Protein AF-0000000081653047 (afdb_homodimer)

Structure (mmCIF, N/CA/C/O backbone):
data_AF-0000000081653047-model_v1
#
loop_
_entity.id
_entity.type
_entity.pdbx_description
1 polymer 'tRNA methyltransferase 10 homolog B-like'
#
loop_
_atom_site.group_PDB
_atom_site.id
_atom_site.type_symbol
_atom_site.label_atom_id
_atom_site.label_alt_id
_atom_site.label_comp_id
_atom_site.label_asym_id
_atom_site.label_entity_id
_atom_site.label_seq_id
_atom_site.pdbx_PDB_ins_code
_atom_site.Cartn_x
_atom_site.Cartn_y
_atom_site.Cartn_z
_atom_site.occupancy
_atom_site.B_iso_or_equiv
_atom_site.auth_seq_id
_atom_site.auth_comp_id
_atom_site.auth_asym_id
_atom_site.auth_atom_id
_atom_site.pdbx_PDB_model_num
ATOM 1 N N . MET A 1 1 ? 77.788 40.231 7.246 1 17.99 1 MET A N 1
ATOM 2 C CA . MET A 1 1 ? 77.882 41.314 6.271 1 17.99 1 MET A CA 1
ATOM 3 C C . MET A 1 1 ? 77.4 40.855 4.9 1 17.99 1 MET A C 1
ATOM 5 O O . MET A 1 1 ? 76.552 41.505 4.285 1 17.99 1 MET A O 1
ATOM 9 N N . ALA A 1 2 ? 78.309 40.575 3.797 1 19.49 2 ALA A N 1
ATOM 10 C CA . ALA A 1 2 ? 78.426 41.478 2.655 1 19.49 2 ALA A CA 1
ATOM 11 C C . ALA A 1 2 ? 77.525 41.03 1.507 1 19.49 2 ALA A C 1
ATOM 13 O O . ALA A 1 2 ? 77.102 41.848 0.686 1 19.49 2 ALA A O 1
ATOM 14 N N . GLU A 1 3 ? 77.262 39.676 1.289 1 21.32 3 GLU A N 1
ATOM 15 C CA . GLU A 1 3 ? 77.413 38.995 0.006 1 21.32 3 GLU A CA 1
ATOM 16 C C . GLU A 1 3 ? 76.1 38.988 -0.772 1 21.32 3 GLU A C 1
ATOM 18 O O . GLU A 1 3 ? 75.999 38.35 -1.822 1 21.32 3 GLU A O 1
ATOM 23 N N . SER A 1 4 ? 74.896 39.317 -0.039 1 28.14 4 SER A N 1
ATOM 24 C CA . SER A 1 4 ? 73.599 38.878 -0.544 1 28.14 4 SER A CA 1
ATOM 25 C C . SER A 1 4 ? 73.158 39.718 -1.739 1 28.14 4 SER A C 1
ATOM 27 O O . SER A 1 4 ? 71.961 39.886 -1.978 1 28.14 4 SER A O 1
ATOM 29 N N . SER A 1 5 ? 74.103 40.545 -2.296 1 24.88 5 SER A N 1
ATOM 30 C CA . SER A 1 5 ? 73.733 41.752 -3.029 1 24.88 5 SER A CA 1
ATOM 31 C C . SER A 1 5 ? 72.928 41.414 -4.279 1 24.88 5 SER A C 1
ATOM 33 O O . SER A 1 5 ? 71.987 42.129 -4.63 1 24.88 5 SER A O 1
ATOM 35 N N . ILE A 1 6 ? 73.479 40.58 -5.285 1 25.51 6 ILE A N 1
ATOM 36 C CA . ILE A 1 6 ? 73.572 41.026 -6.671 1 25.51 6 ILE A CA 1
ATOM 37 C C . ILE A 1 6 ? 72.312 40.615 -7.431 1 25.51 6 ILE A C 1
ATOM 39 O O . ILE A 1 6 ? 72.057 41.105 -8.533 1 25.51 6 ILE A O 1
ATOM 43 N N . LEU A 1 7 ? 71.563 39.461 -7.097 1 27.2 7 LEU A N 1
ATOM 44 C CA . LEU A 1 7 ? 71.004 38.665 -8.184 1 27.2 7 LEU A CA 1
ATOM 45 C C . LEU A 1 7 ? 69.708 39.283 -8.699 1 27.2 7 LEU A C 1
ATOM 47 O O . LEU A 1 7 ? 68.642 38.67 -8.605 1 27.2 7 LEU A O 1
ATOM 51 N N . GLU A 1 8 ? 69.374 40.587 -8.332 1 25.26 8 GLU A N 1
ATOM 52 C CA . GLU A 1 8 ? 68.041 41.18 -8.401 1 25.26 8 GLU A CA 1
ATOM 53 C C . GLU A 1 8 ? 67.553 41.273 -9.844 1 25.26 8 GLU A C 1
ATOM 55 O O . GLU A 1 8 ? 66.354 41.163 -10.107 1 25.26 8 GLU A O 1
ATOM 60 N N . ASP A 1 9 ? 68.428 41.802 -10.816 1 25.39 9 ASP A N 1
ATOM 61 C CA . ASP A 1 9 ? 68.02 42.859 -11.738 1 25.39 9 ASP A CA 1
ATOM 62 C C . ASP A 1 9 ? 67.273 42.282 -12.938 1 25.39 9 ASP A C 1
ATOM 64 O O . ASP A 1 9 ? 66.736 43.028 -13.759 1 25.39 9 ASP A O 1
ATOM 68 N N . CYS A 1 10 ? 67.645 41.07 -13.536 1 27.53 10 CYS A N 1
ATOM 69 C CA . CYS A 1 10 ? 67.699 41.009 -14.992 1 27.53 10 CYS A CA 1
ATOM 70 C C . CYS A 1 10 ? 66.31 40.793 -15.581 1 27.53 10 CYS A C 1
ATOM 72 O O . CYS A 1 10 ? 66.178 40.374 -16.732 1 27.53 10 CYS A O 1
ATOM 74 N N . ASP A 1 11 ? 65.143 40.863 -14.82 1 28.04 11 ASP A N 1
ATOM 75 C CA . ASP A 1 11 ? 63.866 40.257 -15.182 1 28.04 11 ASP A CA 1
ATOM 76 C C . ASP A 1 11 ? 63.196 41.025 -16.32 1 28.04 11 ASP A C 1
ATOM 78 O O . ASP A 1 11 ? 62.062 40.723 -16.696 1 28.04 11 ASP A O 1
ATOM 82 N N . SER A 1 12 ? 63.612 42.351 -16.489 1 29.5 12 SER A N 1
ATOM 83 C CA . SER A 1 12 ? 62.655 43.311 -17.029 1 29.5 12 SER A CA 1
ATOM 84 C C . SER A 1 12 ? 62.314 42.995 -18.481 1 29.5 12 SER A C 1
ATOM 86 O O . SER A 1 12 ? 61.167 43.156 -18.904 1 29.5 12 SER A O 1
ATOM 88 N N . SER A 1 13 ? 63.363 42.933 -19.411 1 30.27 13 SER A N 1
ATOM 89 C CA . SER A 1 13 ? 63.289 43.56 -20.727 1 30.27 13 SER A CA 1
ATOM 90 C C . SER A 1 13 ? 62.547 42.672 -21.721 1 30.27 13 SER A C 1
ATOM 92 O O . SER A 1 13 ? 62.412 43.024 -22.895 1 30.27 13 SER A O 1
ATOM 94 N N . ILE A 1 14 ? 62.376 41.347 -21.483 1 31.94 14 ILE A N 1
ATOM 95 C CA . ILE A 1 14 ? 62.252 40.446 -22.624 1 31.94 14 ILE A CA 1
ATOM 96 C C . ILE A 1 14 ? 60.838 40.525 -23.193 1 31.94 14 ILE A C 1
ATOM 98 O O . ILE A 1 14 ? 60.291 39.521 -23.656 1 31.94 14 ILE A O 1
ATOM 102 N N . GLN A 1 15 ? 60.033 41.523 -22.784 1 27.61 15 GLN A N 1
ATOM 103 C CA . GLN A 1 15 ? 58.627 41.46 -23.171 1 27.61 15 GLN A CA 1
ATOM 104 C C . GLN A 1 15 ? 58.469 41.552 -24.686 1 27.61 15 GLN A C 1
ATOM 106 O O . GLN A 1 15 ? 57.468 41.093 -25.24 1 27.61 15 GLN A O 1
ATOM 111 N N . ASP A 1 16 ? 59.234 42.504 -25.314 1 29.62 16 ASP A N 1
ATOM 112 C CA . ASP A 1 16 ? 58.747 43.184 -26.511 1 29.62 16 ASP A CA 1
ATOM 113 C C . ASP A 1 16 ? 58.698 42.231 -27.703 1 29.62 16 ASP A C 1
ATOM 115 O O . ASP A 1 16 ? 57.915 42.431 -28.633 1 29.62 16 ASP A O 1
ATOM 119 N N . GLU A 1 17 ? 59.86 41.551 -28.025 1 31.34 17 GLU A N 1
ATOM 120 C CA . GLU A 1 17 ? 60.215 41.293 -29.418 1 31.34 17 GLU A CA 1
ATOM 121 C C . GLU A 1 17 ? 59.347 40.188 -30.013 1 31.34 17 GLU A C 1
ATOM 123 O O . GLU A 1 17 ? 59.63 39.689 -31.104 1 31.34 17 GLU A O 1
ATOM 128 N N . GLN A 1 18 ? 58.447 39.575 -29.333 1 27.66 18 GLN A N 1
ATOM 129 C CA . GLN A 1 18 ? 57.933 38.336 -29.909 1 27.66 18 GLN A CA 1
ATOM 130 C C . GLN A 1 18 ? 57.113 38.613 -31.166 1 27.66 18 GLN A C 1
ATOM 132 O O . GLN A 1 18 ? 56.042 38.033 -31.355 1 27.66 18 GLN A O 1
ATOM 137 N N . THR A 1 19 ? 57.06 39.881 -31.669 1 33.25 19 THR A N 1
ATOM 138 C CA . THR A 1 19 ? 56.343 40.138 -32.913 1 33.25 19 THR A CA 1
ATOM 139 C C . THR A 1 19 ? 56.915 39.298 -34.051 1 33.25 19 THR A C 1
ATOM 141 O O . THR A 1 19 ? 57.753 39.773 -34.82 1 33.25 19 THR A O 1
ATOM 144 N N . THR A 1 20 ? 57.792 38.31 -33.755 1 30.75 20 THR A N 1
ATOM 145 C CA . THR A 1 20 ? 58.491 37.669 -34.863 1 30.75 20 THR A CA 1
ATOM 146 C C . THR A 1 20 ? 57.531 37.381 -36.014 1 30.75 20 THR A C 1
ATOM 148 O O . THR A 1 20 ? 56.337 37.169 -35.795 1 30.75 20 THR A O 1
ATOM 151 N N . ILE A 1 21 ? 58.086 37.445 -37.341 1 35.2 21 ILE A N 1
ATOM 152 C CA . ILE A 1 21 ? 57.738 37.166 -38.73 1 35.2 21 ILE A CA 1
ATOM 153 C C . ILE A 1 21 ? 57.019 35.821 -38.822 1 35.2 21 ILE A C 1
ATOM 155 O O . ILE A 1 21 ? 57.631 34.769 -38.628 1 35.2 21 ILE A O 1
ATOM 159 N N . GLN A 1 22 ? 55.945 35.597 -38.176 1 33.31 22 GLN A N 1
ATOM 160 C CA . GLN A 1 22 ? 55.136 34.414 -38.449 1 33.31 22 GLN A CA 1
ATOM 161 C C . GLN A 1 22 ? 54.999 34.176 -39.95 1 33.31 22 GLN A C 1
ATOM 163 O O . GLN A 1 22 ? 54.332 34.943 -40.647 1 33.31 22 GLN A O 1
ATOM 168 N N . SER A 1 23 ? 56.139 33.936 -40.7 1 39.23 23 SER A N 1
ATOM 169 C CA . SER A 1 23 ? 56.15 33.494 -42.09 1 39.23 23 SER A CA 1
ATOM 170 C C . SER A 1 23 ? 54.993 32.541 -42.376 1 39.23 23 SER A C 1
ATOM 172 O O . SER A 1 23 ? 54.869 31.497 -41.733 1 39.23 23 SER A O 1
ATOM 174 N N . SER A 1 24 ? 53.735 33.027 -42.584 1 44.42 24 SER A N 1
ATOM 175 C CA . SER A 1 24 ? 52.55 32.387 -43.146 1 44.42 24 SER A CA 1
ATOM 176 C C . SER A 1 24 ? 52.918 31.45 -44.291 1 44.42 24 SER A C 1
ATOM 178 O O . SER A 1 24 ? 53.217 31.901 -45.399 1 44.42 24 SER A O 1
ATOM 180 N N . CYS A 1 25 ? 53.943 30.594 -44.189 1 47.14 25 CYS A N 1
ATOM 181 C CA . CYS A 1 25 ? 54.167 29.628 -45.259 1 47.14 25 CYS A CA 1
ATOM 182 C C . CYS A 1 25 ? 52.845 29.087 -45.791 1 47.14 25 CYS A C 1
ATOM 184 O O . CYS A 1 25 ? 52.058 28.51 -45.038 1 47.14 25 CYS A O 1
ATOM 186 N N . LYS A 1 26 ? 52.285 29.794 -46.834 1 54.38 26 LYS A N 1
ATOM 187 C CA . LYS A 1 26 ? 51.134 29.466 -47.669 1 54.38 26 LYS A CA 1
ATOM 188 C C . LYS A 1 26 ? 51.06 27.966 -47.939 1 54.38 26 LYS A C 1
ATOM 190 O O . LYS A 1 26 ? 51.965 27.395 -48.552 1 54.38 26 LYS A O 1
ATOM 195 N N . LEU A 1 27 ? 50.503 27.266 -47.154 1 63.62 27 LEU A N 1
ATOM 196 C CA . LEU A 1 27 ? 50.305 25.844 -47.412 1 63.62 27 LEU A CA 1
ATOM 197 C C . LEU A 1 27 ? 49.763 25.617 -48.819 1 63.62 27 LEU A C 1
ATOM 199 O O . LEU A 1 27 ? 49.042 26.462 -49.355 1 63.62 27 LEU A O 1
ATOM 203 N N . SER A 1 28 ? 50.372 24.783 -49.686 1 74.02 28 SER A N 1
ATOM 204 C CA . SER A 1 28 ? 49.911 24.463 -51.033 1 74.02 28 SER A CA 1
ATOM 205 C C . SER A 1 28 ? 48.429 24.105 -51.04 1 74.02 28 SER A C 1
ATOM 207 O O . SER A 1 28 ? 47.875 23.71 -50.012 1 74.02 28 SER A O 1
ATOM 209 N N . LYS A 1 29 ? 47.684 24.386 -52.17 1 65.4 29 LYS A N 1
ATOM 210 C CA . LYS A 1 29 ? 46.265 24.095 -52.355 1 65.4 29 LYS A CA 1
ATOM 211 C C . LYS A 1 29 ? 45.935 22.671 -51.917 1 65.4 29 LYS A C 1
ATOM 213 O O . LYS A 1 29 ? 44.91 22.436 -51.272 1 65.4 29 LYS A O 1
ATOM 218 N N . LYS A 1 30 ? 46.866 21.806 -52.217 1 69.06 30 LYS A N 1
ATOM 219 C CA . LYS A 1 30 ? 46.703 20.404 -51.846 1 69.06 30 LYS A CA 1
ATOM 220 C C . LYS A 1 30 ? 46.841 20.215 -50.338 1 69.06 30 LYS A C 1
ATOM 222 O O . LYS A 1 30 ? 46.082 19.457 -49.73 1 69.06 30 LYS A O 1
ATOM 227 N N . ALA A 1 31 ? 47.781 20.898 -49.797 1 71.5 31 ALA A N 1
ATOM 228 C CA . ALA A 1 31 ? 48.032 20.811 -48.36 1 71.5 31 ALA A CA 1
ATOM 229 C C . ALA A 1 31 ? 46.901 21.46 -47.566 1 71.5 31 ALA A C 1
ATOM 231 O O . ALA A 1 31 ? 46.496 20.948 -46.52 1 71.5 31 ALA A O 1
ATOM 232 N N . GLU A 1 32 ? 46.37 22.492 -48.109 1 76.35 32 GLU A N 1
ATOM 233 C CA . GLU A 1 32 ? 45.225 23.165 -47.503 1 76.35 32 GLU A CA 1
ATOM 234 C C . GLU A 1 32 ? 43.982 22.28 -47.539 1 76.35 32 GLU A C 1
ATOM 236 O O . GLU A 1 32 ? 43.228 22.22 -46.566 1 76.35 32 GLU A O 1
ATOM 241 N N . LYS A 1 33 ? 43.815 21.602 -48.651 1 76.22 33 LYS A N 1
ATOM 242 C CA . LYS A 1 33 ? 42.696 20.676 -48.8 1 76.22 33 LYS A CA 1
ATOM 243 C C . LYS A 1 33 ? 42.822 19.502 -47.833 1 76.22 33 LYS A C 1
ATOM 245 O O . LYS A 1 33 ? 41.836 19.09 -47.218 1 76.22 33 LYS A O 1
ATOM 250 N N . ARG A 1 34 ? 44.054 19.019 -47.723 1 73.55 34 ARG A N 1
ATOM 251 C CA . ARG A 1 34 ? 44.327 17.917 -46.807 1 73.55 34 ARG A CA 1
ATOM 252 C C . ARG A 1 34 ? 44.122 18.345 -45.358 1 73.55 34 ARG A C 1
ATOM 254 O O . ARG A 1 34 ? 43.568 17.592 -44.554 1 73.55 34 ARG A O 1
ATOM 261 N N . LEU A 1 35 ? 44.418 19.556 -45.071 1 76.02 35 LEU A N 1
ATOM 262 C CA . LEU A 1 35 ? 44.26 20.111 -43.731 1 76.02 35 LEU A CA 1
ATOM 263 C C . LEU A 1 35 ? 42.787 20.328 -43.403 1 76.02 35 LEU A C 1
ATOM 265 O O . LEU A 1 35 ? 42.346 20.039 -42.287 1 76.02 35 LEU A O 1
ATOM 269 N N . LYS A 1 36 ? 42.116 20.812 -44.33 1 76.6 36 LYS A N 1
ATOM 270 C CA . LYS A 1 36 ? 40.681 21.017 -44.159 1 76.6 36 LYS A CA 1
ATOM 271 C C . LYS A 1 36 ? 39.955 19.688 -43.966 1 76.6 36 LYS A C 1
ATOM 273 O O . LYS A 1 36 ? 39.065 19.578 -43.12 1 76.6 36 LYS A O 1
ATOM 278 N N . LYS A 1 37 ? 40.282 18.676 -44.801 1 76.92 37 LYS A N 1
ATOM 279 C CA . LYS A 1 37 ? 39.728 17.332 -44.658 1 76.92 37 LYS A CA 1
ATOM 280 C C . LYS A 1 37 ? 40.071 16.738 -43.295 1 76.92 37 LYS A C 1
ATOM 282 O O . LYS A 1 37 ? 39.216 16.137 -42.641 1 76.92 37 LYS A O 1
ATOM 287 N N . TYR A 1 38 ? 41.295 16.926 -42.865 1 75.93 38 TYR A N 1
ATOM 288 C CA . TYR A 1 38 ? 41.751 16.459 -41.561 1 75.93 38 TYR A CA 1
ATOM 289 C C . TYR A 1 38 ? 41.008 17.171 -40.436 1 75.93 38 TYR A C 1
ATOM 291 O O . TYR A 1 38 ? 40.536 16.531 -39.494 1 75.93 38 TYR A O 1
ATOM 299 N N . GLN A 1 39 ? 40.916 18.463 -40.576 1 76.34 39 GLN A N 1
ATOM 300 C CA . GLN A 1 39 ? 40.191 19.243 -39.579 1 76.34 39 GLN A CA 1
ATOM 301 C C . GLN A 1 39 ? 38.72 18.839 -39.526 1 76.34 39 GLN A C 1
ATOM 303 O O . GLN A 1 39 ? 38.137 18.739 -38.445 1 76.34 39 GLN A O 1
ATOM 308 N N . ALA A 1 40 ? 38.147 18.559 -40.661 1 78.17 40 ALA A N 1
ATOM 309 C CA . ALA A 1 40 ? 36.763 18.1 -40.75 1 78.17 40 ALA A CA 1
ATOM 310 C C . ALA A 1 40 ? 36.601 16.721 -40.116 1 78.17 40 ALA A C 1
ATOM 312 O O . ALA A 1 40 ? 35.634 16.474 -39.392 1 78.17 40 ALA A O 1
ATOM 313 N N . ILE A 1 41 ? 37.471 15.822 -40.311 1 75.59 41 ILE A N 1
ATOM 314 C CA . ILE A 1 41 ? 37.473 14.484 -39.731 1 75.59 41 ILE A CA 1
ATOM 315 C C . ILE A 1 41 ? 37.645 14.578 -38.217 1 75.59 41 ILE A C 1
ATOM 317 O O . ILE A 1 41 ? 36.938 13.904 -37.463 1 75.59 41 ILE A O 1
ATOM 321 N N . VAL A 1 42 ? 38.594 15.481 -37.86 1 75.66 42 VAL A N 1
ATOM 322 C CA . VAL A 1 42 ? 38.852 15.678 -36.438 1 75.66 42 VAL A CA 1
ATOM 323 C C . VAL A 1 42 ? 37.612 16.262 -35.764 1 75.66 42 VAL A C 1
ATOM 325 O O . VAL A 1 42 ? 37.227 15.827 -34.676 1 75.66 42 VAL A O 1
ATOM 328 N N . GLN A 1 43 ? 36.994 17.216 -36.398 1 75.69 43 GLN A N 1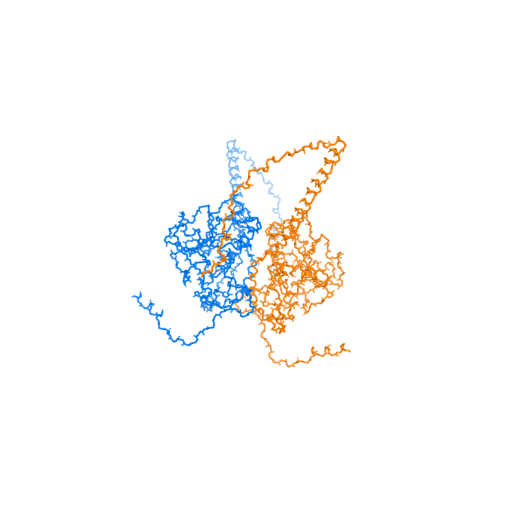
ATOM 329 C CA . GLN A 1 43 ? 35.774 17.826 -35.88 1 75.69 43 GLN A CA 1
ATOM 330 C C . GLN A 1 43 ? 34.628 16.819 -35.842 1 75.69 43 GLN A C 1
ATOM 332 O O . GLN A 1 43 ? 33.865 16.776 -34.875 1 75.69 43 GLN A O 1
ATOM 337 N N . LEU A 1 44 ? 34.479 16.024 -36.878 1 76.35 44 LEU A N 1
ATOM 338 C CA . LEU A 1 44 ? 33.474 14.968 -36.926 1 76.35 44 LEU A CA 1
ATOM 339 C C . LEU A 1 44 ? 33.73 13.924 -35.844 1 76.35 44 LEU A C 1
ATOM 341 O O . LEU A 1 44 ? 32.793 13.457 -35.193 1 76.35 44 LEU A O 1
ATOM 345 N N . LYS A 1 45 ? 34.944 13.576 -35.682 1 68.2 45 LYS A N 1
ATOM 346 C CA . LYS A 1 45 ? 35.315 12.646 -34.62 1 68.2 45 LYS A CA 1
ATOM 347 C C . LYS A 1 45 ? 35.035 13.244 -33.244 1 68.2 45 LYS A C 1
ATOM 349 O O . LYS A 1 45 ? 34.532 12.556 -32.353 1 68.2 45 LYS A O 1
ATOM 354 N N . LYS A 1 46 ? 35.324 14.517 -33.073 1 68.91 46 LYS A N 1
ATOM 355 C CA . LYS A 1 46 ? 35.03 15.233 -31.836 1 68.91 46 LYS A CA 1
ATOM 356 C C . LYS A 1 46 ? 33.526 15.303 -31.585 1 68.91 46 LYS A C 1
ATOM 358 O O . LYS A 1 46 ? 33.07 15.105 -30.457 1 68.91 46 LYS A O 1
ATOM 363 N N . LEU A 1 47 ? 32.796 15.531 -32.611 1 73 47 LEU A N 1
ATOM 364 C CA . LEU A 1 47 ? 31.341 15.574 -32.517 1 73 47 LEU A CA 1
ATOM 365 C C . LEU A 1 47 ? 30.775 14.193 -32.203 1 73 47 LEU A C 1
ATOM 367 O O . LEU A 1 47 ? 29.867 14.062 -31.379 1 73 47 LEU A O 1
ATOM 371 N N . LYS A 1 48 ? 31.245 13.158 -32.896 1 68.64 48 LYS A N 1
ATOM 372 C CA . LYS A 1 48 ? 30.832 11.784 -32.629 1 68.64 48 LYS A CA 1
ATOM 373 C C . LYS A 1 48 ? 31.208 11.363 -31.211 1 68.64 48 LYS A C 1
ATOM 375 O O . LYS A 1 48 ? 30.424 10.703 -30.525 1 68.64 48 LYS A O 1
ATOM 380 N N . ARG A 1 49 ? 32.378 11.799 -30.764 1 65.01 49 ARG A N 1
ATOM 381 C CA . ARG A 1 49 ? 32.826 11.538 -29.4 1 65.01 49 ARG A CA 1
ATOM 382 C C . ARG A 1 49 ? 31.953 12.27 -28.387 1 65.01 49 ARG A C 1
ATOM 384 O O . ARG A 1 49 ? 31.594 11.711 -27.349 1 65.01 49 ARG A O 1
ATOM 391 N N . LYS A 1 50 ? 31.679 13.487 -28.652 1 63.76 50 LYS A N 1
ATOM 392 C CA . LYS A 1 50 ? 30.765 14.258 -27.814 1 63.76 50 LYS A CA 1
ATOM 393 C C . LYS A 1 50 ? 29.373 13.631 -27.798 1 63.76 50 LYS A C 1
ATOM 395 O O . LYS A 1 50 ? 28.757 13.503 -26.738 1 63.76 50 LYS A O 1
ATOM 400 N N . GLU A 1 51 ? 28.904 13.192 -28.912 1 68.86 51 GLU A N 1
ATOM 401 C CA . GLU A 1 51 ? 27.622 12.503 -29.032 1 68.86 51 GLU A CA 1
ATOM 402 C C . GLU A 1 51 ? 27.636 11.178 -28.276 1 68.86 51 GLU A C 1
ATOM 404 O O . GLU A 1 51 ? 26.669 10.838 -27.591 1 68.86 51 GLU A O 1
ATOM 409 N N . LYS A 1 52 ? 28.632 10.391 -28.422 1 61.95 52 LYS A N 1
ATOM 410 C CA . LYS A 1 52 ? 28.801 9.135 -27.697 1 61.95 52 LYS A CA 1
ATOM 411 C C . LYS A 1 52 ? 28.899 9.376 -26.194 1 61.95 52 LYS A C 1
ATOM 413 O O . LYS A 1 52 ? 28.3 8.645 -25.402 1 61.95 52 LYS A O 1
ATOM 418 N N . LYS A 1 53 ? 29.675 10.38 -25.788 1 61.43 53 LYS A N 1
ATOM 419 C CA . LYS A 1 53 ? 29.758 10.769 -24.383 1 61.43 53 LYS A CA 1
ATOM 420 C C . LYS A 1 53 ? 28.404 11.243 -23.862 1 61.43 53 LYS A C 1
ATOM 422 O O . LYS A 1 53 ? 27.998 10.883 -22.755 1 61.43 53 LYS A O 1
ATOM 427 N N . GLU A 1 54 ? 27.711 12.005 -24.625 1 65.22 54 GLU A N 1
ATOM 428 C CA . GLU A 1 54 ? 26.366 12.459 -24.283 1 65.22 54 GLU A CA 1
ATOM 429 C C . GLU A 1 54 ? 25.381 11.294 -24.255 1 65.22 54 GLU A C 1
ATOM 431 O O . GLU A 1 54 ? 24.536 11.211 -23.361 1 65.22 54 GLU A O 1
ATOM 436 N N . ARG A 1 55 ? 25.484 10.403 -25.197 1 60.41 55 ARG A N 1
ATOM 437 C CA . ARG A 1 55 ? 24.686 9.181 -25.202 1 60.41 55 ARG A CA 1
ATOM 438 C C . ARG A 1 55 ? 25.045 8.287 -24.02 1 60.41 55 ARG A C 1
ATOM 440 O O . ARG A 1 55 ? 24.163 7.714 -23.377 1 60.41 55 ARG A O 1
ATOM 447 N N . ARG A 1 56 ? 26.278 8.124 -23.714 1 58.58 56 ARG A N 1
ATOM 448 C CA . ARG A 1 56 ? 26.714 7.396 -22.527 1 58.58 56 ARG A CA 1
ATOM 449 C C . ARG A 1 56 ? 26.238 8.088 -21.254 1 58.58 56 ARG A C 1
ATOM 451 O O . ARG A 1 56 ? 25.773 7.43 -20.32 1 58.58 56 ARG A O 1
ATOM 458 N N . ARG A 1 57 ? 26.446 9.361 -21.204 1 56.64 57 ARG A N 1
ATOM 459 C CA . ARG A 1 57 ? 25.909 10.123 -20.082 1 56.64 57 ARG A CA 1
ATOM 460 C C . ARG A 1 57 ? 24.389 10.013 -20.022 1 56.64 57 ARG A C 1
ATOM 462 O O . ARG A 1 57 ? 23.816 9.845 -18.944 1 56.64 57 ARG A O 1
ATOM 469 N N . ALA A 1 58 ? 23.743 10.082 -21.154 1 53.79 58 ALA A N 1
ATOM 470 C CA . ALA A 1 58 ? 22.299 9.87 -21.233 1 53.79 58 ALA A CA 1
ATOM 471 C C . ALA A 1 58 ? 21.935 8.435 -20.864 1 53.79 58 ALA A C 1
ATOM 473 O O . ALA A 1 58 ? 20.982 8.203 -20.117 1 53.79 58 ALA A O 1
ATOM 474 N N . ARG A 1 59 ? 22.57 7.499 -21.421 1 50.95 59 ARG A N 1
ATOM 475 C CA . ARG A 1 59 ? 22.385 6.103 -21.037 1 50.95 59 ARG A CA 1
ATOM 476 C C . ARG A 1 59 ? 22.729 5.89 -19.567 1 50.95 59 ARG A C 1
ATOM 478 O O . ARG A 1 59 ? 22.018 5.178 -18.855 1 50.95 59 ARG A O 1
ATOM 485 N N . LYS A 1 60 ? 23.867 6.358 -19.134 1 49.94 60 LYS A N 1
ATOM 486 C CA . LYS A 1 60 ? 24.194 6.318 -17.711 1 49.94 60 LYS A CA 1
ATOM 487 C C . LYS A 1 60 ? 23.145 7.057 -16.885 1 49.94 60 LYS A C 1
ATOM 489 O O . LYS A 1 60 ? 22.785 6.616 -15.792 1 49.94 60 LYS A O 1
ATOM 494 N N . ARG A 1 61 ? 22.775 8.23 -17.29 1 46.45 61 ARG A N 1
ATOM 495 C CA . ARG A 1 61 ? 21.635 8.903 -16.676 1 46.45 61 ARG A CA 1
ATOM 496 C C . ARG A 1 61 ? 20.368 8.064 -16.807 1 46.45 61 ARG A C 1
ATOM 498 O O . ARG A 1 61 ? 19.565 7.993 -15.875 1 46.45 61 ARG A O 1
ATOM 505 N N . GLU A 1 62 ? 20.073 7.547 -18.047 1 43.27 62 GLU A N 1
ATOM 506 C CA . GLU A 1 62 ? 19.007 6.563 -18.216 1 43.27 62 GLU A CA 1
ATOM 507 C C . GLU A 1 62 ? 19.291 5.299 -17.41 1 43.27 62 GLU A C 1
ATOM 509 O O . GLU A 1 62 ? 18.372 4.685 -16.863 1 43.27 62 GLU A O 1
ATOM 514 N N . GLU A 1 63 ? 20.465 4.758 -17.517 1 39.29 63 GLU A N 1
ATOM 515 C CA . GLU A 1 63 ? 20.823 3.625 -16.67 1 39.29 63 GLU A CA 1
ATOM 516 C C . GLU A 1 63 ? 20.816 4.014 -15.194 1 39.29 63 GLU A C 1
ATOM 518 O O . GLU A 1 63 ? 20.532 3.183 -14.329 1 39.29 63 GLU A O 1
ATOM 523 N N . LYS A 1 64 ? 21.262 5.186 -14.872 1 38.62 64 LYS A N 1
ATOM 524 C CA . LYS A 1 64 ? 21.165 5.641 -13.488 1 38.62 64 LYS A CA 1
ATOM 525 C C . LYS A 1 64 ? 19.708 5.825 -13.071 1 38.62 64 LYS A C 1
ATOM 527 O O . LYS A 1 64 ? 19.423 6.126 -11.91 1 38.62 64 LYS A O 1
ATOM 532 N N . VAL A 1 65 ? 18.868 6.114 -14.076 1 36.23 65 VAL A N 1
ATOM 533 C CA . VAL A 1 65 ? 17.476 6.154 -13.638 1 36.23 65 VAL A CA 1
ATOM 534 C C . VAL A 1 65 ? 17.049 4.773 -13.145 1 36.23 65 VAL A C 1
ATOM 536 O O . VAL A 1 65 ? 16.639 3.923 -13.94 1 36.23 65 VAL A O 1
ATOM 539 N N . CYS A 1 66 ? 17.916 3.946 -12.569 1 33.91 66 CYS A N 1
ATOM 540 C CA . CYS A 1 66 ? 17.374 2.766 -11.905 1 33.91 66 CYS A CA 1
ATOM 541 C C . CYS A 1 66 ? 16.132 3.119 -11.095 1 33.91 66 CYS A C 1
ATOM 543 O O . CYS A 1 66 ? 16.164 4.03 -10.267 1 33.91 66 CYS A O 1
ATOM 545 N N . ASP A 1 67 ? 14.989 2.893 -11.656 1 36.93 67 ASP A N 1
ATOM 546 C CA . ASP A 1 67 ? 13.642 2.968 -11.1 1 36.93 67 ASP A CA 1
ATOM 547 C C . ASP A 1 67 ? 13.588 2.35 -9.705 1 36.93 67 ASP A C 1
ATOM 549 O O . ASP A 1 67 ? 13.267 1.17 -9.555 1 36.93 67 ASP A O 1
ATOM 553 N N . CYS A 1 68 ? 14.584 2.408 -8.936 1 36.28 68 CYS A N 1
ATOM 554 C CA . CYS A 1 68 ? 14.366 1.883 -7.593 1 36.28 68 CYS A CA 1
ATOM 555 C C . CYS A 1 68 ? 13.109 2.481 -6.972 1 36.28 68 CYS A C 1
ATOM 557 O O . CYS A 1 68 ? 13.126 3.617 -6.495 1 36.28 68 CYS A O 1
ATOM 559 N N . ASN A 1 69 ? 12.027 2.396 -7.634 1 36.01 69 ASN A N 1
ATOM 560 C CA . ASN A 1 69 ? 10.782 2.858 -7.03 1 36.01 69 ASN A CA 1
ATOM 561 C C . ASN A 1 69 ? 10.64 2.366 -5.593 1 36.01 69 ASN A C 1
ATOM 563 O O . ASN A 1 69 ? 10.481 1.168 -5.355 1 36.01 69 ASN A O 1
ATOM 567 N N . ASP A 1 70 ? 11.447 2.765 -4.692 1 35.7 70 ASP A N 1
ATOM 568 C CA . ASP A 1 70 ? 11.195 2.532 -3.274 1 35.7 70 ASP A CA 1
ATOM 569 C C . ASP A 1 70 ? 9.713 2.698 -2.944 1 35.7 70 ASP A C 1
ATOM 571 O O . ASP A 1 70 ? 9.198 3.817 -2.923 1 35.7 70 ASP A O 1
ATOM 575 N N . GLY A 1 71 ? 8.876 2.102 -3.528 1 35.13 71 GLY A N 1
ATOM 576 C CA . GLY A 1 71 ? 7.549 2.09 -2.933 1 35.13 71 GLY A CA 1
ATOM 577 C C . GLY A 1 71 ? 7.573 1.956 -1.422 1 35.13 71 GLY A C 1
ATOM 578 O O . GLY A 1 71 ? 8.497 1.363 -0.861 1 35.13 71 GLY A O 1
ATOM 579 N N . ASP A 1 72 ? 7.134 2.939 -0.757 1 33.93 72 ASP A N 1
ATOM 580 C CA . ASP A 1 72 ? 6.895 2.939 0.683 1 33.93 72 ASP A CA 1
ATOM 581 C C . ASP A 1 72 ? 6.362 1.586 1.151 1 33.93 72 ASP A C 1
ATOM 583 O O . ASP A 1 72 ? 5.164 1.317 1.048 1 33.93 72 ASP A O 1
ATOM 587 N N . ASP A 1 73 ? 7.062 0.513 0.923 1 32.68 73 ASP A N 1
ATOM 588 C CA . ASP A 1 73 ? 6.677 -0.81 1.404 1 32.68 73 ASP A CA 1
ATOM 589 C C . ASP A 1 73 ? 6.531 -0.821 2.924 1 32.68 73 ASP A C 1
ATOM 591 O O . ASP A 1 73 ? 7.528 -0.836 3.648 1 32.68 73 ASP A O 1
ATOM 595 N N . GLU A 1 74 ? 5.756 -0.138 3.515 1 30.87 74 GLU A N 1
ATOM 596 C CA . GLU A 1 74 ? 5.6 -0.302 4.958 1 30.87 74 GLU A CA 1
ATOM 597 C C . GLU A 1 74 ? 5.135 -1.713 5.306 1 30.87 74 GLU A C 1
ATOM 599 O O . GLU A 1 74 ? 3.938 -2.005 5.269 1 30.87 74 GLU A O 1
ATOM 604 N N . VAL A 1 75 ? 5.82 -2.833 4.756 1 28.73 75 VAL A N 1
ATOM 605 C CA . VAL A 1 75 ? 5.573 -4.105 5.425 1 28.73 75 VAL A CA 1
ATOM 606 C C . VAL A 1 75 ? 6.057 -4.032 6.871 1 28.73 75 VAL A C 1
ATOM 608 O O . VAL A 1 75 ? 7.258 -3.911 7.125 1 28.73 75 VAL A O 1
ATOM 611 N N . GLY A 1 76 ? 5.496 -3.472 7.816 1 26.72 76 GLY A N 1
ATOM 612 C CA . GLY A 1 76 ? 5.953 -3.604 9.191 1 26.72 76 GLY A CA 1
ATOM 613 C C . GLY A 1 76 ? 6.118 -5.046 9.629 1 26.72 76 GLY A C 1
ATOM 614 O O . GLY A 1 76 ? 5.32 -5.556 10.418 1 26.72 76 GLY A O 1
ATOM 615 N N . GLN A 1 77 ? 6.352 -6.044 8.72 1 24.98 77 GLN A N 1
ATOM 616 C CA . GLN A 1 77 ? 6.529 -7.371 9.301 1 24.98 77 GLN A CA 1
ATOM 617 C C . GLN A 1 77 ? 7.818 -7.446 10.116 1 24.98 77 GLN A C 1
ATOM 619 O O . GLN A 1 77 ? 8.897 -7.132 9.61 1 24.98 77 GLN A O 1
ATOM 624 N N . SER A 1 78 ? 7.772 -7.414 11.472 1 25.33 78 SER A N 1
ATOM 625 C CA . SER A 1 78 ? 8.827 -7.753 12.421 1 25.33 78 SER A CA 1
ATOM 626 C C . SER A 1 78 ? 9.46 -9.1 12.086 1 25.33 78 SER A C 1
ATOM 628 O O . SER A 1 78 ? 8.919 -10.15 12.436 1 25.33 78 SER A O 1
ATOM 630 N N . THR A 1 79 ? 9.77 -9.53 10.916 1 24.03 79 THR A N 1
ATOM 631 C CA . THR A 1 79 ? 10.522 -10.779 10.857 1 24.03 79 THR A CA 1
ATOM 632 C C . THR A 1 79 ? 11.861 -10.638 11.575 1 24.03 79 THR A C 1
ATOM 634 O O . THR A 1 79 ? 12.551 -9.628 11.422 1 24.03 79 THR A O 1
ATOM 637 N N . GLU A 1 80 ? 12.058 -11.347 12.738 1 25.72 80 GLU A N 1
ATOM 638 C CA . GLU A 1 80 ? 13.292 -11.704 13.431 1 25.72 80 GLU A CA 1
ATOM 639 C C . GLU A 1 80 ? 14.339 -12.233 12.455 1 25.72 80 GLU A C 1
ATOM 641 O O . GLU A 1 80 ? 14.246 -13.372 11.993 1 25.72 80 GLU A O 1
ATOM 646 N N . VAL A 1 81 ? 14.738 -11.682 11.452 1 25.11 81 VAL A N 1
ATOM 647 C CA . VAL A 1 81 ? 15.871 -12.195 10.687 1 25.11 81 VAL A CA 1
ATOM 648 C C . VAL A 1 81 ? 17.052 -12.449 11.621 1 25.11 81 VAL A C 1
ATOM 650 O O . VAL A 1 81 ? 17.317 -11.656 12.527 1 25.11 81 VAL A O 1
ATOM 653 N N . LEU A 1 82 ? 17.651 -13.725 11.695 1 23.11 82 LEU A N 1
ATOM 654 C CA . LEU A 1 82 ? 18.833 -14.379 12.247 1 23.11 82 LEU A CA 1
ATOM 655 C C . LEU A 1 82 ? 20.085 -13.547 11.988 1 23.11 82 LEU A C 1
ATOM 657 O O . LEU A 1 82 ? 20.25 -12.988 10.901 1 23.11 82 LEU A O 1
ATOM 661 N N . LYS A 1 83 ? 20.825 -13.203 13.105 1 25.85 83 LYS A N 1
ATOM 662 C CA . LYS A 1 83 ? 22.109 -12.57 13.388 1 25.85 83 LYS A CA 1
ATOM 663 C C . LYS A 1 83 ? 23.246 -13.283 12.662 1 25.85 83 LYS A C 1
ATOM 665 O O . LYS A 1 83 ? 24.052 -13.974 13.287 1 25.85 83 LYS A O 1
ATOM 670 N N . GLY A 1 84 ? 23.271 -13.766 11.424 1 23.32 84 GLY A N 1
ATOM 671 C CA . GLY A 1 84 ? 24.565 -14.296 11.025 1 23.32 84 GLY A CA 1
ATOM 672 C C . GLY A 1 84 ? 25.693 -13.291 11.172 1 23.32 84 GLY A C 1
ATOM 673 O O . GLY A 1 84 ? 25.491 -12.091 10.974 1 23.32 84 GLY A O 1
ATOM 674 N N . ASN A 1 85 ? 26.732 -13.51 12.043 1 26.85 85 ASN A N 1
ATOM 675 C CA . ASN A 1 85 ? 28.035 -12.989 12.441 1 26.85 85 ASN A CA 1
ATOM 676 C C . ASN A 1 85 ? 28.875 -12.596 11.229 1 26.85 85 ASN A C 1
ATOM 678 O O . ASN A 1 85 ? 29.715 -13.374 10.772 1 26.85 85 ASN A O 1
ATOM 682 N N . THR A 1 86 ? 28.395 -12.388 10.043 1 25.75 86 THR A N 1
ATOM 683 C CA . THR A 1 86 ? 29.49 -12.149 9.109 1 25.75 86 THR A CA 1
ATOM 684 C C . THR A 1 86 ? 30.307 -10.933 9.534 1 25.75 86 THR A C 1
ATOM 686 O O . THR A 1 86 ? 29.748 -9.924 9.97 1 25.75 86 THR A O 1
ATOM 689 N N . ALA A 1 87 ? 31.614 -11.104 9.875 1 28.8 87 ALA A N 1
ATOM 690 C CA . ALA A 1 87 ? 32.788 -10.257 10.07 1 28.8 87 ALA A CA 1
ATOM 691 C C . ALA A 1 87 ? 32.732 -9.027 9.169 1 28.8 87 ALA A C 1
ATOM 693 O O . ALA A 1 87 ? 32.472 -9.14 7.969 1 28.8 87 ALA A O 1
ATOM 694 N N . HIS A 1 88 ? 32.425 -7.853 9.738 1 32.54 88 HIS A N 1
ATOM 695 C CA . HIS A 1 88 ? 32.496 -6.478 9.257 1 32.54 88 HIS A CA 1
ATOM 696 C C . HIS A 1 88 ? 33.793 -6.228 8.494 1 32.54 88 HIS A C 1
ATOM 698 O O . HIS A 1 88 ? 34.824 -5.923 9.097 1 32.54 88 HIS A O 1
ATOM 704 N N . THR A 1 89 ? 34.311 -7.016 7.555 1 31.91 89 THR A N 1
ATOM 705 C CA . THR A 1 89 ? 35.383 -6.439 6.751 1 31.91 89 THR A CA 1
ATOM 706 C C . THR A 1 89 ? 35.071 -4.988 6.396 1 31.91 89 THR A C 1
ATOM 708 O O . THR A 1 89 ? 33.905 -4.588 6.361 1 31.91 89 THR A O 1
ATOM 711 N N . GLU A 1 90 ? 36.03 -4.016 6.355 1 36.97 90 GLU A N 1
ATOM 712 C CA . GLU A 1 90 ? 36.058 -2.606 5.976 1 36.97 90 GLU A CA 1
ATOM 713 C C . GLU A 1 90 ? 35.148 -2.337 4.781 1 36.97 90 GLU A C 1
ATOM 715 O O . GLU A 1 90 ? 35.625 -2.024 3.688 1 36.97 90 GLU A O 1
ATOM 720 N N . LYS A 1 91 ? 34.218 -3.18 4.365 1 37.99 91 LYS A N 1
ATOM 721 C CA . LYS A 1 91 ? 33.433 -3.106 3.136 1 37.99 91 LYS A CA 1
ATOM 722 C C . LYS A 1 91 ? 32.701 -1.772 3.03 1 37.99 91 LYS A C 1
ATOM 724 O O . LYS A 1 91 ? 32.142 -1.284 4.015 1 37.99 91 LYS A O 1
ATOM 729 N N . GLY A 1 92 ? 32.916 -0.871 2.012 1 46.97 92 GLY A N 1
ATOM 730 C CA . GLY A 1 92 ? 32.463 0.422 1.525 1 46.97 92 GLY A CA 1
ATOM 731 C C . GLY A 1 92 ? 30.979 0.654 1.738 1 46.97 92 GLY A C 1
ATOM 732 O O . GLY A 1 92 ? 30.194 -0.297 1.768 1 46.97 92 GLY A O 1
ATOM 733 N N . LYS A 1 93 ? 30.53 1.693 2.38 1 55.84 93 LYS A N 1
ATOM 734 C CA . LYS A 1 93 ? 29.194 2.229 2.617 1 55.84 93 LYS A CA 1
ATOM 735 C C . LYS A 1 93 ? 28.297 2.033 1.398 1 55.84 93 LYS A C 1
ATOM 737 O O . LYS A 1 93 ? 28.602 2.527 0.311 1 55.84 93 LYS A O 1
ATOM 742 N N . GLU A 1 94 ? 27.531 0.968 1.317 1 69.22 94 GLU A N 1
ATOM 743 C CA . GLU A 1 94 ? 26.624 0.717 0.202 1 69.22 94 GLU A CA 1
ATOM 744 C C . GLU A 1 94 ? 25.747 1.933 -0.082 1 69.22 94 GLU A C 1
ATOM 746 O O . GLU A 1 94 ? 25.029 2.406 0.801 1 69.22 94 GLU A O 1
ATOM 751 N N . THR A 1 95 ? 26.088 2.702 -1.062 1 75.87 95 THR A N 1
ATOM 752 C CA . THR A 1 95 ? 25.302 3.854 -1.487 1 75.87 95 THR A CA 1
ATOM 753 C C . THR A 1 95 ? 23.9 3.426 -1.912 1 75.87 95 THR A C 1
ATOM 755 O O . THR A 1 95 ? 23.626 2.232 -2.052 1 75.87 95 THR A O 1
ATOM 758 N N . LYS A 1 96 ? 22.978 4.317 -1.934 1 76.66 96 LYS A N 1
ATOM 759 C CA . LYS A 1 96 ? 21.638 4.076 -2.462 1 76.66 96 LYS A CA 1
ATOM 760 C C . LYS A 1 96 ? 21.699 3.389 -3.823 1 76.66 96 LYS A C 1
ATOM 762 O O . LYS A 1 96 ? 20.919 2.474 -4.097 1 76.66 96 LYS A O 1
ATOM 767 N N . ARG A 1 97 ? 22.609 3.801 -4.554 1 80.34 97 ARG A N 1
ATOM 768 C CA . ARG A 1 97 ? 22.776 3.231 -5.887 1 80.34 97 ARG A CA 1
ATOM 769 C C . ARG A 1 97 ? 23.17 1.76 -5.809 1 80.34 97 ARG A C 1
ATOM 771 O O . ARG A 1 97 ? 22.692 0.941 -6.596 1 80.34 97 ARG A O 1
ATOM 778 N N . ASP A 1 98 ? 23.962 1.51 -4.93 1 84.97 98 ASP A N 1
ATOM 779 C CA . ASP A 1 98 ? 24.394 0.128 -4.749 1 84.97 98 ASP A CA 1
ATOM 780 C C . ASP A 1 98 ? 23.235 -0.755 -4.293 1 84.97 98 ASP A C 1
ATOM 782 O O . ASP A 1 98 ? 23.088 -1.886 -4.76 1 84.97 98 ASP A O 1
ATOM 786 N N . ARG A 1 99 ? 22.44 -0.184 -3.432 1 83.33 99 ARG A N 1
ATOM 787 C CA . ARG A 1 99 ? 21.285 -0.93 -2.945 1 83.33 99 ARG A CA 1
ATOM 788 C C . ARG A 1 99 ? 20.322 -1.253 -4.082 1 83.33 99 ARG A C 1
ATOM 790 O O . ARG A 1 99 ? 19.859 -2.388 -4.208 1 83.33 99 ARG A O 1
ATOM 797 N N . CYS A 1 100 ? 20.139 -0.354 -4.916 1 86.49 100 CYS A N 1
ATOM 798 C CA . CYS A 1 100 ? 19.26 -0.552 -6.063 1 86.49 100 CYS A CA 1
ATOM 799 C C . CYS A 1 100 ? 19.816 -1.619 -6.999 1 86.49 100 CYS A C 1
ATOM 801 O O . CYS A 1 100 ? 19.071 -2.466 -7.494 1 86.49 100 CYS A O 1
ATOM 803 N N . ARG A 1 101 ? 21.069 -1.525 -7.181 1 91.36 101 ARG A N 1
ATOM 804 C CA . ARG A 1 101 ? 21.723 -2.504 -8.043 1 91.36 101 ARG A CA 1
ATOM 805 C C . ARG A 1 101 ? 21.599 -3.911 -7.467 1 91.36 101 ARG A C 1
ATOM 807 O O . ARG A 1 101 ? 21.362 -4.87 -8.204 1 91.36 101 ARG A O 1
ATOM 814 N N . MET A 1 102 ? 21.728 -3.953 -6.221 1 92.79 102 MET A N 1
ATOM 815 C CA . MET A 1 102 ? 21.636 -5.251 -5.558 1 92.79 102 MET A CA 1
ATOM 816 C C . MET A 1 102 ? 20.231 -5.83 -5.686 1 92.79 102 MET A C 1
ATOM 818 O O . MET A 1 102 ? 20.068 -7.028 -5.924 1 92.79 102 MET A O 1
ATOM 822 N N . ILE A 1 103 ? 19.302 -5.024 -5.548 1 93.5 103 ILE A N 1
ATOM 823 C CA . ILE A 1 103 ? 17.912 -5.452 -5.662 1 93.5 103 ILE A CA 1
ATOM 824 C C . ILE A 1 103 ? 17.64 -5.949 -7.08 1 93.5 103 ILE A C 1
ATOM 826 O O . ILE A 1 103 ? 17.062 -7.022 -7.268 1 93.5 103 ILE A O 1
ATOM 830 N N . ARG A 1 104 ? 18.096 -5.194 -8.023 1 95.02 104 ARG A N 1
ATOM 831 C CA . ARG A 1 104 ? 17.898 -5.558 -9.422 1 95.02 104 ARG A CA 1
ATOM 832 C C . ARG A 1 104 ? 18.564 -6.893 -9.739 1 95.02 104 ARG A C 1
ATOM 834 O O . ARG A 1 104 ? 17.975 -7.742 -10.412 1 95.02 104 ARG A O 1
ATOM 841 N N . THR A 1 105 ? 19.729 -7.032 -9.254 1 95.86 105 THR A N 1
ATOM 842 C CA . THR A 1 105 ? 20.463 -8.273 -9.473 1 95.86 105 THR A CA 1
ATOM 843 C C . THR A 1 105 ? 19.739 -9.451 -8.826 1 95.86 105 THR A C 1
ATOM 845 O O . THR A 1 105 ? 19.636 -10.526 -9.421 1 95.86 105 THR A O 1
ATOM 848 N N . ARG A 1 106 ? 19.235 -9.206 -7.658 1 96.68 106 ARG A N 1
ATOM 849 C CA . ARG A 1 106 ? 18.498 -10.243 -6.942 1 96.68 106 ARG A CA 1
ATOM 850 C C . ARG A 1 106 ? 17.255 -10.665 -7.717 1 96.68 106 ARG A C 1
ATOM 852 O O . ARG A 1 106 ? 16.959 -11.857 -7.825 1 96.68 106 ARG A O 1
ATOM 859 N N . LEU A 1 107 ? 16.586 -9.762 -8.274 1 97.51 107 LEU A N 1
ATOM 860 C CA . LEU A 1 107 ? 15.383 -10.037 -9.052 1 97.51 107 LEU A CA 1
ATOM 861 C C . LEU A 1 107 ? 15.728 -10.758 -10.35 1 97.51 107 LEU A C 1
ATOM 863 O O . LEU A 1 107 ? 15.039 -11.703 -10.742 1 97.51 107 LEU A O 1
ATOM 867 N N . LYS A 1 108 ? 16.768 -10.344 -10.943 1 97.2 108 LYS A N 1
ATOM 868 C CA . LYS A 1 108 ? 17.194 -10.98 -12.187 1 97.2 108 LYS A CA 1
ATOM 869 C C . LYS A 1 108 ? 17.652 -12.414 -11.942 1 97.2 108 LYS A C 1
ATOM 871 O O . LYS A 1 108 ? 17.398 -13.301 -12.76 1 97.2 108 LYS A O 1
ATOM 876 N N . ASN A 1 109 ? 18.314 -12.598 -10.856 1 97.14 109 ASN A N 1
ATOM 877 C CA . ASN A 1 109 ? 18.72 -13.954 -10.502 1 97.14 109 ASN A CA 1
ATOM 878 C C . ASN A 1 109 ? 17.512 -14.852 -10.247 1 97.14 109 ASN A C 1
ATOM 880 O O . ASN A 1 109 ? 17.519 -16.028 -10.615 1 97.14 109 ASN A O 1
ATOM 884 N N . ALA A 1 110 ? 16.521 -14.267 -9.613 1 97.12 110 ALA A N 1
ATOM 885 C CA . ALA A 1 110 ? 15.298 -15.022 -9.352 1 97.12 110 ALA A CA 1
ATOM 886 C C . ALA A 1 110 ? 14.612 -15.421 -10.656 1 97.12 110 ALA A C 1
ATOM 888 O O . ALA A 1 110 ? 13.987 -16.481 -10.736 1 97.12 110 ALA A O 1
ATOM 889 N N . MET A 1 111 ? 14.684 -14.596 -11.648 1 96.59 111 MET A N 1
ATOM 890 C CA . MET A 1 111 ? 14.065 -14.884 -12.939 1 96.59 111 MET A CA 1
ATOM 891 C C . MET A 1 111 ? 14.733 -16.081 -13.608 1 96.59 111 MET A C 1
ATOM 893 O O . MET A 1 111 ? 14.129 -16.741 -14.455 1 96.59 111 MET A O 1
ATOM 897 N N . LYS A 1 112 ? 15.937 -16.405 -13.269 1 94.24 112 LYS A N 1
ATOM 898 C CA . LYS A 1 112 ? 16.682 -17.506 -13.872 1 94.24 112 LYS A CA 1
ATOM 899 C C . LYS A 1 112 ? 16.443 -18.81 -13.117 1 94.24 112 LYS A C 1
ATOM 901 O O . LYS A 1 112 ? 16.153 -19.842 -13.726 1 94.24 112 LYS A O 1
ATOM 906 N N . ASP A 1 113 ? 16.538 -18.69 -11.721 1 92.72 113 ASP A N 1
ATOM 907 C CA . ASP A 1 113 ? 16.565 -19.947 -10.98 1 92.72 113 ASP A CA 1
ATOM 908 C C . ASP A 1 113 ? 15.579 -19.92 -9.814 1 92.72 113 ASP A C 1
ATOM 910 O O . ASP A 1 113 ? 15.558 -20.836 -8.99 1 92.72 113 ASP A O 1
ATOM 914 N N . GLY A 1 114 ? 14.811 -18.957 -9.684 1 94.64 114 GLY A N 1
ATOM 915 C CA . GLY A 1 114 ? 13.906 -18.856 -8.55 1 94.64 114 GLY A CA 1
ATOM 916 C C . GLY A 1 114 ? 12.648 -19.688 -8.714 1 94.64 114 GLY A C 1
ATOM 917 O O . GLY A 1 114 ? 12.337 -20.141 -9.818 1 94.64 114 GLY A O 1
ATOM 918 N N . LEU A 1 115 ? 11.984 -19.986 -7.588 1 97.82 115 LEU A N 1
ATOM 919 C CA . LEU A 1 115 ? 10.676 -20.631 -7.619 1 97.82 115 LEU A CA 1
ATOM 920 C C . LEU A 1 115 ? 9.667 -19.777 -8.378 1 97.82 115 LEU A C 1
ATOM 922 O O . LEU A 1 115 ? 9.632 -18.555 -8.212 1 97.82 115 LEU A O 1
ATOM 926 N N . CYS A 1 116 ? 8.843 -20.373 -9.177 1 98.02 116 CYS A N 1
ATOM 927 C CA . CYS A 1 116 ? 7.996 -19.642 -10.113 1 98.02 116 CYS A CA 1
ATOM 928 C C . CYS A 1 116 ? 6.586 -19.478 -9.559 1 98.02 116 CYS A C 1
ATOM 930 O O . CYS A 1 116 ? 5.974 -20.449 -9.111 1 98.02 116 CYS A O 1
ATOM 932 N N . ILE A 1 117 ? 6.12 -18.292 -9.567 1 98.58 117 ILE A N 1
ATOM 933 C CA . ILE A 1 117 ? 4.729 -17.969 -9.269 1 98.58 117 ILE A CA 1
ATOM 934 C C . ILE A 1 117 ? 4.094 -17.269 -10.468 1 98.58 117 ILE A C 1
ATOM 936 O O . ILE A 1 117 ? 4.671 -16.332 -11.025 1 98.58 117 ILE A O 1
ATOM 940 N N . CYS A 1 118 ? 2.943 -17.728 -10.819 1 98.24 118 CYS A N 1
ATOM 941 C CA . CYS A 1 118 ? 2.25 -17.169 -11.975 1 98.24 118 CYS A CA 1
ATOM 942 C C . CYS A 1 118 ? 0.91 -16.567 -11.568 1 98.24 118 CYS A C 1
ATOM 944 O O . CYS A 1 118 ? 0.134 -17.198 -10.849 1 98.24 118 CYS 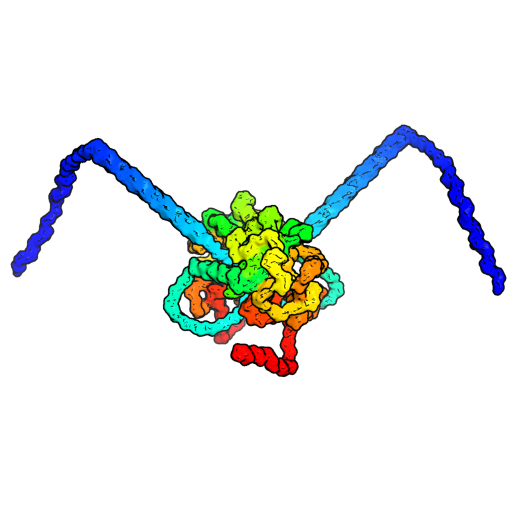A O 1
ATOM 946 N N . ILE A 1 119 ? 0.656 -15.362 -11.989 1 98.46 119 ILE A N 1
ATOM 947 C CA . ILE A 1 119 ? -0.671 -14.77 -11.853 1 98.46 119 ILE A CA 1
ATOM 948 C C . ILE A 1 119 ? -1.436 -14.913 -13.167 1 98.46 119 ILE A C 1
ATOM 950 O O . ILE A 1 119 ? -0.982 -14.44 -14.211 1 98.46 119 ILE A O 1
ATOM 954 N N . ASP A 1 120 ? -2.552 -15.573 -13.121 1 97.68 120 ASP A N 1
ATOM 955 C CA . ASP A 1 120 ? -3.409 -15.765 -14.287 1 97.68 120 ASP A CA 1
ATOM 956 C C . ASP A 1 120 ? -4.299 -14.546 -14.521 1 97.68 120 ASP A C 1
ATOM 958 O O . ASP A 1 120 ? -5.307 -14.366 -13.834 1 97.68 120 ASP A O 1
ATOM 962 N N . CYS A 1 121 ? -4.032 -13.835 -15.549 1 97.79 121 CYS A N 1
ATOM 963 C CA . CYS A 1 121 ? -4.769 -12.607 -15.826 1 97.79 121 CYS A CA 1
ATOM 964 C C . CYS A 1 121 ? -5.851 -12.844 -16.874 1 97.79 121 CYS A C 1
ATOM 966 O O . CYS A 1 121 ? -6.274 -11.911 -17.558 1 97.79 121 CYS A O 1
ATOM 968 N N . GLY A 1 122 ? -6.315 -14.003 -16.988 1 95.18 122 GLY A N 1
ATOM 969 C CA . GLY A 1 122 ? -7.266 -14.369 -18.026 1 95.18 122 GLY A CA 1
ATOM 970 C C . GLY A 1 122 ? -8.71 -14.146 -17.618 1 95.18 122 GLY A C 1
ATOM 971 O O . GLY A 1 122 ? -9.631 -14.591 -18.306 1 95.18 122 GLY A O 1
ATOM 972 N N . PHE A 1 123 ? -8.992 -13.389 -16.567 1 94.16 123 PHE A N 1
ATOM 973 C CA . PHE A 1 123 ? -10.349 -13.277 -16.044 1 94.16 123 PHE A CA 1
ATOM 974 C C . PHE A 1 123 ? -10.906 -11.878 -16.28 1 94.16 123 PHE A C 1
ATOM 976 O O . PHE A 1 123 ? -11.75 -11.404 -15.517 1 94.16 123 PHE A O 1
ATOM 983 N N . GLU A 1 124 ? -10.468 -11.191 -17.237 1 93.95 124 GLU A N 1
ATOM 984 C CA . GLU A 1 124 ? -10.887 -9.821 -17.516 1 93.95 124 GLU A CA 1
ATOM 985 C C . GLU A 1 124 ? -12.401 -9.731 -17.684 1 93.95 124 GLU A C 1
ATOM 987 O O . GLU A 1 124 ? -13.033 -8.801 -17.177 1 93.95 124 GLU A O 1
ATOM 992 N N . LYS A 1 125 ? -13.028 -10.712 -18.313 1 92.02 125 LYS A N 1
ATOM 993 C CA . LYS A 1 125 ? -14.456 -10.697 -18.621 1 92.02 125 LYS A CA 1
ATOM 994 C C . LYS A 1 125 ? -15.292 -10.89 -17.359 1 92.02 125 LYS A C 1
ATOM 996 O O . LYS A 1 125 ? -16.483 -10.573 -17.342 1 92.02 125 LYS A O 1
ATOM 1001 N N . ASN A 1 126 ? -14.685 -11.402 -16.351 1 91.9 126 ASN A N 1
ATOM 1002 C CA . ASN A 1 126 ? -15.39 -11.68 -15.104 1 91.9 126 ASN A CA 1
ATOM 1003 C C . ASN A 1 126 ? -15.379 -10.471 -14.173 1 91.9 126 ASN A C 1
ATOM 1005 O O . ASN A 1 126 ? -15.985 -10.503 -13.1 1 91.9 126 ASN A O 1
ATOM 1009 N N . MET A 1 127 ? -14.756 -9.333 -14.628 1 93.54 127 MET A N 1
ATOM 1010 C CA . MET A 1 127 ? -14.556 -8.209 -13.718 1 93.54 127 MET A CA 1
ATOM 1011 C C . MET A 1 127 ? -14.998 -6.9 -14.363 1 93.54 127 MET A C 1
ATOM 1013 O O . MET A 1 127 ? -14.79 -6.692 -15.56 1 93.54 127 MET A O 1
ATOM 1017 N N . ASP A 1 128 ? -15.526 -6.04 -13.521 1 93.69 128 ASP A N 1
ATOM 1018 C CA . ASP A 1 128 ? -15.84 -4.697 -13.999 1 93.69 128 ASP A CA 1
ATOM 1019 C C . ASP A 1 128 ? -14.629 -3.774 -13.88 1 93.69 128 ASP A C 1
ATOM 1021 O O . ASP A 1 128 ? -13.55 -4.208 -13.471 1 93.69 128 ASP A O 1
ATOM 1025 N N . LYS A 1 129 ? -14.807 -2.561 -14.323 1 92.72 129 LYS A N 1
ATOM 1026 C CA . LYS A 1 129 ? -13.704 -1.606 -14.373 1 92.72 129 LYS A CA 1
ATOM 1027 C C . LYS A 1 129 ? -13.12 -1.368 -12.983 1 92.72 129 LYS A C 1
ATOM 1029 O O . LYS A 1 129 ? -11.902 -1.27 -12.825 1 92.72 129 LYS A O 1
ATOM 1034 N N . LYS A 1 130 ? -13.998 -1.272 -12.075 1 91.5 130 LYS A N 1
ATOM 1035 C CA . LYS A 1 130 ? -13.56 -1.066 -10.697 1 91.5 130 LYS A CA 1
ATOM 1036 C C . LYS A 1 130 ? -12.736 -2.25 -10.199 1 91.5 130 LYS A C 1
ATOM 1038 O O . LYS A 1 130 ? -11.68 -2.065 -9.591 1 91.5 130 LYS A O 1
ATOM 1043 N N . GLU A 1 131 ? -13.224 -3.395 -10.467 1 94.02 131 GLU A N 1
ATOM 1044 C CA . GLU A 1 131 ? -12.549 -4.622 -10.058 1 94.02 131 GLU A CA 1
ATOM 1045 C C . GLU A 1 131 ? -11.199 -4.769 -10.755 1 94.02 131 GLU A C 1
ATOM 1047 O O . GLU A 1 131 ? -10.223 -5.209 -10.144 1 94.02 131 GLU A O 1
ATOM 1052 N N . ILE A 1 132 ? -11.127 -4.381 -11.983 1 96.51 132 ILE A N 1
ATOM 1053 C CA . ILE A 1 132 ? -9.879 -4.423 -12.737 1 96.51 132 ILE A CA 1
ATOM 1054 C C . ILE A 1 132 ? -8.878 -3.44 -12.133 1 96.51 132 ILE A C 1
ATOM 1056 O O . ILE A 1 132 ? -7.686 -3.74 -12.036 1 96.51 132 ILE A O 1
ATOM 1060 N N . CYS A 1 133 ? -9.328 -2.302 -11.749 1 94.18 133 CYS A N 1
ATOM 1061 C CA . CYS A 1 133 ? -8.467 -1.336 -11.077 1 94.18 133 CYS A CA 1
ATOM 1062 C C . CYS A 1 133 ? -7.908 -1.912 -9.781 1 94.18 133 CYS A C 1
ATOM 1064 O O . CYS A 1 133 ? -6.712 -1.793 -9.509 1 94.18 133 CYS A O 1
ATOM 1066 N N . LYS A 1 134 ? -8.789 -2.58 -9.047 1 93.86 134 LYS A N 1
ATOM 1067 C CA . LYS A 1 134 ? -8.372 -3.204 -7.794 1 93.86 134 LYS A CA 1
ATOM 1068 C C . LYS A 1 134 ? -7.342 -4.302 -8.043 1 93.86 134 LYS A C 1
ATOM 1070 O O . LYS A 1 134 ? -6.349 -4.405 -7.319 1 93.86 134 LYS A O 1
ATOM 1075 N N . LEU A 1 135 ? -7.537 -5.05 -9.023 1 97.08 135 LEU A N 1
ATOM 1076 C CA . LEU A 1 135 ? -6.572 -6.078 -9.399 1 97.08 135 LEU A CA 1
ATOM 1077 C C . LEU A 1 135 ? -5.216 -5.458 -9.721 1 97.08 135 LEU A C 1
ATOM 1079 O O . LEU A 1 135 ? -4.185 -5.92 -9.229 1 97.08 135 LEU A O 1
ATOM 1083 N N . SER A 1 136 ? -5.258 -4.419 -10.499 1 96.86 136 SER A N 1
ATOM 1084 C CA . SER A 1 136 ? -4.034 -3.752 -10.93 1 96.86 136 SER A CA 1
ATOM 1085 C C . SER A 1 136 ? -3.236 -3.235 -9.738 1 96.86 136 SER A C 1
ATOM 1087 O O . SER A 1 136 ? -2.01 -3.361 -9.702 1 96.86 136 SER A O 1
ATOM 1089 N N . GLN A 1 137 ? -3.886 -2.697 -8.795 1 94.54 137 GLN A N 1
ATOM 1090 C CA . GLN A 1 137 ? -3.219 -2.232 -7.583 1 94.54 137 GLN A CA 1
ATOM 1091 C C . GLN A 1 137 ? -2.603 -3.396 -6.813 1 94.54 137 GLN A C 1
ATOM 1093 O O . GLN A 1 137 ? -1.494 -3.281 -6.286 1 94.54 137 GLN A O 1
ATOM 1098 N N . GLN A 1 138 ? -3.36 -4.499 -6.765 1 96.46 138 GLN A N 1
ATOM 1099 C CA . GLN A 1 138 ? -2.869 -5.68 -6.063 1 96.46 138 GLN A CA 1
ATOM 1100 C C . GLN A 1 138 ? -1.617 -6.237 -6.734 1 96.46 138 GLN A C 1
ATOM 1102 O O . GLN A 1 138 ? -0.684 -6.673 -6.055 1 96.46 138 GLN A O 1
ATOM 1107 N N . LEU A 1 139 ? -1.556 -6.173 -8.021 1 97.87 139 LEU A N 1
ATOM 1108 C CA . LEU A 1 139 ? -0.389 -6.629 -8.769 1 97.87 139 LEU A CA 1
ATOM 1109 C C . LEU A 1 139 ? 0.824 -5.755 -8.471 1 97.87 139 LEU A C 1
ATOM 1111 O O . LEU A 1 139 ? 1.944 -6.258 -8.358 1 97.87 139 LEU A O 1
ATOM 1115 N N . GLY A 1 140 ? 0.55 -4.482 -8.356 1 96.38 140 GLY A N 1
ATOM 1116 C CA . GLY A 1 140 ? 1.623 -3.592 -7.943 1 96.38 140 GLY A CA 1
ATOM 1117 C C . GLY A 1 140 ? 2.17 -3.915 -6.566 1 96.38 140 GLY A C 1
ATOM 1118 O O . GLY A 1 140 ? 3.385 -3.937 -6.363 1 96.38 140 GLY A O 1
ATOM 1119 N N . ARG A 1 141 ? 1.306 -4.188 -5.686 1 95.36 141 ARG A N 1
ATOM 1120 C CA . ARG A 1 141 ? 1.703 -4.505 -4.318 1 95.36 141 ARG A CA 1
ATOM 1121 C C . ARG A 1 141 ? 2.494 -5.808 -4.266 1 95.36 141 ARG A C 1
ATOM 1123 O O . ARG A 1 141 ? 3.474 -5.915 -3.526 1 95.36 141 ARG A O 1
ATOM 1130 N N . LEU A 1 142 ? 2.004 -6.72 -4.954 1 97.59 142 LEU A N 1
ATOM 1131 C CA . LEU A 1 142 ? 2.699 -8.002 -4.988 1 97.59 142 LEU A CA 1
ATOM 1132 C C . LEU A 1 142 ? 4.119 -7.837 -5.52 1 97.59 142 LEU A C 1
ATOM 1134 O O . LEU A 1 142 ? 5.053 -8.463 -5.013 1 97.59 142 LEU A O 1
ATOM 1138 N N . TYR A 1 143 ? 4.346 -7.03 -6.533 1 97.98 143 TYR A N 1
ATOM 1139 C CA . TYR A 1 143 ? 5.678 -6.742 -7.053 1 97.98 143 TYR A CA 1
ATOM 1140 C C . TYR A 1 143 ? 6.554 -6.099 -5.985 1 97.98 143 TYR A C 1
ATOM 1142 O O . TYR A 1 143 ? 7.733 -6.435 -5.855 1 97.98 143 TYR A O 1
ATOM 1150 N N . GLY A 1 144 ? 5.937 -5.178 -5.292 1 95.56 144 GLY A N 1
ATOM 1151 C CA . GLY A 1 144 ? 6.667 -4.547 -4.205 1 95.56 144 GLY A CA 1
ATOM 1152 C C . GLY A 1 144 ? 7.174 -5.536 -3.173 1 95.56 144 GLY A C 1
ATOM 1153 O O . GLY A 1 144 ? 8.334 -5.471 -2.76 1 95.56 144 GLY A O 1
ATOM 1154 N N . SER A 1 145 ? 6.334 -6.417 -2.765 1 96.91 145 SER A N 1
ATOM 1155 C CA . SER A 1 145 ? 6.709 -7.437 -1.791 1 96.91 145 SER A CA 1
ATOM 1156 C C . SER A 1 145 ? 7.837 -8.317 -2.319 1 96.91 145 SER A C 1
ATOM 1158 O O . SER A 1 145 ? 8.772 -8.644 -1.584 1 96.91 145 SER A O 1
ATOM 1160 N N . ASN A 1 146 ? 7.741 -8.701 -3.578 1 98.11 146 ASN A N 1
ATOM 1161 C CA . ASN A 1 146 ? 8.771 -9.53 -4.196 1 98.11 146 ASN A CA 1
ATOM 1162 C C . ASN A 1 146 ? 10.117 -8.813 -4.237 1 98.11 146 ASN A C 1
ATOM 1164 O O . ASN A 1 146 ? 11.158 -9.422 -3.984 1 98.11 146 ASN A O 1
ATOM 1168 N N . ARG A 1 147 ? 10.082 -7.58 -4.536 1 96.46 147 ARG A N 1
ATOM 1169 C CA . ARG A 1 147 ? 11.263 -6.734 -4.67 1 96.46 147 ARG A CA 1
ATOM 1170 C C . ARG A 1 147 ? 12.007 -6.618 -3.343 1 96.46 147 ARG A C 1
ATOM 1172 O O . ARG A 1 147 ? 13.238 -6.553 -3.32 1 96.46 147 ARG A O 1
ATOM 1179 N N . GLN A 1 148 ? 11.273 -6.66 -2.309 1 93.83 148 GLN A N 1
ATOM 1180 C CA . GLN A 1 148 ? 11.859 -6.45 -0.99 1 93.83 148 GLN A CA 1
ATOM 1181 C C . GLN A 1 148 ? 12.303 -7.772 -0.369 1 93.83 148 GLN A C 1
ATOM 1183 O O . GLN A 1 148 ? 13.027 -7.783 0.629 1 93.83 148 GLN A O 1
ATOM 1188 N N . ALA A 1 149 ? 11.903 -8.827 -0.91 1 96.06 149 ALA A N 1
ATOM 1189 C CA . ALA A 1 149 ? 12.167 -10.14 -0.327 1 96.06 149 ALA A CA 1
ATOM 1190 C C . ALA A 1 149 ? 13.641 -10.512 -0.458 1 96.06 149 ALA A C 1
ATOM 1192 O O . ALA A 1 149 ? 14.296 -10.145 -1.436 1 96.06 149 ALA A O 1
ATOM 1193 N N . GLN A 1 150 ? 14.146 -11.218 0.501 1 95.21 150 GLN A N 1
ATOM 1194 C CA . GLN A 1 150 ? 15.507 -11.742 0.439 1 95.21 150 GLN A CA 1
ATOM 1195 C C . GLN A 1 150 ? 15.648 -12.776 -0.674 1 95.21 150 GLN A C 1
ATOM 1197 O O . GLN A 1 150 ? 16.658 -12.802 -1.38 1 95.21 150 GLN A O 1
ATOM 1202 N N . LYS A 1 151 ? 14.704 -13.631 -0.755 1 97.28 151 LYS A N 1
ATOM 1203 C CA . LYS A 1 151 ? 14.606 -14.609 -1.835 1 97.28 151 LYS A CA 1
ATOM 1204 C C . LYS A 1 151 ? 13.331 -14.405 -2.648 1 97.28 151 LYS A C 1
ATOM 1206 O O . LYS A 1 151 ? 12.331 -15.091 -2.425 1 97.28 151 LYS A O 1
ATOM 1211 N N . PRO A 1 152 ? 13.394 -13.574 -3.652 1 98.38 152 PRO A N 1
ATOM 1212 C CA . PRO A 1 152 ? 12.202 -13.292 -4.456 1 98.38 152 PRO A CA 1
ATOM 1213 C C . PRO A 1 152 ? 11.8 -14.465 -5.346 1 98.38 152 PRO A C 1
ATOM 1215 O O . PRO A 1 152 ? 12.595 -15.384 -5.559 1 98.38 152 PRO A O 1
ATOM 1218 N N . PHE A 1 153 ? 10.585 -14.456 -5.782 1 98.69 153 PHE A N 1
ATOM 1219 C CA . PHE A 1 153 ? 10.08 -15.419 -6.753 1 98.69 153 PHE A CA 1
ATOM 1220 C C . PHE A 1 153 ? 10.413 -14.98 -8.174 1 98.69 153 PHE A C 1
ATOM 1222 O O . PHE A 1 153 ? 10.663 -13.799 -8.422 1 98.69 153 PHE A O 1
ATOM 1229 N N . HIS A 1 154 ? 10.514 -15.962 -9.026 1 98.54 154 HIS A N 1
ATOM 1230 C CA . HIS A 1 154 ? 10.295 -15.673 -10.438 1 98.54 154 HIS A CA 1
ATOM 1231 C C . HIS A 1 154 ? 8.813 -15.474 -10.736 1 98.54 154 HIS A C 1
ATOM 1233 O O . HIS A 1 154 ? 8.044 -16.438 -10.756 1 98.54 154 HIS A O 1
ATOM 1239 N N . VAL A 1 155 ? 8.404 -14.279 -11.092 1 98.57 155 VAL A N 1
ATOM 1240 C CA . VAL A 1 155 ? 6.984 -13.967 -11.221 1 98.57 155 VAL A CA 1
ATOM 1241 C C . VAL A 1 155 ? 6.607 -13.876 -12.697 1 98.57 155 VAL A C 1
ATOM 1243 O O . VAL A 1 155 ? 7.321 -13.257 -13.49 1 98.57 155 VAL A O 1
ATOM 1246 N N . TYR A 1 156 ? 5.47 -14.518 -13.037 1 98.2 156 TYR A N 1
ATOM 1247 C CA . TYR A 1 156 ? 4.848 -14.402 -14.352 1 98.2 156 TYR A CA 1
ATOM 1248 C C . TYR A 1 156 ? 3.464 -13.772 -14.247 1 98.2 156 TYR A C 1
ATOM 1250 O O . TYR A 1 156 ? 2.675 -14.134 -13.371 1 98.2 156 TYR A O 1
ATOM 1258 N N . PHE A 1 157 ? 3.249 -12.85 -15.07 1 98.47 157 PHE A N 1
ATOM 1259 C CA . PHE A 1 157 ? 1.876 -12.522 -15.436 1 98.47 157 PHE A CA 1
ATOM 1260 C C . PHE A 1 157 ? 1.498 -13.174 -16.76 1 98.47 157 PHE A C 1
ATOM 1262 O O . PHE A 1 157 ? 2.067 -12.848 -17.804 1 98.47 157 PHE A O 1
ATOM 1269 N N . THR A 1 158 ? 0.584 -14.103 -16.714 1 98.05 158 THR A N 1
ATOM 1270 C CA . THR A 1 158 ? 0.186 -14.811 -17.925 1 98.05 158 THR A CA 1
ATOM 1271 C C . THR A 1 158 ? -1.208 -14.377 -18.372 1 98.05 158 THR A C 1
ATOM 1273 O O . THR A 1 158 ? -1.948 -13.761 -17.602 1 98.05 158 THR A O 1
ATOM 1276 N N . ASN A 1 159 ? -1.543 -14.678 -19.642 1 97.7 159 ASN A N 1
ATOM 1277 C CA . ASN A 1 159 ? -2.802 -14.241 -20.235 1 97.7 159 ASN A CA 1
ATOM 1278 C C . ASN A 1 159 ? -2.974 -12.728 -20.134 1 97.7 159 ASN A C 1
ATOM 1280 O O . ASN A 1 159 ? -4.079 -12.239 -19.892 1 97.7 159 ASN A O 1
ATOM 1284 N N . LEU A 1 160 ? -1.829 -12.06 -20.214 1 98.04 160 LEU A N 1
ATOM 1285 C CA . LEU A 1 160 ? -1.858 -10.606 -20.097 1 98.04 160 LEU A CA 1
ATOM 1286 C C . LEU A 1 160 ? -1.705 -9.948 -21.464 1 98.04 160 LEU A C 1
ATOM 1288 O O . LEU A 1 160 ? -0.585 -9.755 -21.943 1 98.04 160 LEU A O 1
ATOM 1292 N N . ASP A 1 161 ? -2.8 -9.562 -21.991 1 96.41 161 ASP A N 1
ATOM 1293 C CA . ASP A 1 161 ? -2.823 -8.881 -23.282 1 96.41 161 ASP A CA 1
ATOM 1294 C C . ASP A 1 161 ? -2.345 -7.437 -23.15 1 96.41 161 ASP A C 1
ATOM 1296 O O . ASP A 1 161 ? -2.945 -6.643 -22.423 1 96.41 161 ASP A O 1
ATOM 1300 N N . THR A 1 162 ? -1.339 -7.065 -23.849 1 94.18 162 THR A N 1
ATOM 1301 C CA . THR A 1 162 ? -0.757 -5.73 -23.765 1 94.18 162 THR A CA 1
ATOM 1302 C C . THR A 1 162 ? -1.743 -4.677 -24.261 1 94.18 162 THR A C 1
ATOM 1304 O O . THR A 1 162 ? -1.622 -3.498 -23.925 1 94.18 162 THR A O 1
ATOM 1307 N N . GLU A 1 163 ? -2.705 -5.111 -25.013 1 95.14 163 GLU A N 1
ATOM 1308 C CA . GLU A 1 163 ? -3.729 -4.197 -25.512 1 95.14 163 GLU A CA 1
ATOM 1309 C C . GLU A 1 163 ? -5.011 -4.303 -24.69 1 95.14 163 GLU A C 1
ATOM 1311 O O . GLU A 1 163 ? -5.976 -3.579 -24.941 1 95.14 163 GLU A O 1
ATOM 1316 N N . GLY A 1 164 ? -4.972 -5.194 -23.768 1 95.67 164 GLY A N 1
ATOM 1317 C CA . GLY A 1 164 ? -6.155 -5.431 -22.956 1 95.67 164 GLY A CA 1
ATOM 1318 C C . GLY A 1 164 ? -6.321 -4.422 -21.835 1 95.67 164 GLY A C 1
ATOM 1319 O O . GLY A 1 164 ? -5.424 -3.617 -21.58 1 95.67 164 GLY A O 1
ATOM 1320 N N . THR A 1 165 ? -7.463 -4.463 -21.245 1 97.02 165 THR A N 1
ATOM 1321 C CA . THR A 1 165 ? -7.835 -3.494 -20.22 1 97.02 165 THR A CA 1
ATOM 1322 C C . THR A 1 165 ? -6.973 -3.668 -18.973 1 97.02 165 THR A C 1
ATOM 1324 O O . THR A 1 165 ? -6.588 -2.685 -18.336 1 97.02 165 THR A O 1
ATOM 1327 N N . ILE A 1 166 ? -6.657 -4.888 -18.631 1 97.59 166 ILE A N 1
ATOM 1328 C CA . ILE A 1 166 ? -5.893 -5.146 -17.415 1 97.59 166 ILE A CA 1
ATOM 1329 C C . ILE A 1 166 ? -4.501 -4.531 -17.54 1 97.59 166 ILE A C 1
ATOM 1331 O O . ILE A 1 166 ? -4.03 -3.854 -16.623 1 97.59 166 ILE A O 1
ATOM 1335 N N . TYR A 1 167 ? -3.852 -4.749 -18.691 1 97.89 167 TYR A N 1
ATOM 1336 C CA . TYR A 1 167 ? -2.517 -4.201 -18.904 1 97.89 167 TYR A CA 1
ATOM 1337 C C . TYR A 1 167 ? -2.536 -2.679 -18.84 1 97.89 167 TYR A C 1
ATOM 1339 O O . TYR A 1 167 ? -1.724 -2.071 -18.138 1 97.89 167 TYR A O 1
ATOM 1347 N N . LYS A 1 168 ? -3.455 -2.122 -19.526 1 96.88 168 LYS A N 1
ATOM 1348 C CA . LYS A 1 168 ? -3.563 -0.666 -19.578 1 96.88 168 LYS A CA 1
ATOM 1349 C C . LYS A 1 168 ? -3.798 -0.083 -18.187 1 96.88 168 LYS A C 1
ATOM 1351 O O . LYS A 1 168 ? -3.225 0.951 -17.837 1 96.88 168 LYS A O 1
ATOM 1356 N N . GLU A 1 169 ? -4.617 -0.759 -17.461 1 97.09 169 GLU A N 1
ATOM 1357 C CA . GLU A 1 169 ? -4.891 -0.309 -16.1 1 97.09 169 GLU A CA 1
ATOM 1358 C C . GLU A 1 169 ? -3.658 -0.454 -15.212 1 97.09 169 GLU A C 1
ATOM 1360 O O . GLU A 1 169 ? -3.392 0.402 -14.366 1 97.09 169 GLU A O 1
ATOM 1365 N N . CYS A 1 170 ? -2.883 -1.502 -15.359 1 96.9 170 CYS A N 1
ATOM 1366 C CA . CYS A 1 170 ? -1.647 -1.689 -14.606 1 96.9 170 CYS A CA 1
ATOM 1367 C C . CYS A 1 170 ? -0.66 -0.563 -14.89 1 96.9 170 CYS A C 1
ATOM 1369 O O . CYS A 1 170 ? -0.041 -0.028 -13.968 1 96.9 170 CYS A O 1
ATOM 1371 N N . VAL A 1 171 ? -0.56 -0.195 -16.127 1 95.59 171 VAL A N 1
ATOM 1372 C CA . VAL A 1 171 ? 0.344 0.878 -16.528 1 95.59 171 VAL A CA 1
ATOM 1373 C C . VAL A 1 171 ? -0.134 2.203 -15.938 1 95.59 171 VAL A C 1
ATOM 1375 O O . VAL A 1 171 ? 0.676 3.016 -15.486 1 95.59 171 VAL A O 1
ATOM 1378 N N . ARG A 1 172 ? -1.383 2.338 -15.924 1 94 172 ARG A N 1
ATOM 1379 C CA . ARG A 1 172 ? -1.975 3.584 -15.45 1 94 172 ARG A CA 1
ATOM 1380 C C . ARG A 1 172 ? -1.771 3.75 -13.948 1 94 172 ARG A C 1
ATOM 1382 O O . ARG A 1 172 ? -1.313 4.8 -13.49 1 94 172 ARG A O 1
ATOM 1389 N N . VAL A 1 1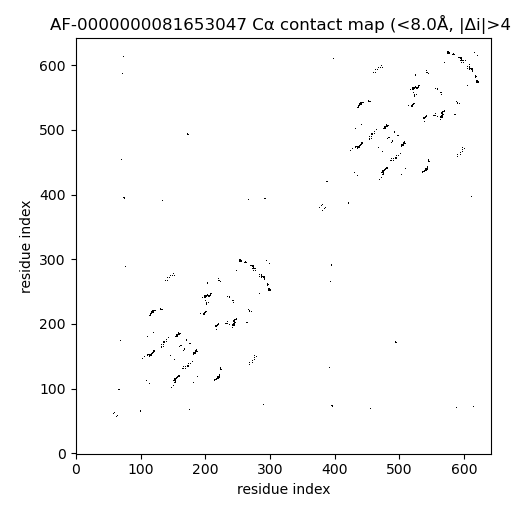73 ? -1.998 2.753 -13.18 1 93.61 173 VAL A N 1
ATOM 1390 C CA . VAL A 1 173 ? -2.116 2.898 -11.732 1 93.61 173 VAL A CA 1
ATOM 1391 C C . VAL A 1 173 ? -0.756 2.667 -11.077 1 93.61 173 VAL A C 1
ATOM 1393 O O . VAL A 1 173 ? -0.518 3.114 -9.952 1 93.61 173 VAL A O 1
ATOM 1396 N N . ASN A 1 174 ? 0.065 1.89 -11.712 1 92.66 174 ASN A N 1
ATOM 1397 C CA . ASN A 1 174 ? 1.355 1.559 -11.116 1 92.66 174 ASN A CA 1
ATOM 1398 C C . ASN A 1 174 ? 2.496 2.309 -11.798 1 92.66 174 ASN A C 1
ATOM 1400 O O . ASN A 1 174 ? 2.774 2.086 -12.977 1 92.66 174 ASN A O 1
ATOM 1404 N N . CYS A 1 175 ? 3.143 3.088 -11.016 1 87.36 175 CYS A N 1
ATOM 1405 C CA . CYS A 1 175 ? 4.297 3.806 -11.543 1 87.36 175 CYS A CA 1
ATOM 1406 C C . CYS A 1 175 ? 5.416 2.842 -11.918 1 87.36 175 CYS A C 1
ATOM 1408 O O . CYS A 1 175 ? 5.862 2.049 -11.087 1 87.36 175 CYS A O 1
ATOM 1410 N N . GLY A 1 176 ? 5.815 2.859 -13.202 1 90.2 176 GLY A N 1
ATOM 1411 C CA . GLY A 1 176 ? 6.943 2.055 -13.645 1 90.2 176 GLY A CA 1
ATOM 1412 C C . GLY A 1 176 ? 6.565 0.622 -13.969 1 90.2 176 GLY A C 1
ATOM 1413 O O . GLY A 1 176 ? 7.43 -0.253 -14.037 1 90.2 176 GLY A O 1
ATOM 1414 N N . PHE A 1 177 ? 5.342 0.342 -14.191 1 95.18 177 PHE A N 1
ATOM 1415 C CA . PHE A 1 177 ? 4.871 -1.017 -14.432 1 95.18 177 PHE A CA 1
ATOM 1416 C C . PHE A 1 177 ? 5.647 -1.665 -15.573 1 95.18 177 PHE A C 1
ATOM 1418 O O . PHE A 1 177 ? 5.986 -2.848 -15.506 1 95.18 177 PHE A O 1
ATOM 1425 N N . GLU A 1 178 ? 5.918 -0.948 -16.577 1 95.1 178 GLU A N 1
ATOM 1426 C CA . GLU A 1 178 ? 6.584 -1.475 -17.765 1 95.1 178 GLU A CA 1
ATOM 1427 C C . GLU A 1 178 ? 8.004 -1.933 -17.444 1 95.1 178 GLU A C 1
ATOM 1429 O O . GLU A 1 178 ? 8.547 -2.809 -18.121 1 95.1 178 GLU A O 1
ATOM 1434 N N . ASP A 1 179 ? 8.599 -1.424 -16.407 1 94.17 179 ASP A N 1
ATOM 1435 C CA . ASP A 1 179 ? 9.983 -1.719 -16.05 1 94.17 179 ASP A CA 1
ATOM 1436 C C . ASP A 1 179 ? 10.054 -2.793 -14.966 1 94.17 179 ASP A C 1
ATOM 1438 O O . ASP A 1 179 ? 11.14 -3.137 -14.497 1 94.17 179 ASP A O 1
ATOM 1442 N N . TYR A 1 180 ? 8.868 -3.265 -14.581 1 96.25 180 TYR A N 1
ATOM 1443 C CA . TYR A 1 180 ? 8.875 -4.347 -13.602 1 96.25 180 TYR A CA 1
ATOM 1444 C C . TYR A 1 180 ? 9.73 -5.513 -14.084 1 96.25 180 TYR A C 1
ATOM 1446 O O . TYR A 1 180 ? 9.657 -5.903 -15.252 1 96.25 180 TYR A O 1
ATOM 1454 N N . ILE A 1 181 ? 10.586 -5.992 -13.21 1 97.04 181 ILE A N 1
ATOM 1455 C CA . ILE A 1 181 ? 11.427 -7.136 -13.544 1 97.04 181 ILE A CA 1
ATOM 1456 C C . ILE A 1 181 ? 10.657 -8.432 -13.3 1 97.04 181 ILE A C 1
ATOM 1458 O O . ILE A 1 181 ? 10.954 -9.17 -12.358 1 97.04 181 ILE A O 1
ATOM 1462 N N . ILE A 1 182 ? 9.68 -8.683 -14.124 1 97.57 182 ILE A N 1
ATOM 1463 C CA . ILE A 1 182 ? 8.822 -9.862 -14.144 1 97.57 182 ILE A CA 1
ATOM 1464 C C . ILE A 1 182 ? 8.531 -10.265 -15.588 1 97.57 182 ILE A C 1
ATOM 1466 O O . ILE A 1 182 ? 8.754 -9.482 -16.514 1 97.57 182 ILE A O 1
ATOM 1470 N N . ASP A 1 183 ? 8.119 -11.448 -15.816 1 97.67 183 ASP A N 1
ATOM 1471 C CA . ASP A 1 183 ? 7.726 -11.871 -17.157 1 97.67 183 ASP A CA 1
ATOM 1472 C C . ASP A 1 183 ? 6.249 -11.583 -17.414 1 97.67 183 ASP A C 1
ATOM 1474 O O . ASP A 1 183 ? 5.377 -12.141 -16.745 1 97.67 183 ASP A O 1
ATOM 1478 N N . LYS A 1 184 ? 5.967 -10.732 -18.286 1 97.81 184 LYS A N 1
ATOM 1479 C CA . LYS A 1 184 ? 4.627 -10.413 -18.77 1 97.81 184 LYS A CA 1
ATOM 1480 C C . LYS A 1 184 ? 4.371 -11.044 -20.135 1 97.81 184 LYS A C 1
ATOM 1482 O O . LYS A 1 184 ? 5.004 -10.672 -21.125 1 97.81 184 LYS A O 1
ATOM 1487 N N . VAL A 1 185 ? 3.433 -11.987 -20.146 1 97.65 185 VAL A N 1
ATOM 1488 C CA . VAL A 1 185 ? 3.259 -12.7 -21.407 1 97.65 185 VAL A CA 1
ATOM 1489 C C . VAL A 1 185 ? 1.773 -12.8 -21.744 1 97.65 185 VAL A C 1
ATOM 1491 O O . VAL A 1 185 ? 0.938 -12.961 -20.852 1 97.65 185 VAL A O 1
ATOM 1494 N N . GLU A 1 186 ? 1.478 -12.751 -22.989 1 97.38 186 GLU A N 1
ATOM 1495 C CA . GLU A 1 186 ? 0.105 -12.917 -23.456 1 97.38 186 GLU A CA 1
ATOM 1496 C C . GLU A 1 186 ? -0.304 -14.387 -23.457 1 97.38 186 GLU A C 1
ATOM 1498 O O . GLU A 1 186 ? -1.489 -14.708 -23.351 1 97.38 186 GLU A O 1
ATOM 1503 N N . ASN A 1 187 ? 0.681 -15.276 -23.536 1 96.03 187 ASN A N 1
ATOM 1504 C CA . ASN A 1 187 ? 0.447 -16.716 -23.573 1 96.03 187 ASN A CA 1
ATOM 1505 C C . ASN A 1 187 ? -0.167 -17.218 -22.269 1 96.03 187 ASN A C 1
ATOM 1507 O O . ASN A 1 187 ? 0.05 -16.629 -21.208 1 96.03 187 ASN A O 1
ATOM 1511 N N . SER A 1 188 ? -0.876 -18.294 -22.407 1 94.94 188 SER A N 1
ATOM 1512 C CA . SER A 1 188 ? -1.391 -18.987 -21.232 1 94.94 188 SER A CA 1
ATOM 1513 C C . SER A 1 188 ? -0.278 -19.719 -20.489 1 94.94 188 SER A C 1
ATOM 1515 O O . SER A 1 188 ? 0.741 -20.077 -21.084 1 94.94 188 SER A O 1
ATOM 1517 N N . HIS A 1 189 ? -0.483 -19.886 -19.221 1 94.41 189 HIS A N 1
ATOM 1518 C CA . HIS A 1 189 ? 0.464 -20.679 -18.445 1 94.41 189 HIS A CA 1
ATOM 1519 C C . HIS A 1 189 ? 0.509 -22.121 -18.937 1 94.41 189 HIS A C 1
ATOM 1521 O O . HIS A 1 189 ? 1.519 -22.809 -18.768 1 94.41 189 HIS A O 1
ATOM 1527 N N . PHE A 1 190 ? -0.449 -22.558 -19.69 1 93.23 190 PHE A N 1
ATOM 1528 C CA . PHE A 1 190 ? -0.472 -23.908 -20.241 1 93.23 190 PHE A CA 1
ATOM 1529 C C . PHE A 1 190 ? 0.467 -24.02 -21.437 1 93.23 190 PHE A C 1
ATOM 1531 O O . PHE A 1 190 ? 0.844 -25.124 -21.835 1 93.23 190 PHE A O 1
ATOM 1538 N N . ASP A 1 191 ? 0.778 -22.877 -21.994 1 94.16 191 ASP A N 1
ATOM 1539 C CA . ASP A 1 191 ? 1.676 -22.854 -23.145 1 94.16 191 ASP A CA 1
ATOM 1540 C C . ASP A 1 191 ? 3.135 -22.775 -22.702 1 94.16 191 ASP A C 1
ATOM 1542 O O . ASP A 1 191 ? 4.042 -23.09 -23.476 1 94.16 191 ASP A O 1
ATOM 1546 N N . ILE A 1 192 ? 3.314 -22.391 -21.512 1 95.19 192 ILE A N 1
ATOM 1547 C CA . ILE A 1 192 ? 4.66 -22.114 -21.023 1 95.19 192 ILE A CA 1
ATOM 1548 C C . ILE A 1 192 ? 5.145 -23.277 -20.16 1 95.19 192 ILE A C 1
ATOM 1550 O O . ILE A 1 192 ? 6.313 -23.667 -20.232 1 95.19 192 ILE A O 1
ATOM 1554 N N . PHE A 1 193 ? 4.224 -23.83 -19.411 1 95.89 193 PHE A N 1
ATOM 1555 C CA . PHE A 1 193 ? 4.601 -24.859 -18.45 1 95.89 193 PHE A CA 1
ATOM 1556 C C . PHE A 1 193 ? 3.884 -26.17 -18.751 1 95.89 193 PHE A C 1
ATOM 1558 O O . PHE A 1 193 ? 2.782 -26.168 -19.304 1 95.89 193 PHE A O 1
ATOM 1565 N N . ARG A 1 194 ? 4.558 -27.259 -18.264 1 94.81 194 ARG A N 1
ATOM 1566 C CA . ARG A 1 194 ? 3.908 -28.56 -18.386 1 94.81 194 ARG A CA 1
ATOM 1567 C C . ARG A 1 194 ? 2.816 -28.727 -17.335 1 94.81 194 ARG A C 1
ATOM 1569 O O . ARG A 1 194 ? 2.959 -28.258 -16.203 1 94.81 194 ARG A O 1
ATOM 1576 N N . LYS A 1 195 ? 1.819 -29.429 -17.651 1 93.19 195 LYS A N 1
ATOM 1577 C CA . LYS A 1 195 ? 0.65 -29.618 -16.797 1 93.19 195 LYS A CA 1
ATOM 1578 C C . LYS A 1 195 ? 1.04 -30.251 -15.464 1 93.19 195 LYS A C 1
ATOM 1580 O O . LYS A 1 195 ? 0.471 -29.917 -14.423 1 93.19 195 LYS A O 1
ATOM 1585 N N . ASP A 1 196 ? 2 -31.15 -15.53 1 92.9 196 ASP A N 1
ATOM 1586 C CA . ASP A 1 196 ? 2.384 -31.886 -14.329 1 92.9 196 ASP A CA 1
ATOM 1587 C C . ASP A 1 196 ? 3.193 -31.005 -13.38 1 92.9 196 ASP A C 1
ATOM 1589 O O . ASP A 1 196 ? 3.372 -31.346 -12.209 1 92.9 196 ASP A O 1
ATOM 1593 N N . GLU A 1 197 ? 3.638 -29.833 -13.845 1 95.44 197 GLU A N 1
ATOM 1594 C CA . GLU A 1 197 ? 4.411 -28.897 -13.034 1 95.44 197 GLU A CA 1
ATOM 1595 C C . GLU A 1 197 ? 3.505 -27.862 -12.373 1 95.44 197 GLU A C 1
ATOM 1597 O O . GLU A 1 197 ? 3.917 -27.178 -11.433 1 95.44 197 GLU A O 1
ATOM 1602 N N . ILE A 1 198 ? 2.314 -27.795 -12.828 1 96.84 198 ILE A N 1
ATOM 1603 C CA . ILE A 1 198 ? 1.445 -26.687 -12.445 1 96.84 198 ILE A CA 1
ATOM 1604 C C . ILE A 1 198 ? 0.639 -27.069 -11.206 1 96.84 198 ILE A C 1
ATOM 1606 O O . ILE A 1 198 ? 0.067 -28.16 -11.141 1 96.84 198 ILE A O 1
ATOM 1610 N N . VAL A 1 199 ? 0.62 -26.26 -10.233 1 97.36 199 VAL A N 1
ATOM 1611 C CA . VAL A 1 199 ? -0.287 -26.315 -9.091 1 97.36 199 VAL A CA 1
ATOM 1612 C C . VAL A 1 199 ? -1.154 -25.059 -9.06 1 97.36 199 VAL A C 1
ATOM 1614 O O . VAL A 1 199 ? -0.652 -23.955 -8.832 1 97.36 199 VAL A O 1
ATOM 1617 N N . TYR A 1 200 ? -2.438 -25.19 -9.286 1 97.11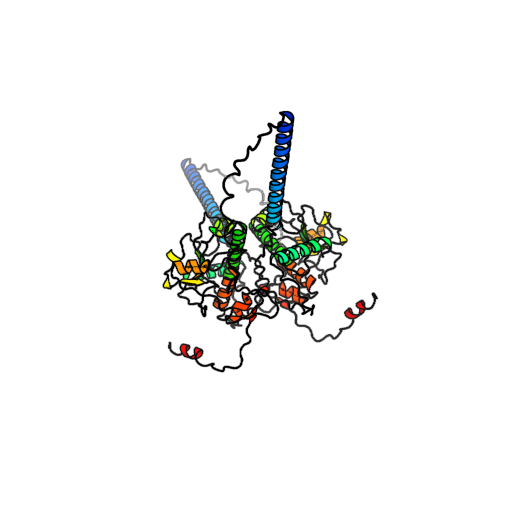 200 TYR A N 1
ATOM 1618 C CA . TYR A 1 200 ? -3.362 -24.061 -9.273 1 97.11 200 TYR A CA 1
ATOM 1619 C C . TYR A 1 200 ? -3.96 -23.862 -7.886 1 97.11 200 TYR A C 1
ATOM 1621 O O . TYR A 1 200 ? -4.6 -24.766 -7.343 1 97.11 200 TYR A O 1
ATOM 1629 N N . LEU A 1 201 ? -3.834 -22.711 -7.366 1 96.86 201 LEU A N 1
ATOM 1630 C CA . LEU A 1 201 ? -4.317 -22.433 -6.017 1 96.86 201 LEU A CA 1
ATOM 1631 C C . LEU A 1 201 ? -5.77 -21.971 -6.045 1 96.86 201 LEU A C 1
ATOM 1633 O O . LEU A 1 201 ? -6.119 -21.051 -6.788 1 96.86 201 LEU A O 1
ATOM 1637 N N . SER A 1 202 ? -6.584 -22.585 -5.268 1 94.15 202 SER A N 1
ATOM 1638 C CA . SER A 1 202 ? -8.001 -22.259 -5.139 1 94.15 202 SER A CA 1
ATOM 1639 C C . SER A 1 202 ? -8.504 -22.532 -3.725 1 94.15 202 SER A C 1
ATOM 1641 O O . SER A 1 202 ? -8.246 -23.599 -3.164 1 94.15 202 SER A O 1
ATOM 1643 N N . PRO A 1 203 ? -9.195 -21.534 -3.207 1 91.24 203 PRO A N 1
ATOM 1644 C CA . PRO A 1 203 ? -9.726 -21.765 -1.862 1 91.24 203 PRO A CA 1
ATOM 1645 C C . PRO A 1 203 ? -10.72 -22.924 -1.81 1 91.24 203 PRO A C 1
ATOM 1647 O O . PRO A 1 203 ? -10.958 -23.491 -0.741 1 91.24 203 PRO A O 1
ATOM 1650 N N . ASP A 1 204 ? -11.268 -23.393 -2.88 1 90.51 204 ASP A N 1
ATOM 1651 C CA . ASP A 1 204 ? -12.315 -24.409 -2.934 1 90.51 204 ASP A CA 1
ATOM 1652 C C . ASP A 1 204 ? -11.721 -25.796 -3.174 1 90.51 204 ASP A C 1
ATOM 1654 O O . ASP A 1 204 ? -12.453 -26.784 -3.26 1 90.51 204 ASP A O 1
ATOM 1658 N N . SER A 1 205 ? -10.416 -25.848 -3.311 1 93.55 205 SER A N 1
ATOM 1659 C CA . SER A 1 205 ? -9.769 -27.132 -3.556 1 93.55 205 SER A CA 1
ATOM 1660 C C . SER A 1 205 ? -9.857 -28.038 -2.333 1 93.55 205 SER A C 1
ATOM 1662 O O . SER A 1 205 ? -9.887 -27.557 -1.198 1 93.55 205 SER A O 1
ATOM 1664 N N . SER A 1 206 ? -9.836 -29.29 -2.462 1 92.77 206 SER A N 1
ATOM 1665 C CA . SER A 1 206 ? -9.844 -30.254 -1.366 1 92.77 206 SER A CA 1
ATOM 1666 C C . SER A 1 206 ? -8.426 -30.588 -0.913 1 92.77 206 SER A C 1
ATOM 1668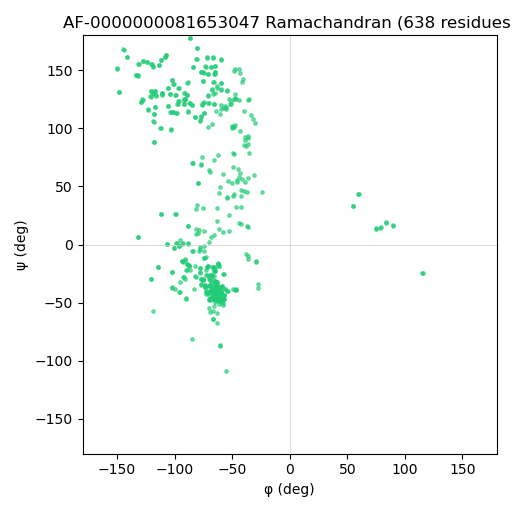 O O . SER A 1 206 ? -8.231 -31.167 0.157 1 92.77 206 SER A O 1
ATOM 1670 N N . ASN A 1 207 ? -7.41 -30.284 -1.729 1 95.54 207 ASN A N 1
ATOM 1671 C CA . ASN A 1 207 ? -6.018 -30.575 -1.402 1 95.54 207 ASN A CA 1
ATOM 1672 C C . ASN A 1 207 ? -5.374 -29.431 -0.624 1 95.54 207 ASN A C 1
ATOM 167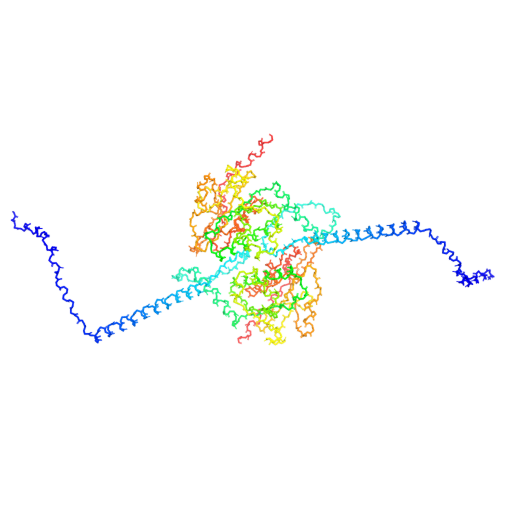4 O O . ASN A 1 207 ? -5.619 -28.259 -0.919 1 95.54 207 ASN A O 1
ATOM 1678 N N . VAL A 1 208 ? -4.58 -29.725 0.362 1 96.71 208 VAL A N 1
ATOM 1679 C CA . VAL A 1 208 ? -3.898 -28.727 1.179 1 96.71 208 VAL A CA 1
ATOM 1680 C C . VAL A 1 208 ? -2.477 -28.518 0.66 1 96.71 208 VAL A C 1
ATOM 1682 O O . VAL A 1 208 ? -1.783 -29.482 0.327 1 96.71 208 VAL A O 1
ATOM 1685 N N . LEU A 1 209 ? -2.031 -27.351 0.533 1 97.7 209 LEU A N 1
ATOM 1686 C CA . LEU A 1 209 ? -0.649 -27.036 0.187 1 97.7 209 LEU A CA 1
ATOM 1687 C C . LEU A 1 209 ? 0.268 -27.217 1.392 1 97.7 209 LEU A C 1
ATOM 1689 O O . LEU A 1 209 ? 0.275 -26.385 2.302 1 97.7 209 LEU A O 1
ATOM 1693 N N . GLU A 1 210 ? 1.089 -28.14 1.431 1 95.23 210 GLU A N 1
ATOM 1694 C CA . GLU A 1 210 ? 1.92 -28.461 2.588 1 95.23 210 GLU A CA 1
ATOM 1695 C C . GLU A 1 210 ? 3.3 -27.82 2.472 1 95.23 210 GLU A C 1
ATOM 1697 O O . GLU A 1 210 ? 3.871 -27.377 3.47 1 95.23 210 GLU A O 1
ATOM 1702 N N . THR A 1 211 ? 3.867 -27.851 1.289 1 96.45 211 THR A N 1
ATOM 1703 C CA . THR A 1 211 ? 5.186 -27.285 1.027 1 96.45 211 THR A CA 1
ATOM 1704 C C . THR A 1 211 ? 5.242 -26.667 -0.367 1 96.45 211 THR A C 1
ATOM 1706 O O . THR A 1 211 ? 4.29 -26.784 -1.142 1 96.45 211 THR A O 1
ATOM 1709 N N . LEU A 1 212 ? 6.26 -25.937 -0.598 1 97.24 212 LEU A N 1
ATOM 1710 C CA . LEU A 1 212 ? 6.545 -25.414 -1.93 1 97.24 212 LEU A CA 1
ATOM 1711 C C . LEU A 1 212 ? 7.632 -26.235 -2.615 1 97.24 212 LEU A C 1
ATOM 1713 O O . LEU A 1 212 ? 8.764 -26.301 -2.131 1 97.24 212 LEU A O 1
ATOM 1717 N N . ASP A 1 213 ? 7.216 -26.862 -3.622 1 96.39 213 ASP A N 1
ATOM 1718 C CA . ASP A 1 213 ? 8.124 -27.675 -4.425 1 96.39 213 ASP A CA 1
ATOM 1719 C C . ASP A 1 213 ? 8.847 -26.825 -5.467 1 96.39 213 ASP A C 1
ATOM 1721 O O . ASP A 1 213 ? 8.21 -26.214 -6.328 1 96.39 213 ASP A O 1
ATOM 1725 N N . PRO A 1 214 ? 10.169 -26.749 -5.461 1 94.31 214 PRO A N 1
ATOM 1726 C CA . PRO A 1 214 ? 10.934 -25.916 -6.392 1 94.31 214 PRO A CA 1
ATOM 1727 C C . PRO A 1 214 ? 10.724 -26.316 -7.85 1 94.31 214 PRO A C 1
ATOM 1729 O O . PRO A 1 214 ? 11.004 -25.528 -8.757 1 94.31 214 PRO A O 1
ATOM 1732 N N . ASP A 1 215 ? 10.237 -27.512 -8.081 1 94.7 215 ASP A N 1
ATOM 1733 C CA . ASP A 1 215 ? 10.055 -27.998 -9.445 1 94.7 215 ASP A CA 1
ATOM 1734 C C . ASP A 1 215 ? 8.643 -27.709 -9.948 1 94.7 215 ASP A C 1
ATOM 1736 O O . ASP A 1 215 ? 8.287 -28.087 -11.066 1 94.7 215 ASP A O 1
ATOM 1740 N N . LYS A 1 216 ? 7.904 -27.099 -9.129 1 97 216 LYS A N 1
ATOM 1741 C CA . LYS A 1 216 ? 6.526 -26.791 -9.5 1 97 216 LYS A CA 1
ATOM 1742 C C . LYS A 1 216 ? 6.346 -25.298 -9.759 1 97 216 LYS A C 1
ATOM 1744 O O . LYS A 1 216 ? 7.198 -24.491 -9.383 1 97 216 LYS A O 1
ATOM 1749 N N . VAL A 1 217 ? 5.291 -24.997 -10.453 1 97.85 217 VAL A N 1
ATOM 1750 C CA . VAL A 1 217 ? 4.844 -23.627 -10.684 1 97.85 217 VAL A CA 1
ATOM 1751 C C . VAL A 1 217 ? 3.48 -23.411 -10.032 1 97.85 217 VAL A C 1
ATOM 1753 O O . VAL A 1 217 ? 2.557 -24.204 -10.234 1 97.85 217 VAL A O 1
ATOM 1756 N N . TYR A 1 218 ? 3.376 -22.44 -9.296 1 98.41 218 TYR A N 1
ATOM 1757 C CA . TYR A 1 218 ? 2.133 -22.167 -8.583 1 98.41 218 TYR A CA 1
ATOM 1758 C C . TYR A 1 218 ? 1.366 -21.027 -9.241 1 98.41 218 TYR A C 1
ATOM 1760 O O . TYR A 1 218 ? 1.922 -19.952 -9.48 1 98.41 218 TYR A O 1
ATOM 1768 N N . ILE A 1 219 ? 0.071 -21.243 -9.508 1 98.06 219 ILE A N 1
ATOM 1769 C CA . ILE A 1 219 ? -0.746 -20.272 -10.228 1 98.06 219 ILE A CA 1
ATOM 1770 C C . ILE A 1 219 ? -1.78 -19.666 -9.282 1 98.06 219 ILE A C 1
ATOM 1772 O O . ILE A 1 219 ? -2.482 -20.391 -8.573 1 98.06 219 ILE A O 1
ATOM 1776 N N . ILE A 1 220 ? -1.865 -18.423 -9.273 1 97.69 220 ILE A N 1
ATOM 1777 C CA . ILE A 1 220 ? -2.892 -17.669 -8.562 1 97.69 220 ILE A CA 1
ATOM 1778 C C . ILE A 1 220 ? -3.832 -17.004 -9.565 1 97.69 220 ILE A C 1
ATOM 1780 O O . ILE A 1 220 ? -3.38 -16.345 -10.505 1 97.69 220 ILE A O 1
ATOM 1784 N N . GLY A 1 221 ? -5.086 -17.177 -9.405 1 96.37 221 GLY A N 1
ATOM 1785 C CA . GLY A 1 221 ? -6.045 -16.524 -10.282 1 96.37 221 GLY A CA 1
ATOM 1786 C C . GLY A 1 221 ? -6.131 -15.026 -10.062 1 96.37 221 GLY A C 1
ATOM 1787 O O . GLY A 1 221 ? -6.323 -14.568 -8.933 1 96.37 221 GLY A O 1
ATOM 1788 N N . GLY A 1 222 ? -5.884 -14.307 -11.089 1 96.26 222 GLY A N 1
ATOM 1789 C CA . GLY A 1 222 ? -6.037 -12.862 -11.045 1 96.26 222 GLY A CA 1
ATOM 1790 C C . GLY A 1 222 ? -7.483 -12.412 -11.133 1 96.26 222 GLY A C 1
ATOM 1791 O O . GLY A 1 222 ? -7.889 -11.8 -12.123 1 96.26 222 GLY A O 1
ATOM 1792 N N . LEU A 1 223 ? -8.187 -12.692 -10.1 1 94.05 223 LEU A N 1
ATOM 1793 C CA . LEU A 1 223 ? -9.618 -12.411 -10.061 1 94.05 223 LEU A CA 1
ATOM 1794 C C . LEU A 1 223 ? -9.986 -11.639 -8.798 1 94.05 223 LEU A C 1
ATOM 1796 O O . LEU A 1 223 ? -9.604 -12.03 -7.693 1 94.05 223 LEU A O 1
ATOM 1800 N N . VAL A 1 224 ? -10.555 -10.535 -8.998 1 92.94 224 VAL A N 1
ATOM 1801 C CA . VAL A 1 224 ? -11.127 -9.743 -7.914 1 92.94 224 VAL A CA 1
ATOM 1802 C C . VAL A 1 224 ? -12.635 -9.608 -8.113 1 92.94 224 VAL A C 1
ATOM 1804 O O . VAL A 1 224 ? -13.091 -9.162 -9.169 1 92.94 224 VAL A O 1
ATOM 1807 N N . ASP A 1 225 ? -13.3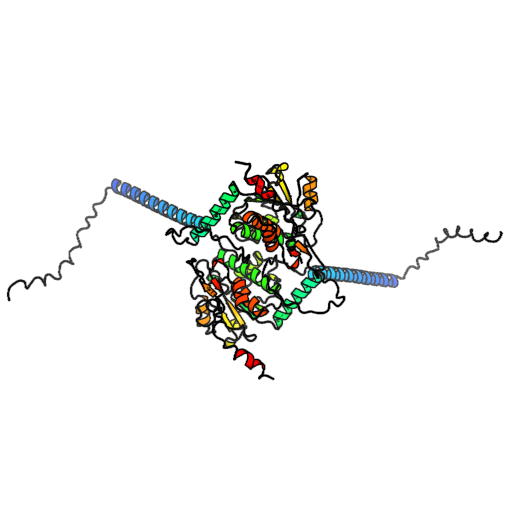47 -10.11 -7.167 1 85.83 225 ASP A N 1
ATOM 1808 C CA . ASP A 1 225 ? -14.8 -10.015 -7.269 1 85.83 225 ASP A CA 1
ATOM 1809 C C . ASP A 1 225 ? -15.402 -9.417 -6 1 85.83 225 ASP A C 1
ATOM 1811 O O . ASP A 1 225 ? -15.138 -9.897 -4.895 1 85.83 225 ASP A O 1
ATOM 1815 N N . GLU A 1 226 ? -16.13 -8.417 -6.154 1 80.32 226 GLU A N 1
ATOM 1816 C CA . GLU A 1 226 ? -16.829 -7.818 -5.021 1 80.32 226 GLU A CA 1
ATOM 1817 C C . GLU A 1 226 ? -17.85 -8.785 -4.428 1 80.32 226 GLU A C 1
ATOM 1819 O O . GLU A 1 226 ? -18.098 -8.77 -3.22 1 80.32 226 GLU A O 1
ATOM 1824 N N . SER A 1 227 ? -18.46 -9.536 -5.288 1 74.08 227 SER A N 1
ATOM 1825 C CA . SER A 1 227 ? -19.266 -10.68 -4.873 1 74.08 227 SER A CA 1
ATOM 1826 C C . SER A 1 227 ? -18.626 -11.994 -5.309 1 74.08 227 SER A C 1
ATOM 1828 O O . SER A 1 227 ? -18.625 -12.327 -6.496 1 74.08 227 SER A O 1
ATOM 1830 N N . PRO A 1 228 ? -18.007 -12.5 -4.293 1 74.59 228 PRO A N 1
ATOM 1831 C CA . PRO A 1 228 ? -17.221 -13.687 -4.64 1 74.59 228 PRO A CA 1
ATOM 1832 C C . PRO A 1 228 ? -18.035 -14.73 -5.402 1 74.59 228 PRO A C 1
ATOM 1834 O O . PRO A 1 228 ? -19.153 -15.061 -5 1 74.59 228 PRO A O 1
ATOM 1837 N N . GLN A 1 229 ? -17.539 -14.991 -6.571 1 76.82 229 GLN A N 1
ATOM 1838 C CA . GLN A 1 229 ? -18.065 -16.112 -7.343 1 76.82 229 GLN A CA 1
ATOM 1839 C C . GLN A 1 229 ? -17.353 -17.412 -6.98 1 76.82 229 GLN A C 1
ATOM 1841 O O . GLN A 1 229 ? -16.131 -17.513 -7.108 1 76.82 229 GLN A O 1
ATOM 1846 N N . LYS A 1 230 ? -18.119 -18.336 -6.561 1 77.05 230 LYS A N 1
ATOM 1847 C CA . LYS A 1 230 ? -17.528 -19.588 -6.096 1 77.05 230 LYS A CA 1
ATOM 1848 C C . LYS A 1 230 ? -17.056 -20.442 -7.27 1 77.05 230 LYS A C 1
ATOM 1850 O O . LYS A 1 230 ? -17.66 -20.418 -8.344 1 77.05 230 LYS A O 1
ATOM 1855 N N . ASN A 1 231 ? -15.977 -21.052 -7.14 1 83.65 231 ASN A N 1
ATOM 1856 C CA . ASN A 1 231 ? -15.485 -22.159 -7.953 1 83.65 231 ASN A CA 1
ATOM 1857 C C . ASN A 1 231 ? -15.005 -21.68 -9.321 1 83.65 231 ASN A C 1
ATOM 1859 O O . ASN A 1 231 ? -14.848 -22.481 -10.244 1 83.65 231 ASN A O 1
ATOM 1863 N N . VAL A 1 232 ? -14.832 -20.406 -9.48 1 83.47 232 VAL A N 1
ATOM 1864 C CA . VAL A 1 232 ? -14.391 -19.919 -10.783 1 83.47 232 VAL A CA 1
ATOM 1865 C C . VAL A 1 232 ? -12.988 -20.442 -11.083 1 83.47 232 VAL A C 1
ATOM 1867 O O . VAL A 1 232 ? -12.749 -21.027 -12.142 1 83.47 232 VAL A O 1
ATOM 1870 N N . THR A 1 233 ? -12.117 -20.333 -10.2 1 82.02 233 THR A N 1
ATOM 1871 C CA . THR A 1 233 ? -10.737 -20.753 -10.419 1 82.02 233 THR A CA 1
ATOM 1872 C C . THR A 1 233 ? -10.628 -22.275 -10.419 1 82.02 233 THR A C 1
ATOM 1874 O O . THR A 1 233 ? -9.868 -22.848 -11.202 1 82.02 233 THR A O 1
ATOM 1877 N N . LEU A 1 234 ? -11.431 -22.938 -9.552 1 83.34 234 LEU A N 1
ATOM 1878 C CA . LEU A 1 234 ? -11.432 -24.396 -9.511 1 83.34 234 LEU A CA 1
ATOM 1879 C C . LEU A 1 234 ? -11.945 -24.976 -10.825 1 83.34 234 LEU A C 1
ATOM 1881 O O . LEU A 1 234 ? -11.362 -25.921 -11.362 1 83.34 234 LEU A O 1
ATOM 1885 N N . SER A 1 235 ? -12.967 -24.375 -11.287 1 84.9 235 SER A N 1
ATOM 1886 C CA . SER A 1 235 ? -13.548 -24.85 -12.538 1 84.9 235 SER A CA 1
ATOM 1887 C C . SER A 1 235 ? -12.567 -24.696 -13.696 1 84.9 235 SER A C 1
ATOM 1889 O O . SER A 1 235 ? -12.449 -25.587 -14.539 1 84.9 235 SER A O 1
ATOM 1891 N N . ASN A 1 236 ? -11.909 -23.621 -13.699 1 83.43 236 ASN A N 1
ATOM 1892 C CA . ASN A 1 236 ? -10.904 -23.39 -14.731 1 83.43 236 ASN A CA 1
ATOM 1893 C C . ASN A 1 236 ? -9.786 -24.427 -14.668 1 83.43 236 ASN A C 1
ATOM 1895 O O . ASN A 1 236 ? -9.333 -24.922 -15.701 1 83.43 236 ASN A O 1
ATOM 1899 N N . ALA A 1 237 ? -9.395 -24.773 -13.475 1 84.24 237 ALA A N 1
ATOM 1900 C CA . ALA A 1 237 ? -8.343 -25.767 -13.281 1 84.24 237 ALA A CA 1
ATOM 1901 C C . ALA A 1 237 ? -8.838 -27.166 -13.639 1 84.24 237 ALA A C 1
ATOM 1903 O O . ALA A 1 237 ? -8.101 -27.961 -14.226 1 84.24 237 ALA A O 1
ATOM 1904 N N . ASP A 1 238 ? -10.024 -27.435 -13.254 1 82.85 238 ASP A N 1
ATOM 1905 C CA . ASP A 1 238 ? -10.612 -28.742 -13.53 1 82.85 238 ASP A CA 1
ATOM 1906 C C . ASP A 1 238 ? -10.729 -28.984 -15.033 1 82.85 238 ASP A C 1
ATOM 1908 O O . ASP A 1 238 ? -10.41 -30.071 -15.519 1 82.85 238 ASP A O 1
ATOM 1912 N N . VAL A 1 239 ? -11.185 -27.953 -15.692 1 79.98 239 VAL A N 1
ATOM 1913 C CA . VAL A 1 239 ? -11.337 -28.042 -17.14 1 79.98 239 VAL A CA 1
ATOM 1914 C C . VAL A 1 239 ? -9.995 -28.388 -17.781 1 79.98 239 VAL A C 1
ATOM 1916 O O . VAL A 1 239 ? -9.942 -29.129 -18.765 1 79.98 239 VAL A O 1
ATOM 1919 N N . ASN A 1 240 ? -8.923 -28.064 -17.125 1 83.51 240 ASN A N 1
ATOM 1920 C CA . ASN A 1 240 ? -7.591 -28.274 -17.681 1 83.51 240 ASN A CA 1
ATOM 1921 C C . ASN A 1 240 ? -6.876 -29.437 -16.999 1 83.51 240 ASN A C 1
ATOM 1923 O O . ASN A 1 240 ? -5.712 -29.714 -17.293 1 83.51 240 ASN A O 1
ATOM 1927 N N . GLU A 1 241 ? -7.575 -30.084 -16.028 1 85.04 241 GLU A N 1
ATOM 1928 C CA . GLU A 1 241 ? -7.075 -31.271 -15.341 1 85.04 241 GLU A CA 1
ATOM 1929 C C . GLU A 1 241 ? -5.76 -30.979 -14.622 1 85.04 241 GLU A C 1
ATOM 1931 O O . GLU A 1 241 ? -4.792 -31.731 -14.758 1 85.04 241 GLU A O 1
ATOM 1936 N N . ILE A 1 242 ? -5.728 -29.852 -13.969 1 91.11 242 ILE A N 1
ATOM 1937 C CA . ILE A 1 242 ? -4.536 -29.427 -13.243 1 91.11 242 ILE A CA 1
ATOM 1938 C C . ILE A 1 242 ? -4.731 -29.666 -11.747 1 91.11 242 ILE A C 1
ATOM 1940 O O . ILE A 1 242 ? -5.854 -29.6 -11.242 1 91.11 242 ILE A O 1
ATOM 1944 N N . TYR A 1 243 ? -3.656 -30.073 -11.17 1 94.28 243 TYR A N 1
ATOM 1945 C CA . TYR A 1 243 ? -3.67 -30.236 -9.72 1 94.28 243 TYR A CA 1
ATOM 1946 C C . TYR A 1 243 ? -3.985 -28.917 -9.026 1 94.28 243 TYR A C 1
ATOM 1948 O O . TYR A 1 243 ? -3.472 -27.865 -9.415 1 94.28 243 TYR A O 1
ATOM 1956 N N . THR A 1 244 ? -4.891 -28.91 -8.049 1 96.01 244 THR A N 1
ATOM 1957 C CA . THR A 1 244 ? -5.274 -27.714 -7.307 1 96.01 244 THR A CA 1
ATOM 1958 C C . THR A 1 244 ? -4.959 -27.876 -5.822 1 96.01 244 THR A C 1
ATOM 1960 O O . THR A 1 244 ? -4.899 -28.997 -5.314 1 96.01 244 THR A O 1
ATOM 1963 N N . ALA A 1 245 ? -4.729 -26.839 -5.134 1 96.91 245 ALA A N 1
ATOM 1964 C CA . ALA A 1 245 ? -4.481 -26.85 -3.695 1 96.91 245 ALA A CA 1
ATOM 1965 C C . ALA A 1 245 ? -4.952 -25.55 -3.048 1 96.91 245 ALA A C 1
ATOM 1967 O O . ALA A 1 245 ? -5.089 -24.527 -3.723 1 96.91 245 ALA A O 1
ATOM 1968 N N . HIS A 1 246 ? -5.328 -25.589 -1.821 1 96.83 246 HIS A N 1
ATOM 1969 C CA . HIS A 1 246 ? -5.63 -24.386 -1.053 1 96.83 246 HIS A CA 1
ATOM 1970 C C . HIS A 1 246 ? -4.597 -24.161 0.047 1 96.83 246 HIS A C 1
ATOM 1972 O O . HIS A 1 246 ? -3.887 -25.09 0.437 1 96.83 246 HIS A O 1
ATOM 1978 N N . LEU A 1 247 ? -4.442 -22.988 0.546 1 96.83 247 LEU A N 1
ATOM 1979 C CA . LEU A 1 247 ? -3.525 -22.648 1.628 1 96.83 247 LEU A CA 1
ATOM 1980 C C . LEU A 1 247 ? -3.94 -23.331 2.927 1 96.83 247 LEU A C 1
ATOM 1982 O O . LEU A 1 247 ? -5.132 -23.523 3.179 1 96.83 247 LEU A O 1
ATOM 1986 N N . PRO A 1 248 ? -3.075 -23.707 3.744 1 96.35 248 PRO A N 1
ATOM 1987 C CA . PRO A 1 248 ? -3.384 -24.426 4.982 1 96.35 248 PRO A CA 1
ATOM 1988 C C . PRO A 1 248 ? -3.859 -23.5 6.099 1 96.35 248 PRO A C 1
ATOM 1990 O O . PRO A 1 248 ? -3.312 -23.528 7.204 1 96.35 248 PRO A O 1
ATOM 1993 N N . ILE A 1 249 ? -4.837 -22.712 5.831 1 94.01 249 ILE A N 1
ATOM 1994 C CA . ILE A 1 249 ? -5.374 -21.773 6.81 1 94.01 249 ILE A CA 1
ATOM 1995 C C . ILE A 1 249 ? -6.096 -22.538 7.916 1 94.01 249 ILE A C 1
ATOM 1997 O O . ILE A 1 249 ? -5.816 -22.34 9.101 1 94.01 249 ILE A O 1
ATOM 2001 N N . ALA A 1 250 ? -6.931 -23.476 7.543 1 89.99 250 ALA A N 1
ATOM 2002 C CA . ALA A 1 250 ? -7.722 -24.232 8.511 1 89.99 250 ALA A CA 1
ATOM 2003 C C . ALA A 1 250 ? -6.834 -25.149 9.347 1 89.99 250 ALA A C 1
ATOM 2005 O O . ALA A 1 250 ? -7.188 -25.51 10.472 1 89.99 250 ALA A O 1
ATOM 2006 N N . GLU A 1 251 ? -5.722 -25.543 8.817 1 93.09 251 GLU A N 1
ATOM 2007 C CA . GLU A 1 251 ? -4.803 -26.448 9.502 1 93.09 251 GLU A CA 1
ATOM 2008 C C . GLU A 1 251 ? -4.029 -25.721 10.598 1 93.09 251 GLU A C 1
ATOM 2010 O O . GLU A 1 251 ? -3.747 -26.297 11.651 1 93.09 251 GLU A O 1
ATOM 2015 N N . TYR A 1 252 ? -3.785 -24.451 10.388 1 94.38 252 TYR A N 1
ATOM 2016 C CA . TYR A 1 252 ? -2.9 -23.749 11.311 1 94.38 252 TYR A CA 1
ATOM 2017 C C . TYR A 1 252 ? -3.656 -22.673 12.08 1 94.38 252 TYR A C 1
ATOM 2019 O O . TYR A 1 252 ? -3.165 -22.161 13.088 1 94.38 252 TYR A O 1
ATOM 2027 N N . MET A 1 253 ? -4.828 -22.24 11.579 1 91.74 253 MET A N 1
ATOM 2028 C CA . MET A 1 253 ? -5.565 -21.153 12.218 1 91.74 253 MET A CA 1
ATOM 2029 C C . MET A 1 253 ? -6.982 -21.59 12.572 1 91.74 253 MET A C 1
ATOM 2031 O O . MET A 1 253 ? -7.503 -22.548 11.997 1 91.74 253 MET A O 1
ATOM 2035 N N . GLU A 1 254 ? -7.504 -20.872 13.535 1 90.71 254 GLU A N 1
ATOM 2036 C CA . GLU A 1 254 ? -8.871 -21.143 13.97 1 90.71 254 GLU A CA 1
ATOM 2037 C C . GLU A 1 254 ? -9.692 -19.859 14.043 1 90.71 254 GLU A C 1
ATOM 2039 O O . GLU A 1 254 ? -9.134 -18.764 14.145 1 90.71 254 GLU A O 1
ATOM 2044 N N . LYS A 1 255 ? -10.946 -20.111 13.913 1 85.66 255 LYS A N 1
ATOM 2045 C CA . LYS A 1 255 ? -11.891 -18.999 13.959 1 85.66 255 LYS A CA 1
ATOM 2046 C C . LYS A 1 255 ? -12.01 -18.436 15.372 1 85.66 255 LYS A C 1
ATOM 2048 O O . LYS A 1 255 ? -12.021 -19.19 16.348 1 85.66 255 LYS A O 1
ATOM 2053 N N . THR A 1 256 ? -11.825 -17.127 15.399 1 80.43 256 THR A N 1
ATOM 2054 C CA . THR A 1 256 ? -11.997 -16.487 16.699 1 80.43 256 THR A CA 1
ATOM 2055 C C . THR A 1 256 ? -13.476 -16.389 17.062 1 80.43 256 THR A C 1
ATOM 2057 O O . THR A 1 256 ? -14.337 -16.367 16.181 1 80.43 256 THR A O 1
ATOM 2060 N N . ASP A 1 257 ? -13.702 -16.483 18.356 1 69.55 257 ASP A N 1
ATOM 2061 C CA . ASP A 1 257 ? -15.074 -16.324 18.829 1 69.55 257 ASP A CA 1
ATOM 2062 C C . ASP A 1 257 ? -15.582 -14.907 18.574 1 69.55 257 ASP A C 1
ATOM 2064 O O . ASP A 1 257 ? -14.815 -13.945 18.645 1 69.55 257 ASP A O 1
ATOM 2068 N N . GLY A 1 258 ? -16.775 -14.725 17.979 1 61.02 258 GLY A N 1
ATOM 2069 C CA . GLY A 1 258 ? -17.435 -13.431 17.908 1 61.02 258 GLY A CA 1
ATOM 2070 C C . GLY A 1 258 ? -17.564 -12.904 16.491 1 61.02 258 GLY A C 1
ATOM 2071 O O . GLY A 1 258 ? -18.263 -11.918 16.251 1 61.02 258 GLY A O 1
ATOM 2072 N N . LYS A 1 259 ? -16.546 -13.486 15.684 1 61.06 259 LYS A N 1
ATOM 2073 C CA . LYS A 1 259 ? -16.736 -12.934 14.346 1 61.06 259 LYS A CA 1
ATOM 2074 C C . LYS A 1 259 ? -17.65 -13.825 13.509 1 61.06 259 LYS A C 1
ATOM 2076 O O . LYS A 1 259 ? -17.537 -15.052 13.549 1 61.06 259 LYS A O 1
ATOM 2081 N N . PHE A 1 260 ? -18.727 -13.267 12.998 1 56.01 260 PHE A N 1
ATOM 2082 C CA . PHE A 1 260 ? -19.783 -14.011 12.322 1 56.01 260 PHE A CA 1
ATOM 2083 C C . PHE A 1 260 ? -19.353 -14.402 10.913 1 56.01 260 PHE A C 1
ATOM 2085 O O . PHE A 1 260 ? -19.846 -15.387 10.358 1 56.01 260 PHE A O 1
ATOM 2092 N N . SER A 1 261 ? -18.446 -13.534 10.303 1 63.66 261 SER A N 1
ATOM 2093 C CA . SER A 1 261 ? -18.172 -13.9 8.918 1 63.66 261 SER A CA 1
ATOM 2094 C C . SER A 1 261 ? -16.7 -14.244 8.718 1 63.66 261 SER A C 1
ATOM 2096 O O . SER A 1 261 ? -15.819 -13.479 9.114 1 63.66 261 SER A O 1
ATOM 2098 N N . TYR A 1 262 ? -16.463 -15.52 8.594 1 75.87 262 TYR A N 1
ATOM 2099 C CA . TYR A 1 262 ? -15.121 -15.993 8.273 1 75.87 262 TYR A CA 1
ATOM 2100 C C . TYR A 1 262 ? -14.974 -16.243 6.777 1 75.87 262 TYR A C 1
ATOM 2102 O O . TYR A 1 262 ? -15.92 -16.683 6.119 1 75.87 262 TYR A O 1
ATOM 2110 N N . SER A 1 263 ? -14.007 -15.588 6.232 1 78.12 263 SER A N 1
ATOM 2111 C CA . SER A 1 263 ? -13.756 -15.852 4.819 1 78.12 263 SER A CA 1
ATOM 2112 C C . SER A 1 263 ? -12.338 -16.367 4.596 1 78.12 263 SER A C 1
ATOM 2114 O O . SER A 1 263 ? -11.379 -15.817 5.141 1 78.12 263 SER A O 1
ATOM 2116 N N . LYS A 1 264 ? -12.272 -17.498 3.914 1 82.29 264 LYS A N 1
ATOM 2117 C CA . LYS A 1 264 ? -10.97 -18.026 3.518 1 82.29 264 LYS A CA 1
ATOM 2118 C C . LYS A 1 264 ? -10.484 -17.378 2.225 1 82.29 264 LYS A C 1
ATOM 2120 O O . LYS A 1 264 ? -9.376 -17.659 1.762 1 82.29 264 LYS A O 1
ATOM 2125 N N . ILE A 1 265 ? -11.329 -16.586 1.652 1 87.05 265 ILE A N 1
ATOM 2126 C CA . ILE A 1 265 ? -10.981 -15.924 0.399 1 87.05 265 ILE A CA 1
ATOM 2127 C C . ILE A 1 265 ? -10.034 -14.759 0.677 1 87.05 265 ILE A C 1
ATOM 2129 O O . ILE A 1 265 ? -10.344 -13.877 1.481 1 87.05 265 ILE A O 1
ATOM 2133 N N . LEU A 1 266 ? -8.929 -14.836 0.119 1 92.51 266 LEU A N 1
ATOM 2134 C CA . LEU A 1 266 ? -7.896 -13.821 0.296 1 92.51 266 LEU A CA 1
ATOM 2135 C C . LEU A 1 266 ? -7.637 -13.075 -1.008 1 92.51 266 LEU A C 1
ATOM 2137 O O . LEU A 1 266 ? -7.916 -13.595 -2.091 1 92.51 266 LEU A O 1
ATOM 2141 N N . ALA A 1 267 ? -7.158 -11.852 -0.905 1 94.25 267 ALA A N 1
ATOM 2142 C CA . ALA A 1 267 ? -6.694 -11.1 -2.068 1 94.25 267 ALA A CA 1
ATOM 2143 C C . ALA A 1 267 ? -5.452 -11.742 -2.677 1 94.25 267 ALA A C 1
ATOM 2145 O O . ALA A 1 267 ? -4.729 -12.476 -1.999 1 94.25 267 ALA A O 1
ATOM 2146 N N . ILE A 1 268 ? -5.164 -11.421 -3.886 1 96.92 268 ILE A N 1
ATOM 2147 C CA . ILE A 1 268 ? -4.064 -11.996 -4.652 1 96.92 268 ILE A CA 1
ATOM 2148 C C . ILE A 1 268 ? -2.737 -11.675 -3.967 1 96.92 268 ILE A C 1
ATOM 2150 O O . ILE A 1 268 ? -1.891 -12.556 -3.796 1 96.92 268 ILE A O 1
ATOM 2154 N N . ASN A 1 269 ? -2.575 -10.397 -3.579 1 96.77 269 ASN A N 1
ATOM 2155 C CA . ASN A 1 269 ? -1.315 -10.008 -2.953 1 96.77 269 ASN A CA 1
ATOM 2156 C C . ASN A 1 269 ? -1.148 -10.657 -1.582 1 96.77 269 ASN A C 1
ATOM 2158 O O . ASN A 1 269 ? -0.024 -10.904 -1.14 1 96.77 269 ASN A O 1
ATOM 2162 N N . GLN A 1 270 ? -2.236 -11.006 -0.88 1 96.65 270 GLN A N 1
ATOM 2163 C CA . GLN A 1 270 ? -2.168 -11.721 0.39 1 96.65 270 GLN A CA 1
ATOM 2164 C C . GLN A 1 270 ? -1.702 -13.16 0.187 1 96.65 270 GLN A C 1
ATOM 2166 O O . GLN A 1 270 ? -0.833 -13.645 0.914 1 96.65 270 GLN A O 1
ATOM 2171 N N . VAL A 1 271 ? -2.333 -13.814 -0.799 1 97.91 271 VAL A N 1
ATOM 2172 C CA . VAL A 1 271 ? -1.899 -15.168 -1.128 1 97.91 271 VAL A CA 1
ATOM 2173 C C . VAL A 1 271 ? -0.414 -15.163 -1.485 1 97.91 271 VAL A C 1
ATOM 2175 O O . VAL A 1 271 ? 0.352 -15.995 -0.994 1 97.91 271 VAL A O 1
ATOM 2178 N N . PHE A 1 272 ? -0.011 -14.21 -2.253 1 98.5 272 PHE A N 1
ATOM 2179 C CA . PHE A 1 272 ? 1.376 -14.075 -2.679 1 98.5 272 PHE A CA 1
ATOM 2180 C C . PHE A 1 272 ? 2.293 -13.865 -1.479 1 98.5 272 PHE A C 1
ATOM 2182 O O . PHE A 1 272 ? 3.344 -14.502 -1.376 1 98.5 272 PHE A O 1
ATOM 2189 N N . ASP A 1 273 ? 1.907 -13.03 -0.605 1 98.15 273 ASP A N 1
ATOM 2190 C CA . ASP A 1 273 ? 2.722 -12.715 0.564 1 98.15 273 ASP A CA 1
ATOM 2191 C C . ASP A 1 273 ? 2.878 -13.936 1.469 1 98.15 273 ASP A C 1
ATOM 2193 O O . ASP A 1 273 ? 3.944 -14.154 2.048 1 98.15 273 ASP A O 1
ATOM 2197 N N . ILE A 1 274 ? 1.801 -14.65 1.613 1 98.18 274 ILE A N 1
ATOM 2198 C CA . ILE A 1 274 ? 1.867 -15.874 2.403 1 98.18 274 ILE A CA 1
ATOM 2199 C C . ILE A 1 274 ? 2.892 -16.828 1.793 1 98.18 274 ILE A C 1
ATOM 2201 O O . ILE A 1 274 ? 3.769 -17.338 2.494 1 98.18 274 ILE A O 1
ATOM 2205 N N . LEU A 1 275 ? 2.835 -17.034 0.496 1 98.64 275 LEU A N 1
ATOM 2206 C CA . LEU A 1 275 ? 3.768 -17.921 -0.191 1 98.64 275 LEU A CA 1
ATOM 2207 C C . LEU A 1 275 ? 5.195 -17.395 -0.084 1 98.64 275 LEU A C 1
ATOM 2209 O O . LEU A 1 275 ? 6.13 -18.166 0.147 1 98.64 275 LEU A O 1
ATOM 2213 N N . LEU A 1 276 ? 5.329 -16.106 -0.258 1 98.5 276 LEU A N 1
ATOM 2214 C CA . LEU A 1 276 ? 6.641 -15.47 -0.203 1 98.5 276 LEU A CA 1
ATOM 2215 C C . LEU A 1 276 ? 7.272 -15.642 1.174 1 98.5 276 LEU A C 1
ATOM 2217 O O . LEU A 1 276 ? 8.454 -15.977 1.283 1 98.5 276 LEU A O 1
ATOM 2221 N N . THR A 1 277 ? 6.508 -15.414 2.199 1 97.98 277 THR A N 1
ATOM 2222 C CA . THR A 1 277 ? 7.009 -15.564 3.56 1 97.98 277 THR A CA 1
ATOM 2223 C C . THR A 1 277 ? 7.391 -17.015 3.839 1 97.98 277 THR A C 1
ATOM 2225 O O . THR A 1 277 ? 8.446 -17.284 4.417 1 97.98 277 THR A O 1
ATOM 2228 N N . TYR A 1 278 ? 6.548 -17.921 3.456 1 98.26 278 TYR A N 1
ATOM 2229 C CA . TYR A 1 278 ? 6.881 -19.33 3.633 1 98.26 278 TYR A CA 1
ATOM 2230 C C . TYR A 1 278 ? 8.158 -19.687 2.881 1 98.26 278 TYR A C 1
ATOM 2232 O O . TYR A 1 278 ? 9.003 -20.424 3.395 1 98.26 278 TYR A O 1
ATOM 2240 N N . HIS A 1 279 ? 8.262 -19.184 1.692 1 98.04 279 HIS A N 1
ATOM 2241 C CA . HIS A 1 279 ? 9.429 -19.442 0.856 1 98.04 279 HIS A CA 1
ATOM 2242 C C . HIS A 1 279 ? 10.709 -18.968 1.535 1 98.04 279 HIS A C 1
ATOM 2244 O O . HIS A 1 279 ? 11.761 -19.595 1.392 1 98.04 279 HIS A O 1
ATOM 2250 N N . ASN A 1 280 ? 10.655 -17.886 2.256 1 97.26 280 ASN A N 1
ATOM 2251 C CA . ASN A 1 280 ? 11.83 -17.275 2.869 1 97.26 280 ASN A CA 1
ATOM 2252 C C . ASN A 1 280 ? 12.084 -17.83 4.268 1 97.26 280 ASN A C 1
ATOM 2254 O O . ASN A 1 280 ? 13.219 -17.823 4.746 1 97.26 280 ASN A O 1
ATOM 2258 N N . THR A 1 281 ? 11.025 -18.421 4.956 1 96.67 281 THR A N 1
ATOM 2259 C CA . THR A 1 281 ? 11.196 -18.793 6.356 1 96.67 281 THR A CA 1
ATOM 2260 C C . THR A 1 281 ? 10.979 -20.291 6.548 1 96.67 281 THR A C 1
ATOM 2262 O O . THR A 1 281 ? 11.434 -20.869 7.537 1 96.67 281 THR A O 1
ATOM 2265 N N . GLY A 1 282 ? 10.13 -20.87 5.703 1 96.27 282 GLY A N 1
ATOM 2266 C CA . GLY A 1 282 ? 9.784 -22.277 5.835 1 96.27 282 GLY A CA 1
ATOM 2267 C C . GLY A 1 282 ? 8.761 -22.54 6.923 1 96.27 282 GLY A C 1
ATOM 2268 O O . GLY A 1 282 ? 8.565 -23.686 7.334 1 96.27 282 GLY A O 1
ATOM 2269 N N . ASP A 1 283 ? 8.106 -21.445 7.369 1 96.75 283 ASP A N 1
ATOM 2270 C CA . ASP A 1 283 ? 7.191 -21.546 8.502 1 96.75 283 ASP A CA 1
ATOM 2271 C C . ASP A 1 283 ? 5.796 -21.051 8.128 1 96.75 283 ASP A C 1
ATOM 2273 O O . ASP A 1 283 ? 5.577 -19.847 7.985 1 96.75 283 ASP A O 1
ATOM 2277 N N . TRP A 1 284 ? 4.803 -21.935 8.149 1 96.96 284 TRP A N 1
ATOM 2278 C CA . TRP A 1 284 ? 3.437 -21.589 7.769 1 96.96 284 TRP A CA 1
ATOM 2279 C C . TRP A 1 284 ? 2.799 -20.671 8.806 1 96.96 284 TRP A C 1
ATOM 2281 O O . TRP A 1 284 ? 1.981 -19.814 8.465 1 96.96 284 TRP A O 1
ATOM 2291 N N . ARG A 1 285 ? 3.098 -20.866 10.02 1 95.54 285 ARG A N 1
ATOM 2292 C CA . ARG A 1 285 ? 2.521 -20.02 11.06 1 95.54 285 ARG A CA 1
ATOM 2293 C C . ARG A 1 285 ? 2.914 -18.56 10.859 1 95.54 285 ARG A C 1
ATOM 2295 O O . ARG A 1 285 ? 2.062 -17.671 10.907 1 95.54 285 ARG A O 1
ATOM 2302 N N . GLU A 1 286 ? 4.184 -18.419 10.603 1 95.84 286 GLU A N 1
ATOM 2303 C CA . GLU A 1 286 ? 4.662 -17.069 10.323 1 95.84 286 GLU A CA 1
ATOM 2304 C C . GLU A 1 286 ? 4.045 -16.521 9.039 1 95.84 286 GLU A C 1
ATOM 2306 O O . GLU A 1 286 ? 3.655 -15.353 8.98 1 95.84 286 GLU A O 1
ATOM 2311 N N . ALA A 1 287 ? 3.95 -17.344 8.06 1 97.43 287 ALA A N 1
ATOM 2312 C CA . ALA A 1 287 ? 3.421 -16.939 6.76 1 97.43 287 ALA A CA 1
ATOM 2313 C C . ALA A 1 287 ? 1.959 -16.517 6.87 1 97.43 287 ALA A C 1
ATOM 2315 O O . ALA A 1 287 ? 1.565 -15.475 6.341 1 97.43 287 ALA A O 1
ATOM 2316 N N . LEU A 1 288 ? 1.158 -17.287 7.594 1 96.21 288 LEU A N 1
ATOM 2317 C CA . LEU A 1 288 ? -0.273 -17.024 7.704 1 96.21 288 LEU A CA 1
ATOM 2318 C C . LEU A 1 288 ? -0.536 -15.814 8.594 1 96.21 288 LEU A C 1
ATOM 2320 O O . LEU A 1 288 ? -1.454 -15.033 8.332 1 96.21 288 LEU A O 1
ATOM 2324 N N . LEU A 1 289 ? 0.235 -15.635 9.571 1 92.32 289 LEU A N 1
ATOM 2325 C CA . LEU A 1 289 ? 0.11 -14.455 10.42 1 92.32 289 LEU A CA 1
ATOM 2326 C C . LEU A 1 289 ? 0.389 -13.183 9.627 1 92.32 289 LEU A C 1
ATOM 2328 O O . LEU A 1 289 ? -0.24 -12.149 9.862 1 92.32 289 LEU A O 1
ATOM 2332 N N . THR A 1 290 ? 1.293 -13.336 8.742 1 89.48 290 THR A N 1
ATOM 2333 C CA . THR A 1 290 ? 1.697 -12.189 7.937 1 89.48 290 THR A CA 1
ATOM 2334 C C . THR A 1 290 ? 0.666 -11.9 6.85 1 89.48 290 THR A C 1
ATOM 2336 O O . THR A 1 290 ? 0.399 -10.739 6.533 1 89.48 290 THR A O 1
ATOM 2339 N N . GLY A 1 291 ? 0.118 -12.871 6.387 1 91.97 291 GLY A N 1
ATOM 2340 C CA . GLY A 1 291 ? -0.66 -12.705 5.17 1 91.97 291 GLY A CA 1
ATOM 2341 C C . GLY A 1 291 ? -2.156 -12.662 5.419 1 91.97 291 GLY A C 1
ATOM 2342 O O . GLY A 1 291 ? -2.911 -12.12 4.609 1 91.97 291 GLY A O 1
ATOM 2343 N N . VAL A 1 292 ? -2.646 -13.211 6.499 1 91.21 292 VAL A N 1
ATOM 2344 C CA . VAL A 1 292 ? -4.078 -13.229 6.777 1 91.21 292 VAL A CA 1
ATOM 2345 C C . VAL A 1 292 ? -4.46 -12.001 7.6 1 91.21 292 VAL A C 1
ATOM 2347 O O . VAL A 1 292 ? -4.013 -11.845 8.739 1 91.21 292 VAL A O 1
ATOM 2350 N N . PRO A 1 293 ? -5.32 -11.249 7.075 1 86.04 293 PRO A N 1
ATOM 2351 C CA . PRO A 1 293 ? -5.738 -10.06 7.821 1 86.04 293 PRO A CA 1
ATOM 2352 C C . PRO A 1 293 ? -6.459 -10.402 9.122 1 86.04 293 PRO A C 1
ATOM 2354 O O . PRO A 1 293 ? -7.221 -11.371 9.174 1 86.04 293 PRO A O 1
ATOM 2357 N N . ALA A 1 294 ? -6.298 -9.563 10.06 1 78.9 294 ALA A N 1
ATOM 2358 C CA . ALA A 1 294 ? -6.917 -9.761 11.368 1 78.9 294 ALA A CA 1
ATOM 2359 C C . ALA A 1 294 ? -8.439 -9.702 11.269 1 78.9 294 ALA A C 1
ATOM 2361 O O . ALA A 1 294 ? -9.142 -10.423 11.981 1 78.9 294 ALA A O 1
ATOM 2362 N N . ARG A 1 295 ? -8.958 -8.947 10.385 1 76.11 295 ARG A N 1
ATOM 2363 C CA . ARG A 1 295 ? -10.396 -8.726 10.263 1 76.11 295 ARG A CA 1
ATOM 2364 C C . ARG A 1 295 ? -11.111 -10.003 9.835 1 76.11 295 ARG A C 1
ATOM 2366 O O . ARG A 1 295 ? -12.333 -10.109 9.962 1 76.11 295 ARG A O 1
ATOM 2373 N N . LYS A 1 296 ? -10.317 -10.936 9.266 1 82.18 296 LYS A N 1
ATOM 2374 C CA . LYS A 1 296 ? -10.919 -12.194 8.835 1 82.18 296 LYS A CA 1
ATOM 2375 C C . LYS A 1 296 ? -11.319 -13.051 10.032 1 82.18 296 LYS A C 1
ATOM 2377 O O . LYS A 1 296 ? -12.098 -13.997 9.893 1 82.18 296 LYS A O 1
ATOM 2382 N N . GLY A 1 297 ? -10.771 -12.788 11.203 1 80.55 297 GLY A N 1
ATOM 2383 C CA . GLY A 1 297 ? -11.223 -13.434 12.424 1 80.55 297 GLY A CA 1
ATOM 2384 C C . GLY A 1 297 ? -10.489 -14.728 12.722 1 80.55 297 GLY A C 1
ATOM 2385 O O . GLY A 1 297 ? -10.998 -15.584 13.449 1 80.55 297 GLY A O 1
ATOM 2386 N N . TYR A 1 298 ? -9.377 -14.897 12.06 1 85.25 298 TYR A N 1
ATOM 2387 C CA . TYR A 1 298 ? -8.589 -16.102 12.293 1 85.25 298 TYR A CA 1
ATOM 2388 C C . TYR A 1 298 ? -7.409 -15.813 13.213 1 85.25 298 TYR A C 1
ATOM 2390 O O . TYR A 1 298 ? -6.804 -14.741 13.139 1 85.25 298 TYR A O 1
ATOM 2398 N N . VAL A 1 299 ? -7.219 -16.764 14.109 1 86.78 299 VAL A N 1
ATOM 2399 C CA . VAL A 1 299 ? -6.052 -16.724 14.984 1 86.78 299 VAL A CA 1
ATOM 2400 C C . VAL A 1 299 ? -5.303 -18.052 14.907 1 86.78 299 VAL A C 1
ATOM 2402 O O . VAL A 1 299 ? -5.883 -19.08 14.547 1 86.78 299 VAL A O 1
ATOM 2405 N N . LEU A 1 300 ? -4.058 -18.066 15.244 1 91.32 300 LEU A N 1
ATOM 2406 C CA . LEU A 1 300 ? -3.257 -19.284 15.186 1 91.32 300 LEU A CA 1
ATOM 2407 C C . LEU A 1 300 ? -3.75 -20.308 16.203 1 91.32 300 LEU A C 1
ATOM 2409 O O . LEU A 1 300 ? -4.083 -19.953 17.336 1 91.32 300 LEU A O 1
ATOM 2413 N N . LYS A 1 301 ? -3.743 -21.547 15.711 1 89.72 301 LYS A N 1
ATOM 2414 C CA . LYS A 1 301 ? -4.029 -22.636 16.641 1 89.72 301 LYS A CA 1
ATOM 2415 C C . LYS A 1 301 ? -2.911 -22.789 17.669 1 89.72 301 LYS A C 1
ATOM 2417 O O . LYS A 1 301 ? -1.734 -22.617 17.344 1 89.72 301 LYS A O 1
ATOM 2422 N N . GLU A 1 302 ? -3.285 -22.902 18.918 1 82.43 302 GLU A N 1
ATOM 2423 C CA . GLU A 1 302 ? -2.288 -23.144 19.957 1 82.43 302 GLU A CA 1
ATOM 2424 C C . GLU A 1 302 ? -1.584 -24.481 19.746 1 82.43 302 GLU A C 1
ATOM 2426 O O . GLU A 1 302 ? -2.171 -25.418 19.2 1 82.43 302 GLU A O 1
ATOM 2431 N N . TYR A 1 303 ? -0.203 -24.473 19.879 1 70.16 303 TYR A N 1
ATOM 2432 C CA . TYR A 1 303 ? 0.547 -25.72 19.783 1 70.16 303 TYR A CA 1
ATOM 2433 C C . TYR A 1 303 ? -0.069 -26.796 20.669 1 70.16 303 TYR A C 1
ATOM 2435 O O . TYR A 1 303 ? -0.515 -26.511 21.783 1 70.16 303 TYR A O 1
ATOM 2443 N N . GLU A 1 304 ? -0.76 -27.656 20.239 1 53.01 304 GLU A N 1
ATOM 2444 C CA . GLU A 1 304 ? -1.08 -28.766 21.132 1 53.01 304 GLU A CA 1
ATOM 2445 C C . GLU A 1 304 ? 0.177 -29.313 21.804 1 53.01 304 GLU A C 1
ATOM 2447 O O . GLU A 1 304 ? 1.112 -29.743 21.125 1 53.01 304 GLU A O 1
ATOM 2452 N N . THR A 1 305 ? 0.807 -28.795 22.8 1 44.43 305 THR A N 1
ATOM 2453 C CA . THR A 1 305 ? 1.831 -29.421 23.63 1 44.43 305 THR A CA 1
ATOM 2454 C C . THR A 1 305 ? 1.648 -30.935 23.665 1 44.43 305 THR A C 1
ATOM 2456 O O . THR A 1 305 ? 2.473 -31.652 24.235 1 44.43 305 THR A O 1
ATOM 2459 N N . GLY A 1 306 ? 0.507 -31.582 23.632 1 38.29 306 GLY A N 1
ATOM 2460 C CA . GLY A 1 306 ? 0.557 -32.97 24.064 1 38.29 306 GLY A CA 1
ATOM 2461 C C . GLY A 1 306 ? 1.361 -33.857 23.132 1 38.29 306 GLY A C 1
ATOM 2462 O O . GLY A 1 306 ? 1.935 -34.859 23.563 1 38.29 306 GLY A O 1
ATOM 2463 N N . ASN A 1 307 ? 1.092 -34.163 21.832 1 35.4 307 ASN A N 1
ATOM 2464 C CA . ASN A 1 307 ? 1.693 -35.36 21.253 1 35.4 307 ASN A CA 1
ATOM 2465 C C . ASN A 1 307 ? 3.155 -35.131 20.884 1 35.4 307 ASN A C 1
ATOM 2467 O O . ASN A 1 307 ? 3.478 -34.181 20.168 1 35.4 307 ASN A O 1
ATOM 2471 N N . GLU A 1 308 ? 4.231 -35.665 21.578 1 34.88 308 GLU A N 1
ATOM 2472 C CA . GLU A 1 308 ? 5.623 -36.106 21.59 1 34.88 308 GLU A CA 1
ATOM 2473 C C . GLU A 1 308 ? 6.054 -36.611 20.216 1 34.88 308 GLU A C 1
ATOM 2475 O O . GLU A 1 308 ? 7.139 -37.178 20.07 1 34.88 308 GLU A O 1
ATOM 2480 N N . THR A 1 309 ? 5.314 -36.936 19.153 1 31.83 309 THR A N 1
ATOM 2481 C CA . THR A 1 309 ? 6.085 -37.606 18.111 1 31.83 309 THR A CA 1
ATOM 2482 C C . THR A 1 309 ? 7.052 -36.633 17.444 1 31.83 309 THR A C 1
ATOM 2484 O O . THR A 1 309 ? 6.633 -35.744 16.7 1 31.83 309 THR A O 1
ATOM 2487 N N . GLU A 1 310 ? 8.025 -36.058 18.044 1 34.84 310 GLU A N 1
ATOM 2488 C CA . GLU A 1 310 ? 9.314 -35.583 17.549 1 34.84 310 GLU A CA 1
ATOM 2489 C C . GLU A 1 310 ? 9.874 -36.518 16.481 1 34.84 310 GLU A C 1
ATOM 2491 O O . GLU A 1 310 ? 11.023 -36.372 16.061 1 34.84 310 GLU A O 1
ATOM 2496 N N . THR A 1 311 ? 9.31 -37.75 16.221 1 30.99 311 THR A N 1
ATOM 2497 C CA . THR A 1 311 ? 10.163 -38.699 15.513 1 30.99 311 THR A CA 1
ATOM 2498 C C . THR A 1 311 ? 10.562 -38.151 14.146 1 30.99 311 THR A C 1
ATOM 2500 O O . THR A 1 311 ? 11.737 -38.192 13.774 1 30.99 311 THR A O 1
ATOM 2503 N N . THR A 1 312 ? 9.727 -38.369 13.064 1 30.33 312 THR A N 1
ATOM 2504 C CA . THR A 1 312 ? 10.167 -38.841 11.756 1 30.33 312 THR A CA 1
ATOM 2505 C C . THR A 1 312 ? 10.699 -37.684 10.915 1 30.33 312 THR A C 1
ATOM 2507 O O . THR A 1 312 ? 11.403 -37.901 9.926 1 30.33 312 THR A O 1
ATOM 2510 N N . ILE A 1 313 ? 10.282 -36.423 11.094 1 32.11 313 ILE A N 1
ATOM 2511 C CA . ILE A 1 313 ? 10.783 -35.676 9.946 1 32.11 313 ILE A CA 1
ATOM 2512 C C . ILE A 1 313 ? 12.264 -35.359 10.143 1 32.11 313 ILE A C 1
ATOM 2514 O O . ILE A 1 313 ? 12.909 -34.798 9.253 1 32.11 313 ILE A O 1
ATOM 2518 N N . LEU A 1 314 ? 12.874 -35.675 11.305 1 32.72 314 LEU A N 1
ATOM 2519 C CA . LEU A 1 314 ? 14.321 -35.525 11.411 1 32.72 314 LEU A CA 1
ATOM 2520 C C . LEU A 1 314 ? 15.039 -36.578 10.573 1 32.72 314 LEU A C 1
ATOM 2522 O O . LEU A 1 314 ? 16.254 -36.499 10.377 1 32.72 314 LEU A O 1
ATOM 2526 N N . GLN A 1 315 ? 14.456 -37.802 10.322 1 29.27 315 GLN A N 1
ATOM 2527 C CA . GLN A 1 315 ? 15.295 -38.874 9.798 1 29.27 315 GLN A CA 1
ATOM 2528 C C . GLN A 1 315 ? 15.613 -38.652 8.322 1 29.27 315 GLN A C 1
ATOM 2530 O O . GLN A 1 315 ? 16.541 -39.259 7.783 1 29.27 315 GLN A O 1
ATOM 2535 N N . TYR A 1 316 ? 14.801 -38.038 7.548 1 27.05 316 TYR A N 1
ATOM 2536 C CA . TYR A 1 316 ? 15.22 -38.143 6.155 1 27.05 316 TYR A CA 1
ATOM 2537 C C . TYR A 1 316 ? 16.421 -37.247 5.877 1 27.05 316 TYR A C 1
ATOM 2539 O O . TYR A 1 316 ? 16.886 -37.158 4.739 1 27.05 316 TYR A O 1
ATOM 2547 N N . SER A 1 317 ? 16.886 -36.438 6.775 1 27.63 317 SER A N 1
ATOM 2548 C CA . SER A 1 317 ? 18.135 -35.821 6.34 1 27.63 317 SER A CA 1
ATOM 2549 C C . SER A 1 317 ? 19.264 -36.845 6.273 1 27.63 317 SER A C 1
ATOM 2551 O O . SER A 1 317 ? 20.359 -36.539 5.798 1 27.63 317 SER A O 1
ATOM 2553 N N . LYS A 1 318 ? 19.303 -37.88 7.139 1 29.13 318 LYS A N 1
ATOM 2554 C CA . LYS A 1 318 ? 20.528 -38.674 7.132 1 29.13 318 LYS A CA 1
ATOM 2555 C C . LYS A 1 318 ? 20.621 -39.53 5.873 1 29.13 318 LYS A C 1
ATOM 2557 O O . LYS A 1 318 ? 21.598 -40.257 5.681 1 29.13 318 LYS A O 1
ATOM 2562 N N . LEU A 1 319 ? 19.535 -39.889 5.264 1 24.59 319 LEU A N 1
ATOM 2563 C CA . LEU A 1 319 ? 19.809 -40.897 4.245 1 24.59 319 LEU A CA 1
ATOM 2564 C C . LEU A 1 319 ? 20.506 -40.276 3.039 1 24.59 319 LEU A C 1
ATOM 2566 O O . LEU A 1 319 ? 21.034 -40.992 2.185 1 24.59 319 LEU A O 1
ATOM 2570 N N . THR A 1 320 ? 20.191 -39.044 2.495 1 23.46 320 THR A N 1
ATOM 2571 C CA . THR A 1 320 ? 20.935 -38.837 1.257 1 23.46 320 THR A CA 1
ATOM 2572 C C . THR A 1 320 ? 22.353 -38.357 1.553 1 23.46 320 THR A C 1
ATOM 2574 O O . THR A 1 320 ? 23.086 -37.972 0.64 1 23.46 320 THR A O 1
ATOM 2577 N N . LEU A 1 321 ? 22.923 -38.793 2.735 1 22.46 321 LEU A N 1
ATOM 2578 C CA . LEU A 1 321 ? 24.354 -38.949 2.497 1 22.46 321 LEU A CA 1
ATOM 2579 C C . LEU A 1 321 ? 24.634 -40.195 1.664 1 22.46 321 LEU A C 1
ATOM 2581 O O . LEU A 1 321 ? 24.096 -41.268 1.943 1 22.46 321 LEU A O 1
ATOM 2585 N N . MET B 1 1 ? -74.928 -51.746 5.184 1 16.83 1 MET B N 1
ATOM 2586 C CA . MET B 1 1 ? -74.713 -51.018 3.937 1 16.83 1 MET B CA 1
ATOM 2587 C C . MET B 1 1 ? -74.785 -49.512 4.166 1 16.83 1 MET B C 1
ATOM 2589 O O . MET B 1 1 ? -74.023 -48.751 3.566 1 16.83 1 MET B O 1
ATOM 2593 N N . ALA B 1 2 ? -75.94 -48.662 4.328 1 16.83 2 ALA B N 1
ATOM 2594 C CA . ALA B 1 2 ? -76.552 -48.387 3.03 1 16.83 2 ALA B CA 1
ATOM 2595 C C . ALA B 1 2 ? -75.864 -47.215 2.337 1 16.83 2 ALA B C 1
ATOM 2597 O O . ALA B 1 2 ? -75.479 -47.315 1.169 1 16.83 2 ALA B O 1
ATOM 2598 N N . GLU B 1 3 ? -76.12 -45.871 2.607 1 20.18 3 GLU B N 1
ATOM 2599 C CA . GLU B 1 3 ? -76.69 -44.897 1.681 1 20.18 3 GLU B CA 1
ATOM 2600 C C . GLU B 1 3 ? -75.604 -44.023 1.061 1 20.18 3 GLU B C 1
ATOM 2602 O O . GLU B 1 3 ? -75.841 -43.344 0.06 1 20.18 3 GLU B O 1
ATOM 2607 N N . SER B 1 4 ? -74.551 -43.619 1.856 1 28.38 4 SER B N 1
ATOM 2608 C CA . SER B 1 4 ? -73.871 -42.356 1.589 1 28.38 4 SER B CA 1
ATOM 2609 C C . SER B 1 4 ? -72.948 -42.468 0.381 1 28.38 4 SER B C 1
ATOM 2611 O O . SER B 1 4 ? -71.728 -42.352 0.512 1 28.38 4 SER B O 1
ATOM 2613 N N . SER B 1 5 ? -73.26 -43.29 -0.595 1 24.69 5 SER B N 1
ATOM 2614 C CA . SER B 1 5 ? -72.433 -43.827 -1.671 1 24.69 5 SER B CA 1
ATOM 2615 C C . SER B 1 5 ? -71.931 -42.717 -2.589 1 24.69 5 SER B C 1
ATOM 2617 O O . SER B 1 5 ? -70.764 -42.713 -2.986 1 24.69 5 SER B O 1
ATOM 2619 N N . ILE B 1 6 ? -72.865 -41.961 -3.434 1 25.66 6 ILE B N 1
ATOM 2620 C CA . ILE B 1 6 ? -72.835 -41.815 -4.886 1 25.66 6 ILE B CA 1
ATOM 2621 C C . ILE B 1 6 ? -72.106 -40.527 -5.26 1 25.66 6 ILE B C 1
ATOM 2623 O O . ILE B 1 6 ? -72.369 -39.941 -6.313 1 25.66 6 ILE B O 1
ATOM 2627 N N . LEU B 1 7 ? -71.474 -39.629 -4.47 1 26.24 7 LEU B N 1
ATOM 2628 C CA . LEU B 1 7 ? -71.281 -38.229 -4.834 1 26.24 7 LEU B CA 1
ATOM 2629 C C . LEU B 1 7 ? -70.272 -38.098 -5.97 1 26.24 7 LEU B C 1
ATOM 2631 O O . LEU B 1 7 ? -69.727 -37.016 -6.2 1 26.24 7 LEU B O 1
ATOM 2635 N N . GLU B 1 8 ? -69.71 -39.147 -6.552 1 24.04 8 GLU B N 1
ATOM 2636 C CA . GLU B 1 8 ? -68.475 -39.137 -7.33 1 24.04 8 GLU B CA 1
ATOM 2637 C C . GLU B 1 8 ? -68.637 -38.325 -8.612 1 24.04 8 GLU B C 1
ATOM 2639 O O . GLU B 1 8 ? -67.677 -37.723 -9.097 1 24.04 8 GLU B O 1
ATOM 2644 N N . ASP B 1 9 ? -69.772 -38.425 -9.429 1 23.52 9 ASP B N 1
ATOM 2645 C CA . ASP B 1 9 ? -69.638 -38.583 -10.874 1 23.52 9 ASP B CA 1
ATOM 2646 C C . ASP B 1 9 ? -69.517 -37.227 -11.566 1 23.52 9 ASP B C 1
ATOM 2648 O O . ASP B 1 9 ? -69.572 -37.145 -12.795 1 23.52 9 ASP B O 1
ATOM 2652 N N . CYS B 1 10 ? -69.937 -35.966 -11.067 1 26.52 10 CYS B N 1
ATOM 2653 C CA . CYS B 1 10 ? -70.473 -34.985 -12.005 1 26.52 10 CYS B CA 1
ATOM 2654 C C . CYS B 1 10 ? -69.356 -34.335 -12.812 1 26.52 10 CYS B C 1
ATOM 2656 O O . CYS B 1 10 ? -68.555 -33.572 -12.269 1 26.52 10 CYS B O 1
ATOM 2658 N N . ASP B 1 11 ? -68.634 -34.894 -13.888 1 25.84 11 ASP B N 1
ATOM 2659 C CA . ASP B 1 11 ? -67.471 -34.771 -14.762 1 25.84 11 ASP B CA 1
ATOM 2660 C C . ASP B 1 11 ? -67.456 -33.417 -15.468 1 25.84 11 ASP B C 1
ATOM 2662 O O . ASP B 1 11 ? -66.465 -32.688 -15.403 1 25.84 11 ASP B O 1
ATOM 2666 N N . SER B 1 12 ? -67.747 -33.229 -17.009 1 27.91 12 SER B N 1
ATOM 2667 C CA . SER B 1 12 ? -67.129 -33.099 -18.325 1 27.91 12 SER B CA 1
ATOM 2668 C C . SER B 1 12 ? -67.478 -31.762 -18.97 1 27.91 12 SER B C 1
ATOM 2670 O O . SER B 1 12 ? -66.654 -31.171 -19.671 1 27.91 12 SER B O 1
ATOM 2672 N N . SER B 1 13 ? -68.787 -31.273 -19.223 1 28.11 13 SER B N 1
ATOM 2673 C CA . SER B 1 13 ? -69.273 -30.695 -20.472 1 28.11 13 SER B CA 1
ATOM 2674 C C . SER B 1 13 ? -69.003 -29.195 -20.528 1 28.11 13 SER B C 1
ATOM 2676 O O . SER B 1 13 ? -69.36 -28.531 -21.504 1 28.11 13 SER B O 1
ATOM 2678 N N . ILE B 1 14 ? -68.738 -28.45 -19.493 1 30.71 14 ILE B N 1
ATOM 2679 C CA . ILE B 1 14 ? -69.095 -27.036 -19.525 1 30.71 14 ILE B CA 1
ATOM 2680 C C . ILE B 1 14 ? -68.047 -26.257 -20.316 1 30.71 14 ILE B C 1
ATOM 2682 O O . ILE B 1 14 ? -67.89 -25.048 -20.128 1 30.71 14 ILE B O 1
ATOM 2686 N N . GLN B 1 15 ? -67.109 -26.846 -21.02 1 26.77 15 GLN B N 1
ATOM 2687 C CA . GLN B 1 15 ? -66.011 -26.092 -21.617 1 26.77 15 GLN B CA 1
ATOM 2688 C C . GLN B 1 15 ? -66.517 -25.154 -22.709 1 26.77 15 GLN B C 1
ATOM 2690 O O . GLN B 1 15 ? -65.769 -24.308 -23.203 1 26.77 15 GLN B O 1
ATOM 2695 N N . ASP B 1 16 ? -67.611 -25.53 -23.412 1 29.18 16 ASP B N 1
ATOM 2696 C CA . ASP B 1 16 ? -67.771 -25.053 -24.782 1 29.18 16 ASP B CA 1
ATOM 2697 C C . ASP B 1 16 ? -68.045 -23.551 -24.813 1 29.18 16 ASP B C 1
ATOM 2699 O O . ASP B 1 16 ? -67.653 -22.861 -25.756 1 29.18 16 ASP B O 1
ATOM 2703 N N . GLU B 1 17 ? -69.142 -23.032 -24.142 1 30.67 17 GLU B N 1
ATOM 2704 C CA . GLU B 1 17 ? -69.951 -21.955 -24.706 1 30.67 17 GLU B CA 1
ATOM 2705 C C . GLU B 1 17 ? -69.263 -20.604 -24.54 1 30.67 17 GLU B C 1
ATOM 2707 O O . GLU B 1 17 ? -69.889 -19.556 -24.716 1 30.67 17 GLU B O 1
ATOM 2712 N N . GLN B 1 18 ? -68.157 -20.407 -23.96 1 27.28 18 GLN B N 1
ATOM 2713 C CA . GLN B 1 18 ? -67.737 -19.056 -23.603 1 27.28 18 GLN B CA 1
ATOM 2714 C C . GLN B 1 18 ? -67.492 -18.209 -24.848 1 27.28 18 GLN B C 1
ATOM 2716 O O . GLN B 1 18 ? -66.486 -17.502 -24.937 1 27.28 18 GLN B O 1
ATOM 2721 N N . THR B 1 19 ? -67.818 -18.67 -26.08 1 32.4 19 THR B N 1
ATOM 2722 C CA . THR B 1 19 ? -67.66 -17.827 -27.26 1 32.4 19 THR B CA 1
ATOM 2723 C C . THR B 1 19 ? -68.528 -16.577 -27.153 1 32.4 19 THR B C 1
ATOM 2725 O O . THR B 1 19 ? -69.672 -16.568 -27.612 1 32.4 19 THR B O 1
ATOM 2728 N N . THR B 1 20 ? -69.099 -16.24 -25.952 1 30.65 20 THR B N 1
ATOM 2729 C CA . THR B 1 20 ? -70.099 -15.18 -25.902 1 30.65 20 THR B CA 1
ATOM 2730 C C . THR B 1 20 ? -69.664 -13.985 -26.745 1 30.65 20 THR B C 1
ATOM 2732 O O . THR B 1 20 ? -68.467 -13.738 -26.909 1 30.65 20 THR B O 1
ATOM 2735 N N . ILE B 1 21 ? -70.707 -13.172 -27.332 1 34.66 21 ILE B N 1
ATOM 2736 C CA . ILE B 1 21 ? -70.929 -11.957 -28.107 1 34.66 21 ILE B CA 1
ATOM 2737 C C . ILE B 1 21 ? -70.155 -10.798 -27.482 1 34.66 21 ILE B C 1
ATOM 2739 O O . ILE B 1 21 ? -70.473 -10.356 -26.375 1 34.66 21 ILE B O 1
ATOM 2743 N N . GLN B 1 22 ? -68.865 -10.733 -27.446 1 34.11 22 GLN B N 1
ATOM 2744 C CA . GLN B 1 22 ? -68.121 -9.508 -27.173 1 34.11 22 GLN B CA 1
ATOM 2745 C C . GLN B 1 22 ? -68.74 -8.315 -27.896 1 34.11 22 GLN B C 1
ATOM 2747 O O . GLN B 1 22 ? -68.626 -8.197 -29.118 1 34.11 22 GLN B O 1
ATOM 2752 N N . SER B 1 23 ? -70.098 -7.977 -27.694 1 39.08 23 SER B N 1
ATOM 2753 C CA . SER B 1 23 ? -70.712 -6.74 -28.165 1 39.08 23 SER B CA 1
ATOM 2754 C C . SER B 1 23 ? -69.758 -5.559 -28.019 1 39.08 23 SER B C 1
ATOM 2756 O O . SER B 1 23 ? -69.276 -5.275 -26.92 1 39.08 23 SER B O 1
ATOM 2758 N N . SER B 1 24 ? -68.812 -5.273 -28.991 1 44.92 24 SER B N 1
ATOM 2759 C CA . SER B 1 24 ? -67.995 -4.094 -29.256 1 44.92 24 SER B CA 1
ATOM 2760 C C . SER B 1 24 ? -68.789 -2.81 -29.037 1 44.92 24 SER B C 1
ATOM 2762 O O . SER B 1 24 ? -69.626 -2.443 -29.864 1 44.92 24 SER B O 1
ATOM 2764 N N . CYS B 1 25 ? -69.562 -2.584 -27.991 1 48.17 25 CYS B N 1
ATOM 2765 C CA . CYS B 1 25 ? -70.171 -1.274 -27.788 1 48.17 25 CYS B CA 1
ATOM 2766 C C . CYS B 1 25 ? -69.203 -0.159 -28.164 1 48.17 25 CYS B C 1
ATOM 2768 O O . CYS B 1 25 ? -68.106 -0.071 -27.611 1 48.17 25 CYS B O 1
ATOM 2770 N N . LYS B 1 26 ? -69.265 0.322 -29.476 1 55.37 26 LYS B N 1
ATOM 2771 C CA . LYS B 1 26 ? -68.605 1.44 -30.143 1 55.37 26 LYS B CA 1
ATOM 2772 C C . LYS B 1 26 ? -68.541 2.663 -29.233 1 55.37 26 LYS B C 1
ATOM 2774 O O . LYS B 1 26 ? -69.576 3.193 -28.822 1 55.37 26 LYS B O 1
ATOM 2779 N N . LEU B 1 27 ? -67.65 2.795 -28.462 1 64.47 27 LEU B N 1
ATOM 2780 C CA . LEU B 1 27 ? -67.467 3.99 -27.645 1 64.47 27 LEU B CA 1
ATOM 2781 C C . LEU B 1 27 ? -67.572 5.251 -28.495 1 64.47 27 LEU B C 1
ATOM 2783 O O . LEU B 1 27 ? -67.238 5.235 -29.682 1 64.47 27 LEU B O 1
ATOM 2787 N N . SER B 1 28 ? -68.459 6.265 -28.174 1 74.93 28 SER B N 1
ATOM 2788 C CA . SER B 1 28 ? -68.617 7.521 -28.9 1 74.93 28 SER B CA 1
ATOM 2789 C C . SER B 1 28 ? -67.267 8.173 -29.179 1 74.93 28 SER B C 1
ATOM 2791 O O . SER B 1 28 ? -66.285 7.898 -28.488 1 74.93 28 SER B O 1
ATOM 2793 N N . LYS B 1 29 ? -67.119 8.994 -30.316 1 66.88 29 LYS B N 1
ATOM 2794 C CA . LYS B 1 29 ? -65.904 9.683 -30.743 1 66.88 29 LYS B CA 1
ATOM 2795 C C . LYS B 1 29 ? -65.276 10.456 -29.587 1 66.88 29 LYS B C 1
ATOM 2797 O O . LYS B 1 29 ? -64.055 10.444 -29.415 1 66.88 29 LYS B O 1
ATOM 2802 N N . LYS B 1 30 ? -66.147 11.03 -28.787 1 69.75 30 LYS B N 1
ATOM 2803 C CA . LYS B 1 30 ? -65.702 11.792 -27.623 1 69.75 30 LYS B CA 1
ATOM 2804 C C . LYS B 1 30 ? -65.151 10.868 -26.54 1 69.75 30 LYS B C 1
ATOM 2806 O O . LYS B 1 30 ? -64.132 11.172 -25.917 1 69.75 30 LYS B O 1
ATOM 2811 N N . ALA B 1 31 ? -65.849 9.792 -26.355 1 71.56 31 ALA B N 1
ATOM 2812 C CA . ALA B 1 31 ? -65.437 8.813 -25.353 1 71.56 31 ALA B CA 1
ATOM 2813 C C . ALA B 1 31 ? -64.15 8.108 -25.772 1 71.56 31 ALA B C 1
ATOM 2815 O O . ALA B 1 31 ? -63.277 7.851 -24.939 1 71.56 31 ALA B O 1
ATOM 2816 N N . GLU B 1 32 ? -64.026 7.896 -27.045 1 76.35 32 GLU B N 1
ATOM 2817 C CA . GLU B 1 32 ? -62.81 7.307 -27.597 1 76.35 32 GLU B CA 1
ATOM 2818 C C . GLU B 1 32 ? -61.622 8.254 -27.45 1 76.35 32 GLU B C 1
ATOM 2820 O O . GLU B 1 32 ? -60.515 7.823 -27.118 1 76.35 32 GLU B O 1
ATOM 2825 N N . LYS B 1 33 ? -61.891 9.519 -27.653 1 76.91 33 LYS B N 1
ATOM 2826 C CA . LYS B 1 33 ? -60.857 10.538 -27.497 1 76.91 33 LYS B CA 1
ATOM 2827 C C . LYS B 1 33 ? -60.423 10.663 -26.04 1 76.91 33 LYS B C 1
ATOM 2829 O O . LYS B 1 33 ? -59.231 10.779 -25.749 1 76.91 33 LYS B O 1
ATOM 2834 N N . ARG B 1 34 ? -61.42 10.642 -25.162 1 73.89 34 ARG B N 1
ATOM 2835 C CA . ARG B 1 34 ? -61.147 10.711 -23.73 1 73.89 34 ARG B CA 1
ATOM 2836 C C . ARG B 1 34 ? -60.384 9.478 -23.258 1 73.89 34 ARG B C 1
ATOM 2838 O O . ARG B 1 34 ? -59.459 9.585 -22.45 1 73.89 34 ARG B O 1
ATOM 2845 N N . LEU B 1 35 ? -60.675 8.357 -23.852 1 75.85 35 LEU B N 1
ATOM 2846 C CA . LEU B 1 35 ? -60.017 7.1 -23.515 1 75.85 35 LEU B CA 1
ATOM 2847 C C . LEU B 1 35 ? -58.582 7.082 -24.03 1 75.85 35 LEU B C 1
ATOM 2849 O O . LEU B 1 35 ? -57.672 6.633 -23.329 1 75.85 35 LEU B O 1
ATOM 2853 N N . LYS B 1 36 ? -58.435 7.57 -25.182 1 76.77 36 LYS B N 1
ATOM 2854 C CA . LYS B 1 36 ? -57.1 7.66 -25.765 1 76.77 36 LYS B CA 1
ATOM 2855 C C . LYS B 1 36 ? -56.219 8.624 -24.975 1 76.77 36 LYS B C 1
ATOM 2857 O O . LYS B 1 36 ? -55.044 8.343 -24.732 1 76.77 36 LYS B O 1
ATOM 2862 N N . LYS B 1 37 ? -56.761 9.808 -24.604 1 77.12 37 LYS B N 1
ATOM 2863 C CA . LYS B 1 37 ? -56.051 10.776 -23.773 1 77.12 37 LYS B CA 1
ATOM 2864 C C . LYS B 1 37 ? -55.704 10.181 -22.411 1 77.12 37 LYS B C 1
ATOM 2866 O O . LYS B 1 37 ? -54.59 10.36 -21.915 1 77.12 37 LYS B O 1
ATOM 2871 N N . TYR B 1 38 ? -56.64 9.461 -21.803 1 75.97 38 TYR B N 1
ATOM 2872 C CA . TYR B 1 38 ? -56.427 8.784 -20.529 1 75.97 38 TYR B CA 1
ATOM 2873 C C . TYR B 1 38 ? -55.36 7.704 -20.656 1 75.97 38 TYR B C 1
ATOM 2875 O O . TYR B 1 38 ? -54.455 7.615 -19.822 1 75.97 38 TYR B O 1
ATOM 2883 N N . GLN B 1 39 ? -55.479 6.926 -21.706 1 75.79 39 GLN B N 1
ATOM 2884 C CA . GLN B 1 39 ? -54.489 5.882 -21.947 1 75.79 39 GLN B CA 1
ATOM 2885 C C . GLN B 1 39 ? -53.104 6.48 -22.182 1 75.79 39 GLN B C 1
ATOM 2887 O O . GLN B 1 39 ? -52.103 5.953 -21.693 1 75.79 39 GLN B O 1
ATOM 2892 N N . ALA B 1 40 ? -53.049 7.602 -22.869 1 78.06 40 ALA B N 1
ATOM 2893 C CA . ALA B 1 40 ? -51.796 8.313 -23.112 1 78.06 40 ALA B CA 1
ATOM 2894 C C . ALA B 1 40 ? -51.224 8.877 -21.815 1 78.06 40 ALA B C 1
ATOM 2896 O O . ALA B 1 40 ? -50.018 8.792 -21.572 1 78.06 40 ALA B O 1
ATOM 2897 N N . ILE B 1 41 ? -51.99 9.418 -20.961 1 75.57 41 ILE B N 1
ATOM 2898 C CA . ILE B 1 41 ? -51.592 9.948 -19.661 1 75.57 41 ILE B CA 1
ATOM 2899 C C . ILE B 1 41 ? -51.107 8.81 -18.766 1 75.57 41 ILE B C 1
ATOM 2901 O O . ILE B 1 41 ? -50.074 8.93 -18.103 1 75.57 41 ILE B O 1
ATOM 2905 N N . VAL B 1 42 ? -51.905 7.704 -18.839 1 75.57 42 VAL B N 1
ATOM 2906 C CA . VAL B 1 42 ? -51.543 6.537 -18.041 1 75.57 42 VAL B CA 1
ATOM 2907 C C . VAL B 1 42 ? -50.21 5.972 -18.526 1 75.57 42 VAL B C 1
ATOM 2909 O O . VAL B 1 42 ? -49.347 5.621 -17.719 1 75.57 42 VAL B O 1
ATOM 2912 N N . GLN B 1 43 ? -50.027 5.892 -19.826 1 75.83 43 GLN B N 1
ATOM 2913 C CA . GLN B 1 43 ? -48.78 5.412 -20.412 1 75.83 43 GLN B CA 1
ATOM 2914 C C . GLN B 1 43 ? -47.626 6.36 -20.102 1 75.83 43 GLN B C 1
ATOM 2916 O O . GLN B 1 43 ? -46.52 5.918 -19.786 1 75.83 43 GLN B O 1
ATOM 2921 N N . LEU B 1 44 ? -47.85 7.664 -20.194 1 76.24 44 LEU B N 1
ATOM 2922 C CA . LEU B 1 44 ? -46.852 8.67 -19.847 1 76.24 44 LEU B CA 1
ATOM 2923 C C . LEU B 1 44 ? -46.501 8.599 -18.365 1 76.24 44 LEU B C 1
ATOM 2925 O O . LEU B 1 44 ? -45.33 8.706 -17.993 1 76.24 44 LEU B O 1
ATOM 2929 N N . LYS B 1 45 ? -47.482 8.454 -17.565 1 68.37 45 LYS B N 1
ATOM 2930 C CA . LYS B 1 45 ? -47.251 8.285 -16.133 1 68.37 45 LYS B CA 1
ATOM 2931 C C . LYS B 1 45 ? -46.475 7.002 -15.849 1 68.37 45 LYS B C 1
ATOM 2933 O O . LYS B 1 45 ? -45.563 6.993 -15.019 1 68.37 45 LYS B O 1
ATOM 2938 N N . LYS B 1 46 ? -46.803 5.928 -16.554 1 68.75 46 LYS B N 1
ATOM 2939 C CA . LYS B 1 46 ? -46.087 4.661 -16.443 1 68.75 46 LYS B CA 1
ATOM 2940 C C . LYS B 1 46 ? -44.643 4.802 -16.915 1 68.75 46 LYS B C 1
ATOM 2942 O O . LYS B 1 46 ? -43.723 4.28 -16.281 1 68.75 46 LYS B O 1
ATOM 2947 N N . LEU B 1 47 ? -44.463 5.53 -17.957 1 72.71 47 LEU B N 1
ATOM 2948 C CA . LEU B 1 47 ? -43.125 5.783 -18.482 1 72.71 47 LEU B CA 1
ATOM 2949 C C . LEU B 1 47 ? -42.325 6.665 -17.528 1 72.71 47 LEU B C 1
ATOM 2951 O O . LEU B 1 47 ? -41.143 6.412 -17.287 1 72.71 47 LEU B O 1
ATOM 2955 N N . LYS B 1 48 ? -42.924 7.751 -17.035 1 68 48 LYS B N 1
ATOM 2956 C CA . LYS B 1 48 ? -42.278 8.62 -16.056 1 68 48 LYS B CA 1
ATOM 2957 C C . LYS B 1 48 ? -41.96 7.859 -14.771 1 68 48 LYS B C 1
ATOM 2959 O O . LYS B 1 48 ? -40.889 8.036 -14.187 1 68 48 LYS B O 1
ATOM 2964 N N . ARG B 1 49 ? -42.874 6.983 -14.365 1 65.06 49 ARG B N 1
ATOM 2965 C CA . ARG B 1 49 ? -42.656 6.129 -13.202 1 65.06 49 ARG B CA 1
ATOM 2966 C C . ARG B 1 49 ? -41.527 5.136 -13.456 1 65.06 49 ARG B C 1
ATOM 2968 O O . ARG B 1 49 ? -40.69 4.903 -12.582 1 65.06 49 ARG B O 1
ATOM 2975 N N . LYS B 1 50 ? -41.539 4.552 -14.592 1 63.96 50 LYS B N 1
ATOM 2976 C CA . LYS B 1 50 ? -40.448 3.666 -14.987 1 63.96 50 LYS B CA 1
ATOM 2977 C C . LYS B 1 50 ? -39.125 4.423 -15.059 1 63.96 50 LYS B C 1
ATOM 2979 O O . LYS B 1 50 ? -38.1 3.94 -14.574 1 63.96 50 LYS B O 1
ATOM 2984 N N . GLU B 1 51 ? -39.136 5.601 -15.589 1 69.02 51 GLU B N 1
ATOM 2985 C CA . GLU B 1 51 ? -37.958 6.461 -15.656 1 69.02 51 GLU B CA 1
ATOM 2986 C C . GLU B 1 51 ? -37.492 6.868 -14.261 1 69.02 51 GLU B C 1
ATOM 2988 O O . GLU B 1 51 ? -36.292 6.868 -13.977 1 69.02 51 GLU B O 1
ATOM 2993 N N . LYS B 1 52 ? -38.344 7.308 -13.416 1 61.81 52 LYS B N 1
ATOM 2994 C CA . LYS B 1 52 ? -38.032 7.649 -12.031 1 61.81 52 LYS B CA 1
ATOM 2995 C C . LYS B 1 52 ? -37.516 6.433 -11.268 1 61.81 52 LYS B C 1
ATOM 2997 O O . LYS B 1 52 ? -36.554 6.535 -10.503 1 61.81 52 LYS B O 1
ATOM 3002 N N . LYS B 1 53 ? -38.157 5.278 -11.437 1 61.16 53 LYS B N 1
ATOM 3003 C CA . LYS B 1 53 ? -37.674 4.033 -10.848 1 61.16 53 LYS B CA 1
ATOM 3004 C C . LYS B 1 53 ? -36.298 3.664 -11.394 1 61.16 53 LYS B C 1
ATOM 3006 O O . LYS B 1 53 ? -35.413 3.256 -10.639 1 61.16 53 LYS B O 1
ATOM 3011 N N . GLU B 1 54 ? -36.098 3.841 -12.657 1 65.29 54 GLU B N 1
ATOM 3012 C CA . GLU B 1 54 ? -34.802 3.606 -13.285 1 65.29 54 GLU B CA 1
ATOM 3013 C C . GLU B 1 54 ? -33.768 4.625 -12.816 1 65.29 54 GLU B C 1
ATOM 3015 O O . GLU B 1 54 ? -32.619 4.271 -12.544 1 65.29 54 GLU B O 1
ATOM 3020 N N . ARG B 1 55 ? -34.14 5.883 -12.728 1 60.41 55 ARG B N 1
ATOM 3021 C CA . ARG B 1 55 ? -33.273 6.917 -12.171 1 60.41 55 ARG B CA 1
ATOM 3022 C C . ARG B 1 55 ? -32.992 6.658 -10.694 1 60.41 55 ARG B C 1
ATOM 3024 O O . ARG B 1 55 ? -31.858 6.816 -10.236 1 60.41 55 ARG B O 1
ATOM 3031 N N . ARG B 1 56 ? -33.968 6.313 -9.916 1 57.82 56 ARG B N 1
ATOM 3032 C CA . ARG B 1 56 ? -33.764 5.914 -8.527 1 57.82 56 ARG B CA 1
ATOM 3033 C C . ARG B 1 56 ? -32.889 4.668 -8.438 1 57.82 56 ARG B C 1
ATOM 3035 O O . ARG B 1 56 ? -31.992 4.591 -7.596 1 57.82 56 ARG B O 1
ATOM 3042 N N . ARG B 1 57 ? -33.183 3.7 -9.228 1 55.6 57 ARG B N 1
ATOM 3043 C CA . ARG B 1 57 ? -32.314 2.531 -9.312 1 55.6 57 ARG B CA 1
ATOM 3044 C C . ARG B 1 57 ? -30.916 2.921 -9.781 1 55.6 57 ARG B C 1
ATOM 3046 O O . ARG B 1 57 ? -29.918 2.435 -9.245 1 55.6 57 ARG B O 1
ATOM 3053 N N . ALA B 1 58 ? -30.822 3.83 -10.766 1 53.42 58 ALA B N 1
ATOM 3054 C CA . ALA B 1 58 ? -29.535 4.361 -11.208 1 53.42 58 ALA B CA 1
ATOM 3055 C C . ALA B 1 58 ? -28.877 5.191 -10.109 1 53.42 58 ALA B C 1
ATOM 3057 O O . ALA B 1 58 ? -27.678 5.055 -9.854 1 53.42 58 ALA B O 1
ATOM 3058 N N . ARG B 1 59 ? -29.55 6.139 -9.561 1 49.73 59 ARG B N 1
ATOM 3059 C CA . ARG B 1 59 ? -29.045 6.889 -8.416 1 49.73 59 ARG B CA 1
ATOM 3060 C C . ARG B 1 59 ? -28.733 5.961 -7.247 1 49.73 59 ARG B C 1
ATOM 3062 O O . ARG B 1 59 ? -27.71 6.12 -6.577 1 49.73 59 ARG B O 1
ATOM 3069 N N . LYS B 1 60 ? -29.644 5.113 -6.88 1 48.55 60 LYS B N 1
ATOM 3070 C CA . LYS B 1 60 ? -29.344 4.096 -5.876 1 48.55 60 LYS B CA 1
ATOM 3071 C C . LYS B 1 60 ? -28.165 3.228 -6.308 1 48.55 60 LYS B C 1
ATOM 3073 O O . LYS B 1 60 ? -27.336 2.842 -5.481 1 48.55 60 LYS B O 1
ATOM 3078 N N . ARG B 1 61 ? -28.155 2.843 -7.552 1 45.09 61 ARG B N 1
ATOM 3079 C CA . ARG B 1 61 ? -26.961 2.204 -8.096 1 45.09 61 ARG B CA 1
ATOM 3080 C C . ARG B 1 61 ? -25.764 3.149 -8.048 1 45.09 61 ARG B C 1
ATOM 3082 O O . ARG B 1 61 ? -24.645 2.726 -7.751 1 45.09 61 ARG B O 1
ATOM 3089 N N . GLU B 1 62 ? -25.874 4.439 -8.579 1 42.79 62 GLU B N 1
ATOM 3090 C CA . GLU B 1 62 ? -24.841 5.451 -8.378 1 42.79 62 GLU B CA 1
ATOM 3091 C C . GLU B 1 62 ? -24.604 5.711 -6.893 1 42.79 62 GLU B C 1
ATOM 3093 O O . GLU B 1 62 ? -23.467 5.932 -6.47 1 42.79 62 GLU B O 1
ATOM 3098 N N . GLU B 1 63 ? -25.645 5.978 -6.152 1 38.1 63 GLU B N 1
ATOM 3099 C CA . GLU B 1 63 ? -25.479 6.1 -4.707 1 38.1 63 GLU B CA 1
ATOM 3100 C C . GLU B 1 63 ? -24.975 4.796 -4.097 1 38.1 63 GLU B C 1
ATOM 3102 O O . GLU B 1 63 ? -24.255 4.809 -3.096 1 38.1 63 GLU B O 1
ATOM 3107 N N . LYS B 1 64 ? -25.52 3.718 -4.567 1 35.55 64 LYS B N 1
ATOM 3108 C CA . LYS B 1 64 ? -24.989 2.458 -4.055 1 35.55 64 LYS B CA 1
ATOM 3109 C C . LYS B 1 64 ? -23.533 2.267 -4.469 1 35.55 64 LYS B C 1
ATOM 3111 O O . LYS B 1 64 ? -22.917 1.251 -4.14 1 35.55 64 LYS B O 1
ATOM 3116 N N . VAL B 1 65 ? -23.205 3.058 -5.571 1 35.56 65 VAL B N 1
ATOM 3117 C CA . VAL B 1 65 ? -21.791 2.887 -5.888 1 35.56 65 VAL B CA 1
ATOM 3118 C C . VAL B 1 65 ? -20.937 3.39 -4.726 1 35.56 65 VAL B C 1
ATOM 3120 O O . VAL B 1 65 ? -20.276 4.425 -4.836 1 35.56 65 VAL B O 1
ATOM 3123 N N . CYS B 1 66 ? -21.587 3.471 -3.51 1 32.64 66 CYS B N 1
ATOM 3124 C CA . CYS B 1 66 ? -20.623 3.8 -2.466 1 32.64 66 CYS B CA 1
ATOM 3125 C C . CYS B 1 66 ? -19.44 2.839 -2.493 1 32.64 66 CYS B C 1
ATOM 3127 O O . CYS B 1 66 ? -18.74 2.681 -1.491 1 32.64 66 CYS B O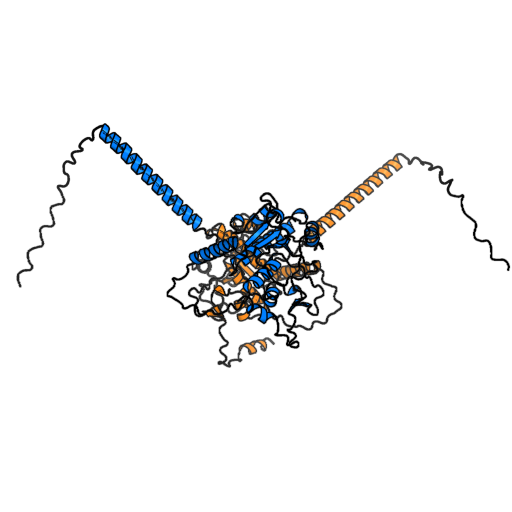 1
ATOM 3129 N N . ASP B 1 67 ? -19.236 2.029 -3.472 1 34.66 67 ASP B N 1
ATOM 3130 C CA . ASP B 1 67 ? -18.257 0.973 -3.229 1 34.66 67 ASP B CA 1
ATOM 3131 C C . ASP B 1 67 ? -16.985 1.538 -2.601 1 34.66 67 ASP B C 1
ATOM 3133 O O . ASP B 1 67 ? -16.338 2.415 -3.177 1 34.66 67 ASP B O 1
ATOM 3137 N N . CYS B 1 68 ? -16.807 1.368 -1.324 1 34.42 68 CYS B N 1
ATOM 3138 C CA . CYS B 1 68 ? -15.915 1.232 -0.178 1 34.42 68 CYS B CA 1
ATOM 3139 C C . CYS B 1 68 ? -14.659 0.456 -0.554 1 34.42 68 CYS B C 1
ATOM 3141 O O . CYS B 1 68 ? -13.97 -0.078 0.317 1 34.42 68 CYS B O 1
ATOM 3143 N N . ASN B 1 69 ? -14.479 -0.239 -1.675 1 33.78 69 ASN B N 1
ATOM 3144 C CA . ASN B 1 69 ? -13.471 -1.294 -1.697 1 33.78 69 ASN B CA 1
ATOM 3145 C C . ASN B 1 69 ? -12.145 -0.815 -1.113 1 33.78 69 ASN B C 1
ATOM 3147 O O . ASN B 1 69 ? -11.772 0.348 -1.281 1 33.78 69 ASN B O 1
ATOM 3151 N N . ASP B 1 70 ? -11.653 -1.683 -0.154 1 34.19 70 ASP B N 1
ATOM 3152 C CA . ASP B 1 70 ? -10.704 -2.368 0.717 1 34.19 70 ASP B CA 1
ATOM 3153 C C . ASP B 1 70 ? -9.294 -2.331 0.13 1 34.19 70 ASP B C 1
ATOM 3155 O O . ASP B 1 70 ? -8.963 -3.124 -0.754 1 34.19 70 ASP B O 1
ATOM 3159 N N . GLY B 1 71 ? -8.943 -1.434 -0.249 1 34.34 71 GLY B N 1
ATOM 3160 C CA . GLY B 1 71 ? -7.51 -1.448 -0.499 1 34.34 71 GLY B CA 1
ATOM 3161 C C . GLY B 1 71 ? -6.74 -2.3 0.491 1 34.34 71 GLY B C 1
ATOM 3162 O O . GLY B 1 71 ? -7.151 -2.446 1.644 1 34.34 71 GLY B O 1
ATOM 3163 N N . ASP B 1 72 ? -6.164 -3.435 0.054 1 33.17 72 ASP B N 1
ATOM 3164 C CA . ASP B 1 72 ? -5.274 -4.335 0.781 1 33.17 72 ASP B CA 1
ATOM 3165 C C . ASP B 1 72 ? -4.435 -3.571 1.803 1 33.17 72 ASP B C 1
ATOM 3167 O O . ASP B 1 72 ? -3.405 -2.988 1.458 1 33.17 72 ASP B O 1
ATOM 3171 N N . ASP B 1 73 ? -5.036 -2.921 2.729 1 31.85 73 ASP B N 1
ATOM 3172 C CA . ASP B 1 73 ? -4.322 -2.218 3.791 1 31.85 73 ASP B CA 1
ATOM 3173 C C . ASP B 1 73 ? -3.498 -3.188 4.634 1 31.85 73 ASP B C 1
ATOM 3175 O O . ASP B 1 73 ? -4.019 -3.808 5.563 1 31.85 73 ASP B O 1
ATOM 3179 N N . GLU B 1 74 ? -2.798 -4.077 4.241 1 30.26 74 GLU B N 1
ATOM 3180 C CA . GLU B 1 74 ? -2.093 -4.918 5.204 1 30.26 74 GLU B CA 1
ATOM 3181 C C . GLU B 1 74 ? -1.268 -4.075 6.172 1 30.26 74 GLU B C 1
ATOM 3183 O O . GLU B 1 74 ? -0.152 -3.663 5.849 1 30.26 74 GLU B O 1
ATOM 3188 N N . VAL B 1 75 ? -1.899 -3.062 6.896 1 28.11 75 VAL B N 1
ATOM 3189 C CA . VAL B 1 75 ? -1.17 -2.577 8.063 1 28.11 75 VAL B CA 1
ATOM 3190 C C . VAL B 1 75 ? -1.066 -3.688 9.105 1 28.11 75 VAL B C 1
ATOM 3192 O O . VAL B 1 75 ? -2.077 -4.122 9.662 1 28.11 75 VAL B O 1
ATOM 3195 N N . GLY B 1 76 ? -0.369 -4.713 9.102 1 26.29 76 GLY B N 1
ATOM 3196 C CA . GLY B 1 76 ? -0.242 -5.634 10.22 1 26.29 76 GLY B CA 1
ATOM 3197 C C . GLY B 1 76 ? -0.003 -4.936 11.545 1 26.29 76 GLY B C 1
ATOM 3198 O O . GLY B 1 76 ? 1.123 -4.911 12.045 1 26.29 76 GLY B O 1
ATOM 3199 N N . GLN B 1 77 ? -0.524 -3.711 11.808 1 24.64 77 GLN B N 1
ATOM 3200 C CA . GLN B 1 77 ? -0.269 -3.203 13.152 1 24.64 77 GLN B CA 1
ATOM 3201 C C . GLN B 1 77 ? -1.074 -3.975 14.194 1 24.64 77 GLN B C 1
ATOM 3203 O O . GLN B 1 77 ? -2.299 -4.067 14.096 1 24.64 77 GLN B O 1
ATOM 3208 N N . SER B 1 78 ? -0.532 -4.945 14.962 1 24.93 78 SER B N 1
ATOM 3209 C CA . SER B 1 78 ? -1.044 -5.579 16.172 1 24.93 78 SER B CA 1
ATOM 3210 C C . SER B 1 78 ? -1.531 -4.54 17.177 1 24.93 78 SER B C 1
ATOM 3212 O O . SER B 1 78 ? -0.73 -3.944 17.9 1 24.93 78 SER B O 1
ATOM 3214 N N . THR B 1 79 ? -2.236 -3.5 16.935 1 23.88 79 THR B N 1
ATOM 3215 C CA . THR B 1 79 ? -2.708 -2.747 18.091 1 23.88 79 THR B CA 1
ATOM 3216 C C . THR B 1 79 ? -3.667 -3.587 18.929 1 23.88 79 THR B C 1
ATOM 3218 O O . THR B 1 79 ? -4.515 -4.298 18.386 1 23.88 79 THR B O 1
ATOM 3221 N N . GLU B 1 80 ? -3.312 -3.958 20.207 1 25.03 80 GLU B N 1
ATOM 3222 C CA . GLU B 1 80 ? -4.088 -4.428 21.35 1 25.03 80 GLU B CA 1
ATOM 3223 C C . GLU B 1 80 ? -5.336 -3.575 21.559 1 25.03 80 GLU B C 1
ATOM 3225 O O . GLU B 1 80 ? -5.247 -2.443 22.04 1 25.03 80 GLU B O 1
ATOM 3230 N N . VAL B 1 81 ? -6.208 -3.342 20.744 1 24.57 81 VAL B N 1
ATOM 3231 C CA . VAL B 1 81 ? -7.445 -2.651 21.092 1 24.57 81 VAL B CA 1
ATOM 3232 C C . VAL B 1 81 ? -8.106 -3.343 22.282 1 24.57 81 VAL B C 1
ATOM 3234 O O . VAL B 1 81 ? -8.126 -4.573 22.361 1 24.57 81 VAL B O 1
ATOM 3237 N N . LEU B 1 82 ? -8.439 -2.628 23.457 1 22.84 82 LEU B N 1
ATOM 3238 C CA . LEU B 1 82 ? -9.176 -2.768 24.709 1 22.84 82 LEU B CA 1
ATOM 3239 C C . LEU B 1 82 ? -10.553 -3.375 24.464 1 22.84 82 LEU B C 1
ATOM 3241 O O . LEU B 1 82 ? -11.223 -3.032 23.488 1 22.84 82 LEU B O 1
ATOM 3245 N N . LYS B 1 83 ? -10.86 -4.518 25.196 1 25.54 83 LYS B N 1
ATOM 3246 C CA . LYS B 1 83 ? -12.021 -5.372 25.43 1 25.54 83 LYS B CA 1
ATOM 3247 C C . LYS B 1 83 ? -13.215 -4.554 25.915 1 25.54 83 LYS B C 1
ATOM 3249 O O . LYS B 1 83 ? -13.447 -4.44 27.12 1 25.54 83 LYS B O 1
ATOM 3254 N N . GLY B 1 84 ? -13.63 -3.363 25.518 1 22.76 84 GLY B N 1
ATOM 3255 C CA . GLY B 1 84 ? -14.867 -2.93 26.148 1 22.76 84 GLY B CA 1
ATOM 3256 C C . GLY B 1 84 ? -16.015 -3.9 25.939 1 22.76 84 GLY B C 1
ATOM 3257 O O . GLY B 1 84 ? -16.096 -4.56 24.901 1 22.76 84 GLY B O 1
ATOM 3258 N N . ASN B 1 85 ? -16.624 -4.534 26.997 1 26.36 85 ASN B N 1
ATOM 3259 C CA . ASN B 1 85 ? -17.747 -5.393 27.356 1 26.36 85 ASN B CA 1
ATOM 3260 C C . ASN B 1 85 ? -19.035 -4.947 26.669 1 26.36 85 ASN B C 1
ATOM 3262 O O . ASN B 1 85 ? -19.844 -4.231 27.261 1 26.36 85 ASN B O 1
ATOM 3266 N N . THR B 1 86 ? -19.071 -4.164 25.621 1 26.19 86 THR B N 1
ATOM 3267 C CA . THR B 1 86 ? -20.457 -3.831 25.312 1 26.19 86 THR B CA 1
ATOM 3268 C C . THR B 1 86 ? -21.264 -5.093 25.023 1 26.19 86 THR B C 1
ATOM 3270 O O . THR B 1 86 ? -20.767 -6.021 24.381 1 26.19 86 THR B O 1
ATOM 3273 N N . ALA B 1 87 ? -22.336 -5.384 25.81 1 28.41 87 ALA B N 1
ATOM 3274 C CA . ALA B 1 87 ? -23.489 -6.279 25.787 1 28.41 87 ALA B CA 1
ATOM 3275 C C . ALA B 1 87 ? -23.966 -6.523 24.357 1 28.41 87 ALA B C 1
ATOM 3277 O O . ALA B 1 87 ? -24.102 -5.581 23.573 1 28.41 87 ALA B O 1
ATOM 3278 N N . HIS B 1 88 ? -23.727 -7.732 23.831 1 32.76 88 HIS B N 1
ATOM 3279 C CA . HIS B 1 88 ? -24.2 -8.406 22.627 1 32.76 88 HIS B CA 1
ATOM 3280 C C . HIS B 1 88 ? -25.694 -8.184 22.422 1 32.76 88 HIS B C 1
ATOM 3282 O O . HIS B 1 88 ? -26.517 -8.94 22.944 1 32.76 88 HIS B O 1
ATOM 3288 N N . THR B 1 89 ? -26.359 -7.024 22.604 1 31.77 89 THR B N 1
ATOM 3289 C CA . THR B 1 89 ? -27.726 -6.994 22.096 1 31.77 89 THR B CA 1
ATOM 3290 C C . THR B 1 89 ? -27.812 -7.676 20.734 1 31.77 89 THR B C 1
ATOM 3292 O O . THR B 1 89 ? -26.823 -7.735 20 1 31.77 89 THR B O 1
ATOM 3295 N N . GLU B 1 90 ? -28.842 -8.481 20.39 1 36.88 90 GLU B N 1
ATOM 3296 C CA . GLU B 1 90 ? -29.264 -9.173 19.176 1 36.88 90 GLU B CA 1
ATOM 3297 C C . GLU B 1 90 ? -28.966 -8.339 17.933 1 36.88 90 GLU B C 1
ATOM 3299 O O . GLU B 1 90 ? -29.885 -7.848 17.274 1 36.88 90 GLU B O 1
ATOM 3304 N N . LYS B 1 91 ? -28.154 -7.305 17.934 1 37.97 91 LYS B N 1
ATOM 3305 C CA . LYS B 1 91 ? -27.965 -6.339 16.856 1 37.97 91 LYS B CA 1
ATOM 3306 C C . LYS B 1 91 ? -27.575 -7.036 15.556 1 37.97 91 LYS B C 1
ATOM 3308 O O . LYS B 1 91 ? -26.752 -7.953 15.559 1 37.97 91 LYS B O 1
ATOM 3313 N N . GLY B 1 92 ? -28.343 -6.968 14.401 1 46.62 92 GLY B N 1
ATOM 3314 C CA . GLY B 1 92 ? -28.357 -7.42 13.019 1 46.62 92 GLY B CA 1
ATOM 3315 C C . GLY B 1 92 ? -26.976 -7.463 12.391 1 46.62 92 GLY B C 1
ATOM 3316 O O . GLY B 1 92 ? -26.09 -6.697 12.775 1 46.62 92 GLY B O 1
ATOM 3317 N N . LYS B 1 93 ? -26.525 -8.557 11.849 1 54.79 93 LYS B N 1
ATOM 3318 C CA . LYS B 1 93 ? -25.328 -8.851 11.068 1 54.79 93 LYS B CA 1
ATOM 3319 C C . LYS B 1 93 ? -24.967 -7.682 10.154 1 54.79 93 LYS B C 1
ATOM 3321 O O . LYS B 1 93 ? -25.754 -7.302 9.285 1 54.79 93 LYS B O 1
ATOM 3326 N N . GLU B 1 94 ? -24.139 -6.762 10.595 1 69.23 94 GLU B N 1
ATOM 3327 C CA . GLU B 1 94 ? -23.716 -5.629 9.777 1 69.23 94 GLU B CA 1
ATOM 3328 C C . GLU B 1 94 ? -23.257 -6.086 8.395 1 69.23 94 GLU B C 1
ATOM 3330 O O . GLU B 1 94 ? -22.344 -6.907 8.279 1 69.23 94 GLU B O 1
ATOM 3335 N N . THR B 1 95 ? -24.084 -5.948 7.418 1 76.03 95 THR B N 1
ATOM 3336 C CA . THR B 1 95 ? -23.751 -6.276 6.036 1 76.03 95 THR B CA 1
ATOM 3337 C C . THR B 1 95 ? -22.572 -5.439 5.551 1 76.03 95 THR B C 1
ATOM 3339 O O . THR B 1 95 ? -22.166 -4.484 6.217 1 76.03 95 THR B O 1
ATOM 3342 N N . LYS B 1 96 ? -21.9 -5.865 4.545 1 76.86 96 LYS B N 1
ATOM 3343 C CA . LYS B 1 96 ? -20.853 -5.086 3.889 1 76.86 96 LYS B CA 1
ATOM 3344 C C . LYS B 1 96 ? -21.317 -3.657 3.622 1 76.86 96 LYS B C 1
ATOM 3346 O O . LYS B 1 96 ? -20.557 -2.706 3.815 1 76.86 96 LYS B O 1
ATOM 3351 N N . ARG B 1 97 ? -22.501 -3.565 3.264 1 80.26 97 ARG B N 1
ATOM 3352 C CA . ARG B 1 97 ? -23.07 -2.254 2.968 1 80.26 97 ARG B CA 1
ATOM 3353 C C . ARG B 1 97 ? -23.129 -1.387 4.222 1 80.26 97 ARG B C 1
ATOM 3355 O O . ARG B 1 97 ? -22.856 -0.186 4.166 1 80.26 97 ARG B O 1
ATOM 3362 N N . ASP B 1 98 ? -23.459 -1.983 5.227 1 85.12 98 ASP B N 1
ATOM 3363 C CA . ASP B 1 98 ? -23.531 -1.257 6.491 1 85.12 98 ASP B CA 1
ATOM 3364 C C . ASP B 1 98 ? -22.147 -0.788 6.934 1 85.12 98 ASP B C 1
ATOM 3366 O O . ASP B 1 98 ? -21.992 0.334 7.421 1 85.12 98 ASP B O 1
ATOM 3370 N N . ARG B 1 99 ? -21.198 -1.651 6.704 1 83.29 99 ARG B N 1
ATOM 3371 C CA . ARG B 1 99 ? -19.83 -1.297 7.068 1 83.29 99 ARG B CA 1
ATOM 3372 C C . ARG B 1 99 ? -19.344 -0.095 6.266 1 83.29 99 ARG B C 1
ATOM 3374 O O . ARG B 1 99 ? -18.774 0.844 6.827 1 83.29 99 ARG B O 1
ATOM 3381 N N . CYS B 1 100 ? -19.663 -0.071 5.066 1 86.56 100 CYS B N 1
ATOM 3382 C CA . CYS B 1 100 ? -19.28 1.041 4.203 1 86.56 100 CYS B CA 1
ATOM 3383 C C . CYS B 1 100 ? -19.955 2.333 4.647 1 86.56 100 CYS B C 1
ATOM 3385 O O . CYS B 1 100 ? -19.324 3.391 4.674 1 86.56 100 CYS B O 1
ATOM 3387 N N . ARG B 1 101 ? -21.174 2.187 4.971 1 91.39 101 ARG B N 1
ATOM 3388 C CA . ARG B 1 101 ? -21.927 3.35 5.431 1 91.39 101 ARG B CA 1
ATOM 3389 C C . ARG B 1 101 ? -21.338 3.907 6.722 1 91.39 101 ARG B C 1
ATOM 3391 O O . ARG B 1 101 ? -21.242 5.124 6.892 1 91.39 101 ARG B O 1
ATOM 3398 N N . MET B 1 102 ? -20.957 3.017 7.524 1 92.84 102 MET B N 1
ATOM 3399 C CA . MET B 1 102 ? -20.385 3.432 8.802 1 92.84 102 MET B CA 1
ATOM 3400 C C . MET B 1 102 ? -19.062 4.161 8.595 1 92.84 102 MET B C 1
ATOM 3402 O O . MET B 1 102 ? -18.794 5.168 9.252 1 92.84 102 MET B O 1
ATOM 3406 N N . ILE B 1 103 ? -18.316 3.686 7.732 1 93.62 103 ILE B N 1
ATOM 3407 C CA . ILE B 1 103 ? -17.027 4.3 7.43 1 93.62 103 ILE B CA 1
ATOM 3408 C C . ILE B 1 103 ? -17.244 5.701 6.863 1 93.62 103 ILE B C 1
ATOM 3410 O O . ILE B 1 103 ? -16.602 6.66 7.298 1 93.62 103 ILE B O 1
ATOM 3414 N N . ARG B 1 104 ? -18.16 5.79 5.963 1 95.13 104 ARG B N 1
ATOM 3415 C CA . ARG B 1 104 ? -18.459 7.075 5.34 1 95.13 104 ARG B CA 1
ATOM 3416 C C . ARG B 1 104 ? -18.948 8.084 6.373 1 95.13 104 ARG B C 1
ATOM 3418 O O . ARG B 1 104 ? -18.528 9.243 6.364 1 95.13 104 ARG B O 1
ATOM 3425 N N . THR B 1 105 ? -19.781 7.625 7.204 1 95.95 105 THR B N 1
ATOM 3426 C CA . THR B 1 105 ? -20.308 8.488 8.255 1 95.95 105 THR B CA 1
ATOM 3427 C C . THR B 1 105 ? -19.193 8.945 9.191 1 95.95 105 THR B C 1
ATOM 3429 O O . THR B 1 105 ? -19.142 10.113 9.581 1 95.95 105 THR B O 1
ATOM 3432 N N . ARG B 1 106 ? -18.335 8.025 9.488 1 96.72 106 ARG B N 1
ATOM 3433 C CA . ARG B 1 106 ? -17.205 8.339 10.356 1 96.72 106 ARG B CA 1
ATOM 3434 C C . ARG B 1 106 ? -16.307 9.398 9.726 1 96.72 106 ARG B C 1
ATOM 3436 O O . ARG B 1 106 ? -15.867 10.33 10.403 1 96.72 106 ARG B O 1
ATOM 3443 N N . LEU B 1 107 ? -16.078 9.308 8.495 1 97.57 107 LEU B N 1
ATOM 3444 C CA . LEU B 1 107 ? -15.246 10.264 7.773 1 97.57 107 LEU B CA 1
ATOM 3445 C C . LEU B 1 107 ? -15.934 11.622 7.679 1 97.57 107 LEU B C 1
ATOM 3447 O O . LEU B 1 107 ? -15.296 12.66 7.864 1 97.57 107 LEU B O 1
ATOM 3451 N N . LYS B 1 108 ? -17.177 11.593 7.458 1 97.28 108 LYS B N 1
ATOM 3452 C CA . LYS B 1 108 ? -17.932 12.839 7.366 1 97.28 108 LYS B CA 1
ATOM 3453 C C . LYS B 1 108 ? -17.992 13.547 8.716 1 97.28 108 LYS B C 1
ATOM 3455 O O . LYS B 1 108 ? -17.919 14.776 8.782 1 97.28 108 LYS B O 1
ATOM 3460 N N . ASN B 1 109 ? -18.143 12.77 9.724 1 97.21 109 ASN B N 1
ATOM 3461 C CA . ASN B 1 109 ? -18.127 13.356 11.06 1 97.21 109 ASN B CA 1
ATOM 3462 C C . ASN B 1 109 ? -16.775 13.989 11.378 1 97.21 109 ASN B C 1
ATOM 3464 O O . ASN B 1 109 ? -16.713 15.043 12.012 1 97.21 109 ASN B O 1
ATOM 3468 N N . ALA B 1 110 ? -15.728 13.317 10.942 1 97.21 110 ALA B N 1
ATOM 3469 C CA . ALA B 1 110 ? -14.386 13.853 11.156 1 97.21 110 ALA B CA 1
ATOM 3470 C C . ALA B 1 110 ? -14.203 15.179 10.424 1 97.21 110 ALA B C 1
ATOM 3472 O O . ALA B 1 110 ? -13.481 16.061 10.896 1 97.21 110 ALA B O 1
ATOM 3473 N N . MET B 1 111 ? -14.802 15.314 9.284 1 96.66 111 MET B N 1
ATOM 3474 C CA . MET B 1 111 ? -14.692 16.543 8.503 1 96.66 111 MET B CA 1
ATOM 3475 C C . MET B 1 111 ? -15.347 17.711 9.233 1 96.66 111 MET B C 1
ATOM 3477 O O . MET B 1 111 ? -15.014 18.871 8.981 1 96.66 111 MET B O 1
ATOM 3481 N N . LYS B 1 112 ? -16.235 17.48 10.129 1 94.34 112 LYS B N 1
ATOM 3482 C CA . LYS B 1 112 ? -16.947 18.523 10.861 1 94.34 112 LYS B CA 1
ATOM 3483 C C . LYS B 1 112 ? -16.204 18.903 12.138 1 94.34 112 LYS B C 1
ATOM 3485 O O . LYS B 1 112 ? -16 20.087 12.415 1 94.34 112 LYS B O 1
ATOM 3490 N N . ASP B 1 113 ? -15.775 17.788 12.889 1 92.78 113 ASP B N 1
ATOM 3491 C CA . ASP B 1 113 ? -15.288 18.099 14.23 1 92.78 113 ASP B CA 1
ATOM 3492 C C . ASP B 1 113 ? -13.947 17.421 14.497 1 92.78 113 ASP B C 1
ATOM 3494 O O . ASP B 1 113 ? -13.44 17.457 15.621 1 92.78 113 ASP B O 1
ATOM 3498 N N . GLY B 1 114 ? -13.366 16.822 13.581 1 94.6 114 GLY B N 1
ATOM 3499 C CA . GLY B 1 114 ? -12.124 16.101 13.81 1 94.6 114 GLY B CA 1
ATOM 3500 C C . GLY B 1 114 ? -10.904 17.002 13.819 1 94.6 114 GLY B C 1
ATOM 3501 O O . GLY B 1 114 ? -10.972 18.154 13.385 1 94.6 114 GLY B O 1
ATOM 3502 N N . LEU B 1 115 ? -9.813 16.509 14.429 1 97.83 115 LEU B N 1
ATOM 3503 C CA . LEU B 1 115 ? -8.528 17.196 14.361 1 97.83 115 LEU B CA 1
ATOM 3504 C C . LEU B 1 115 ? -8.067 17.343 12.915 1 97.83 115 LEU B C 1
ATOM 3506 O O . LEU B 1 115 ? -8.19 16.408 12.121 1 97.83 115 LEU B O 1
ATOM 3510 N N . CYS B 1 116 ? -7.523 18.46 12.559 1 98.04 116 CYS B N 1
ATOM 3511 C CA . CYS B 1 116 ? -7.256 18.789 11.164 1 98.04 116 CYS B CA 1
ATOM 3512 C C . CYS B 1 116 ? -5.797 18.528 10.811 1 98.04 116 CYS B C 1
ATOM 3514 O O . CYS B 1 116 ? -4.893 18.969 11.524 1 98.04 116 CYS B O 1
ATOM 3516 N N . ILE B 1 117 ? -5.597 17.817 9.777 1 98.58 117 ILE B N 1
ATOM 3517 C CA . ILE B 1 117 ? -4.283 17.631 9.17 1 98.58 117 ILE B CA 1
ATOM 3518 C C . ILE B 1 117 ? -4.305 18.134 7.728 1 98.58 117 ILE B C 1
ATOM 3520 O O . ILE B 1 117 ? -5.211 17.8 6.961 1 98.58 117 ILE B O 1
ATOM 3524 N N . CYS B 1 118 ? -3.319 18.908 7.404 1 98.28 118 CYS B N 1
ATOM 3525 C CA . CYS B 1 118 ? -3.248 19.488 6.068 1 98.28 118 CYS B CA 1
ATOM 3526 C C . CYS B 1 118 ? -1.988 19.034 5.342 1 98.28 118 CYS B C 1
ATOM 3528 O O . CYS B 1 118 ? -0.891 19.084 5.902 1 98.28 118 CYS B O 1
ATOM 3530 N N . ILE B 1 119 ? -2.145 18.555 4.136 1 98.45 119 ILE B N 1
ATOM 3531 C CA . ILE B 1 119 ? -1.001 18.293 3.269 1 98.45 119 ILE B CA 1
ATOM 3532 C C . ILE B 1 119 ? -0.798 19.468 2.316 1 98.45 119 ILE B C 1
ATOM 3534 O O . ILE B 1 119 ? -1.7 19.82 1.552 1 98.45 119 ILE B O 1
ATOM 3538 N N . ASP B 1 120 ? 0.355 20.081 2.376 1 97.68 120 ASP B N 1
ATOM 3539 C CA . ASP B 1 120 ? 0.708 21.197 1.505 1 97.68 120 ASP B CA 1
ATOM 3540 C C . ASP B 1 120 ? 1.202 20.701 0.148 1 97.68 120 ASP B C 1
ATOM 3542 O O . ASP B 1 120 ? 2.348 20.264 0.021 1 97.68 120 ASP B O 1
ATOM 3546 N N . CYS B 1 121 ? 0.426 20.906 -0.849 1 97.79 121 CYS B N 1
ATOM 3547 C CA . CYS B 1 121 ? 0.763 20.408 -2.178 1 97.79 121 CYS B CA 1
ATOM 3548 C C . CYS B 1 121 ? 1.371 21.511 -3.036 1 97.79 121 CYS B C 1
ATOM 3550 O O . CYS B 1 121 ? 1.314 21.45 -4.265 1 97.79 121 CYS B O 1
ATOM 3552 N N . GLY B 1 122 ? 1.963 22.459 -2.455 1 95.15 122 GLY B N 1
ATOM 3553 C CA . GLY B 1 122 ? 2.483 23.618 -3.163 1 95.15 122 GLY B CA 1
ATOM 3554 C C . GLY B 1 122 ? 3.904 23.427 -3.658 1 95.15 122 GLY B C 1
ATOM 3555 O O . GLY B 1 122 ? 4.548 24.383 -4.095 1 95.15 122 GLY B O 1
ATOM 3556 N N . PHE B 1 123 ? 4.426 22.208 -3.706 1 94.12 123 PHE B N 1
ATOM 3557 C CA . PHE B 1 123 ? 5.833 21.995 -4.02 1 94.12 123 PHE B CA 1
ATOM 3558 C C . PHE B 1 123 ? 5.99 21.321 -5.378 1 94.12 123 PHE B C 1
ATOM 3560 O O . PHE B 1 123 ? 6.961 20.599 -5.61 1 94.12 123 PHE B O 1
ATOM 3567 N N . GLU B 1 124 ? 5.107 21.473 -6.249 1 93.87 124 GLU B N 1
ATOM 3568 C CA . GLU B 1 124 ? 5.126 20.825 -7.557 1 93.87 124 GLU B CA 1
ATOM 3569 C C . GLU B 1 124 ? 6.411 21.148 -8.314 1 93.87 124 GLU B C 1
ATOM 3571 O O . GLU B 1 124 ? 7.008 20.268 -8.938 1 93.87 124 GLU B O 1
ATOM 3576 N N . LYS B 1 125 ? 6.905 22.36 -8.219 1 91.98 125 LYS B N 1
ATOM 3577 C CA . LYS B 1 125 ? 8.071 22.817 -8.969 1 91.98 125 LYS B CA 1
ATOM 3578 C C . LYS B 1 125 ? 9.353 22.188 -8.43 1 91.98 125 LYS B C 1
ATOM 3580 O O . LYS B 1 125 ? 10.378 22.171 -9.115 1 91.98 125 LYS B O 1
ATOM 3585 N N . ASN B 1 126 ? 9.294 21.703 -7.247 1 91.81 126 ASN B N 1
ATOM 3586 C CA . ASN B 1 126 ? 10.466 21.116 -6.607 1 91.81 126 ASN B CA 1
ATOM 3587 C C . ASN B 1 126 ? 10.602 19.632 -6.937 1 91.81 126 ASN B C 1
ATOM 3589 O O . ASN B 1 126 ? 11.574 18.989 -6.537 1 91.81 126 ASN B O 1
ATOM 3593 N N . MET B 1 127 ? 9.649 19.094 -7.768 1 93.47 127 MET B N 1
ATOM 3594 C CA . MET B 1 127 ? 9.62 17.648 -7.969 1 93.47 127 MET B CA 1
ATOM 3595 C C . MET B 1 127 ? 9.527 17.308 -9.453 1 93.47 127 MET B C 1
ATOM 3597 O O . MET B 1 127 ? 8.831 17.989 -10.208 1 93.47 127 MET B O 1
ATOM 3601 N N . ASP B 1 128 ? 10.182 16.216 -9.788 1 93.7 128 ASP B N 1
ATOM 3602 C CA . ASP B 1 128 ? 10.036 15.71 -11.15 1 93.7 128 ASP B CA 1
ATOM 3603 C C . ASP B 1 128 ? 8.823 14.789 -11.266 1 93.7 128 ASP B C 1
ATOM 3605 O O . ASP B 1 128 ? 8.086 14.599 -10.296 1 93.7 128 ASP B O 1
ATOM 3609 N N . LYS B 1 129 ? 8.598 14.327 -12.467 1 92.82 129 LYS B N 1
ATOM 3610 C CA . LYS B 1 129 ? 7.412 13.524 -12.748 1 92.82 129 LYS B CA 1
ATOM 3611 C C . LYS B 1 129 ? 7.383 12.265 -11.887 1 92.82 129 LYS B C 1
ATOM 3613 O O . LYS B 1 129 ? 6.327 11.872 -11.386 1 92.82 129 LYS B O 1
ATOM 3618 N N . LYS B 1 130 ? 8.516 11.7 -11.781 1 91.65 130 LYS B N 1
ATOM 3619 C CA . LYS B 1 130 ? 8.62 10.496 -10.962 1 91.65 130 LYS B CA 1
ATOM 3620 C C . LYS B 1 130 ? 8.283 10.793 -9.503 1 91.65 130 LYS B C 1
ATOM 3622 O O . LYS B 1 130 ? 7.533 10.047 -8.87 1 91.65 130 LYS B O 1
ATOM 3627 N N . GLU B 1 131 ? 8.826 11.844 -9.032 1 94.16 131 GLU B N 1
ATOM 3628 C CA . GLU B 1 131 ? 8.598 12.258 -7.651 1 94.16 131 GLU B CA 1
ATOM 3629 C C . GLU B 1 131 ? 7.134 12.62 -7.418 1 94.16 131 GLU B C 1
ATOM 3631 O O . GLU B 1 131 ? 6.571 12.306 -6.367 1 94.16 131 GLU B O 1
ATOM 3636 N N . ILE B 1 132 ? 6.518 13.226 -8.367 1 96.58 132 ILE B N 1
ATOM 3637 C CA . ILE B 1 132 ? 5.104 13.574 -8.281 1 96.58 132 ILE B CA 1
ATOM 3638 C C . ILE B 1 132 ? 4.26 12.302 -8.244 1 96.58 132 ILE B C 1
ATOM 3640 O O . ILE B 1 132 ? 3.276 12.224 -7.504 1 96.58 132 ILE B O 1
ATOM 3644 N N . CYS B 1 133 ? 4.611 11.333 -9.014 1 94.3 133 CYS B N 1
ATOM 3645 C CA . CYS B 1 133 ? 3.922 10.047 -8.98 1 94.3 133 CYS B CA 1
ATOM 3646 C C . CYS B 1 133 ? 4.029 9.408 -7.601 1 94.3 133 CYS B C 1
ATOM 3648 O O . CYS B 1 133 ? 3.035 8.919 -7.06 1 94.3 133 CYS B O 1
ATOM 3650 N N . LYS B 1 134 ? 5.232 9.489 -7.045 1 94 134 LYS B N 1
ATOM 3651 C CA . LYS B 1 134 ? 5.457 8.937 -5.712 1 94 134 LYS B CA 1
ATOM 3652 C C . LYS B 1 134 ? 4.628 9.674 -4.664 1 94 134 LYS B C 1
ATOM 3654 O O . LYS B 1 134 ? 4.032 9.05 -3.785 1 94 134 LYS B O 1
ATOM 3659 N N . LEU B 1 135 ? 4.559 10.922 -4.771 1 97.1 135 LEU B N 1
ATOM 3660 C CA . LEU B 1 135 ? 3.726 11.714 -3.873 1 97.1 135 LEU B CA 1
ATOM 3661 C C . LEU B 1 135 ? 2.264 11.289 -3.971 1 97.1 135 LEU B C 1
ATOM 3663 O O . LEU B 1 135 ? 1.607 11.071 -2.951 1 97.1 135 LEU B O 1
ATOM 3667 N N . SER B 1 136 ? 1.808 11.156 -5.178 1 96.88 136 SER B N 1
ATOM 3668 C CA . SER B 1 136 ? 0.415 10.798 -5.423 1 96.88 136 SER B CA 1
ATOM 3669 C C . SER B 1 136 ? 0.069 9.454 -4.791 1 96.88 136 SER B C 1
ATOM 3671 O O . SER B 1 136 ? -1 9.298 -4.197 1 96.88 136 SER B O 1
ATOM 3673 N N . GLN B 1 137 ? 0.927 8.531 -4.894 1 94.58 137 GLN B N 1
ATOM 3674 C CA . GLN B 1 137 ? 0.716 7.231 -4.266 1 94.58 137 GLN B CA 1
ATOM 3675 C C . GLN B 1 137 ? 0.672 7.354 -2.746 1 94.58 137 GLN B C 1
ATOM 3677 O O . GLN B 1 137 ? -0.142 6.703 -2.088 1 94.58 137 GLN B O 1
ATOM 3682 N N . GLN B 1 138 ? 1.576 8.199 -2.228 1 96.5 138 GLN B N 1
ATOM 3683 C CA . GLN B 1 138 ? 1.621 8.404 -0.784 1 96.5 138 GLN B CA 1
ATOM 3684 C C . GLN B 1 138 ? 0.33 9.042 -0.279 1 96.5 138 GLN B C 1
ATOM 3686 O O . GLN B 1 138 ? -0.168 8.683 0.791 1 96.5 138 GLN B O 1
ATOM 3691 N N . LEU B 1 139 ? -0.237 9.918 -1.04 1 97.89 139 LEU B N 1
ATOM 3692 C CA . LEU B 1 139 ? -1.5 10.556 -0.685 1 97.89 139 LEU B CA 1
ATOM 3693 C C . LEU B 1 139 ? -2.637 9.54 -0.667 1 97.89 139 LEU B C 1
ATOM 3695 O O . LEU B 1 139 ? -3.515 9.6 0.197 1 97.89 139 LEU B O 1
ATOM 3699 N N . GLY B 1 140 ? -2.572 8.645 -1.617 1 96.34 140 GLY B N 1
ATOM 3700 C CA . GLY B 1 140 ? -3.54 7.56 -1.597 1 96.34 140 GLY B CA 1
ATOM 3701 C C . GLY B 1 140 ? -3.438 6.692 -0.358 1 96.34 140 GLY B C 1
ATOM 3702 O O . GLY B 1 140 ? -4.453 6.35 0.252 1 96.34 140 GLY B O 1
ATOM 3703 N N . ARG B 1 141 ? -2.266 6.39 0.003 1 95.33 141 ARG B N 1
ATOM 3704 C CA . ARG B 1 141 ? -2.034 5.552 1.175 1 95.33 141 ARG B CA 1
ATOM 3705 C C . ARG B 1 141 ? -2.495 6.251 2.449 1 95.33 141 ARG B C 1
ATOM 3707 O O . ARG B 1 141 ? -3.072 5.619 3.336 1 95.33 141 ARG B O 1
ATOM 3714 N N . LEU B 1 142 ? -2.157 7.456 2.515 1 97.56 142 LEU B N 1
ATOM 3715 C CA . LEU B 1 142 ? -2.568 8.22 3.688 1 97.56 142 LEU B CA 1
ATOM 3716 C C . LEU B 1 142 ? -4.088 8.243 3.817 1 97.56 142 LEU B C 1
ATOM 3718 O O . LEU B 1 142 ? -4.622 8.14 4.924 1 97.56 142 LEU B O 1
ATOM 3722 N N . TYR B 1 143 ? -4.832 8.386 2.74 1 97.99 143 TYR B N 1
ATOM 3723 C CA . TYR B 1 143 ? -6.289 8.332 2.754 1 97.99 143 TYR B CA 1
ATOM 3724 C C . TYR B 1 143 ? -6.779 6.977 3.252 1 97.99 143 TYR B C 1
ATOM 3726 O O . TYR B 1 143 ? -7.733 6.902 4.03 1 97.99 143 TYR B O 1
ATOM 3734 N N . GLY B 1 144 ? -6.119 5.965 2.745 1 95.52 144 GLY B N 1
ATOM 3735 C CA . GLY B 1 144 ? -6.468 4.63 3.204 1 95.52 144 GLY B CA 1
ATOM 3736 C C . GLY B 1 144 ? -6.345 4.465 4.707 1 95.52 144 GLY B C 1
ATOM 3737 O O . GLY B 1 144 ? -7.243 3.922 5.352 1 95.52 144 GLY B O 1
ATOM 3738 N N . SER B 1 145 ? -5.26 4.911 5.247 1 96.93 145 SER B N 1
ATOM 3739 C CA . SER B 1 145 ? -5.035 4.83 6.686 1 96.93 145 SER B CA 1
ATOM 3740 C C . SER B 1 145 ? -6.101 5.602 7.457 1 96.93 145 SER B C 1
ATOM 3742 O O . SER B 1 145 ? -6.6 5.129 8.48 1 96.93 145 SER B O 1
ATOM 3744 N N . ASN B 1 146 ? -6.44 6.782 6.969 1 98.13 146 ASN B N 1
ATOM 3745 C CA . ASN B 1 146 ? -7.461 7.601 7.612 1 98.13 146 ASN B CA 1
ATOM 3746 C C . ASN B 1 146 ? -8.822 6.911 7.6 1 98.13 146 ASN B C 1
ATOM 3748 O O . ASN B 1 146 ? -9.554 6.955 8.591 1 98.13 146 ASN B O 1
ATOM 3752 N N . ARG B 1 147 ? -9.129 6.307 6.525 1 96.5 147 ARG B N 1
ATOM 3753 C CA . ARG B 1 147 ? -10.4 5.625 6.305 1 96.5 147 ARG B CA 1
ATOM 3754 C C . ARG B 1 147 ? -10.575 4.464 7.278 1 96.5 147 ARG B C 1
ATOM 3756 O O . ARG B 1 147 ? -11.689 4.186 7.727 1 96.5 147 ARG B O 1
ATOM 3763 N N . GLN B 1 148 ? -9.502 3.879 7.615 1 93.93 148 GLN B N 1
ATOM 3764 C CA . GLN B 1 148 ? -9.553 2.687 8.454 1 93.93 148 GLN B CA 1
ATOM 3765 C C . GLN B 1 148 ? -9.476 3.051 9.933 1 93.93 148 GLN B C 1
ATOM 3767 O O . GLN B 1 148 ? -9.735 2.213 10.799 1 93.93 148 GLN B O 1
ATOM 3772 N N . ALA B 1 149 ? -9.133 4.216 10.221 1 96.1 149 ALA B N 1
ATOM 3773 C CA . ALA B 1 149 ? -8.909 4.632 11.603 1 96.1 149 ALA B CA 1
ATOM 3774 C C . ALA B 1 149 ? -10.224 4.714 12.372 1 96.1 149 ALA B C 1
ATOM 3776 O O . ALA B 1 149 ? -11.263 5.057 11.802 1 96.1 149 ALA B O 1
ATOM 3777 N N . GLN B 1 150 ? -10.183 4.408 13.631 1 95.26 150 GLN B N 1
ATOM 3778 C CA . GLN B 1 150 ? -11.341 4.563 14.505 1 95.26 150 GLN B CA 1
ATOM 3779 C C . GLN B 1 150 ? -11.717 6.033 14.665 1 95.26 150 GLN B C 1
ATOM 3781 O O . GLN B 1 150 ? -12.9 6.38 14.675 1 95.26 150 GLN B O 1
ATOM 3786 N N . LYS B 1 151 ? -10.744 6.836 14.863 1 97.31 151 LYS B N 1
ATOM 3787 C CA . LYS B 1 151 ? -10.901 8.287 14.908 1 97.31 151 LYS B CA 1
ATOM 3788 C C . LYS B 1 151 ? -10.102 8.961 13.796 1 97.31 151 LYS B C 1
ATOM 3790 O O . LYS B 1 151 ? -8.989 9.439 14.025 1 97.31 151 LYS B O 1
ATOM 3795 N N . PRO B 1 152 ? -10.702 9.108 12.645 1 98.39 152 PRO B N 1
ATOM 3796 C CA . PRO B 1 152 ? -9.99 9.706 11.513 1 98.39 152 PRO B CA 1
ATOM 3797 C C . PRO B 1 152 ? -9.765 11.207 11.685 1 98.39 152 PRO B C 1
ATOM 3799 O O . PRO B 1 152 ? -10.398 11.836 12.537 1 98.39 152 PRO B O 1
ATOM 3802 N N . PHE B 1 153 ? -8.846 11.733 10.951 1 98.69 153 PHE B N 1
ATOM 3803 C CA . PHE B 1 153 ? -8.595 13.168 10.888 1 98.69 153 PHE B CA 1
ATOM 3804 C C . PHE B 1 153 ? -9.527 13.837 9.885 1 98.69 153 PHE B C 1
ATOM 3806 O O . PHE B 1 153 ? -10.063 13.178 8.992 1 98.69 153 PHE B O 1
ATOM 3813 N N . HIS B 1 154 ? -9.774 15.083 10.138 1 98.54 154 HIS B N 1
ATOM 3814 C CA . HIS B 1 154 ? -10.179 15.943 9.031 1 98.54 154 HIS B CA 1
ATOM 3815 C C . HIS B 1 154 ? -8.992 16.283 8.136 1 98.54 154 HIS B C 1
ATOM 3817 O O . HIS B 1 154 ? -8.13 17.079 8.517 1 98.54 154 HIS B O 1
ATOM 3823 N N . VAL B 1 155 ? -8.975 15.812 6.909 1 98.59 155 VAL B N 1
ATOM 3824 C CA . VAL B 1 155 ? -7.801 15.944 6.053 1 98.59 155 VAL B CA 1
ATOM 3825 C C . VAL B 1 155 ? -8.052 17.013 4.992 1 98.59 155 VAL B C 1
ATOM 3827 O O . VAL B 1 155 ? -9.117 17.04 4.37 1 98.59 155 VAL B O 1
ATOM 3830 N N . TYR B 1 156 ? -7.042 17.895 4.807 1 98.21 156 TYR B N 1
ATOM 3831 C CA . TYR B 1 156 ? -7.014 18.875 3.727 1 98.21 156 TYR B CA 1
ATOM 3832 C C . TYR B 1 156 ? -5.837 18.623 2.792 1 98.21 156 TYR B C 1
ATOM 3834 O O . TYR B 1 156 ? -4.716 18.382 3.247 1 98.21 156 TYR B O 1
ATOM 3842 N N . PHE B 1 157 ? -6.138 18.622 1.566 1 98.47 157 PHE B N 1
ATOM 3843 C CA . PHE B 1 157 ? -5.101 18.906 0.58 1 98.47 157 PHE B CA 1
ATOM 3844 C C . PHE B 1 157 ? -5.159 20.363 0.137 1 98.47 157 PHE B C 1
ATOM 3846 O O . PHE B 1 157 ? -6.14 20.792 -0.474 1 98.47 157 PHE B O 1
ATOM 3853 N N . THR B 1 158 ? -4.14 21.121 0.482 1 98.05 158 THR B N 1
ATOM 3854 C CA . THR B 1 158 ? -4.126 22.537 0.133 1 98.05 158 THR B CA 1
ATOM 3855 C C . THR B 1 158 ? -3.12 22.809 -0.982 1 98.05 158 THR B C 1
ATOM 3857 O O . THR B 1 158 ? -2.264 21.97 -1.272 1 98.05 158 THR B O 1
ATOM 3860 N N . ASN B 1 159 ? -3.257 23.985 -1.632 1 97.7 159 ASN B N 1
ATOM 3861 C CA . ASN B 1 159 ? -2.43 24.336 -2.782 1 97.7 159 ASN B CA 1
ATOM 3862 C C . ASN B 1 159 ? -2.511 23.275 -3.876 1 97.7 159 ASN B C 1
ATOM 3864 O O . ASN B 1 159 ? -1.507 22.962 -4.519 1 97.7 159 ASN B O 1
ATOM 3868 N N . LEU B 1 160 ? -3.698 22.681 -3.951 1 98.02 160 LEU B N 1
ATOM 3869 C CA . LEU B 1 160 ? -3.892 21.623 -4.936 1 98.02 160 LEU B CA 1
ATOM 3870 C C . LEU B 1 160 ? -4.688 22.133 -6.133 1 98.02 160 LEU B C 1
ATOM 3872 O O . LEU B 1 160 ? -5.92 22.149 -6.103 1 98.02 160 LEU B O 1
ATOM 3876 N N . ASP B 1 161 ? -3.973 22.449 -7.14 1 96.36 161 ASP B N 1
ATOM 3877 C CA . ASP B 1 161 ? -4.582 22.923 -8.379 1 96.36 161 ASP B CA 1
ATOM 3878 C C . ASP B 1 161 ? -5.224 21.771 -9.151 1 96.36 161 ASP B C 1
ATOM 3880 O O . ASP B 1 161 ? -4.543 20.818 -9.533 1 96.36 161 ASP B O 1
ATOM 3884 N N . THR B 1 162 ? -6.473 21.843 -9.434 1 94.11 162 THR B N 1
ATOM 3885 C CA . THR B 1 162 ? -7.207 20.783 -10.115 1 94.11 162 THR B CA 1
ATOM 3886 C C . THR B 1 162 ? -6.696 20.601 -11.542 1 94.11 162 THR B C 1
ATOM 3888 O O . THR B 1 162 ? -6.883 19.541 -12.143 1 94.11 162 THR B O 1
ATOM 3891 N N . GLU B 1 163 ? -6.049 21.602 -12.04 1 95.08 163 GLU B N 1
ATOM 3892 C CA . GLU B 1 163 ? -5.484 21.525 -13.384 1 95.08 163 GLU B CA 1
ATOM 3893 C C . GLU B 1 163 ? -3.987 21.234 -13.337 1 95.08 163 GLU B C 1
ATOM 3895 O O . GLU B 1 163 ? -3.343 21.095 -14.38 1 95.08 163 GLU B O 1
ATOM 3900 N N . GLY B 1 164 ? -3.495 21.166 -12.147 1 95.63 164 GLY B N 1
ATOM 3901 C CA . GLY B 1 164 ? -2.067 20.954 -11.975 1 95.63 164 GLY B CA 1
ATOM 3902 C C . GLY B 1 164 ? -1.659 19.5 -12.119 1 95.63 164 GLY B C 1
ATOM 3903 O O . GLY B 1 164 ? -2.513 18.615 -12.202 1 95.63 164 GLY B O 1
ATOM 3904 N N . THR B 1 165 ? -0.388 19.307 -12.194 1 97 165 THR B N 1
ATOM 3905 C CA . THR B 1 165 ? 0.175 17.985 -12.445 1 97 165 THR B CA 1
ATOM 3906 C C . THR B 1 165 ? -0.086 17.053 -11.266 1 97 165 THR B C 1
ATOM 3908 O O . THR B 1 165 ? -0.363 15.867 -11.454 1 97 165 THR B O 1
ATOM 3911 N N . ILE B 1 166 ? -0.025 17.57 -10.075 1 97.57 166 ILE B N 1
ATOM 3912 C CA . ILE B 1 166 ? -0.193 16.735 -8.89 1 97.57 166 ILE B CA 1
ATOM 3913 C C . ILE B 1 166 ? -1.61 16.165 -8.858 1 97.57 166 ILE B C 1
ATOM 3915 O O . ILE B 1 166 ? -1.799 14.968 -8.63 1 97.57 166 ILE B O 1
ATOM 3919 N N . TYR B 1 167 ? -2.597 17.024 -9.106 1 97.88 167 TYR B N 1
ATOM 3920 C CA . TYR B 1 167 ? -3.984 16.573 -9.098 1 97.88 167 TYR B CA 1
ATOM 3921 C C . TYR B 1 167 ? -4.217 15.506 -10.161 1 97.88 167 TYR B C 1
ATOM 3923 O O . TYR B 1 167 ? -4.786 14.45 -9.876 1 97.88 167 TYR B O 1
ATOM 3931 N N . LYS B 1 168 ? -3.759 15.79 -11.321 1 96.87 168 LYS B N 1
ATOM 3932 C CA . LYS B 1 168 ? -3.946 14.867 -12.437 1 96.87 168 LYS B CA 1
ATOM 3933 C C . LYS B 1 168 ? -3.296 13.517 -12.148 1 96.87 168 LYS B C 1
ATOM 3935 O O . LYS B 1 168 ? -3.864 12.469 -12.463 1 96.87 168 LYS B O 1
ATOM 3940 N N . GLU B 1 169 ? -2.147 13.597 -11.57 1 97.09 169 GLU B N 1
ATOM 3941 C CA . GLU B 1 169 ? -1.45 12.364 -11.217 1 97.09 169 GLU B CA 1
ATOM 3942 C C . GLU B 1 169 ? -2.191 11.606 -10.12 1 97.09 169 GLU B C 1
ATOM 3944 O O . GLU B 1 169 ? -2.254 10.375 -10.143 1 97.09 169 GLU B O 1
ATOM 3949 N N . CYS B 1 170 ? -2.755 12.27 -9.141 1 96.9 170 CYS B N 1
ATOM 3950 C CA . CYS B 1 170 ? -3.543 11.636 -8.089 1 96.9 170 CYS B CA 1
ATOM 3951 C C . CYS B 1 170 ? -4.748 10.91 -8.674 1 96.9 170 CYS B C 1
ATOM 3953 O O . CYS B 1 170 ? -5.047 9.78 -8.282 1 96.9 170 CYS B O 1
ATOM 3955 N N . VAL B 1 171 ? -5.383 11.542 -9.612 1 95.55 171 VAL B N 1
ATOM 3956 C CA . VAL B 1 171 ? -6.549 10.949 -10.258 1 95.55 171 VAL B CA 1
ATOM 3957 C C . VAL B 1 171 ? -6.127 9.718 -11.057 1 95.55 171 VAL B C 1
ATOM 3959 O O . VAL B 1 171 ? -6.828 8.704 -11.064 1 95.55 171 VAL B O 1
ATOM 3962 N N . ARG B 1 172 ? -5.024 9.837 -11.638 1 93.91 172 ARG B N 1
ATOM 3963 C CA . ARG B 1 172 ? -4.529 8.762 -12.491 1 93.91 172 ARG B CA 1
ATOM 3964 C C . ARG B 1 172 ? -4.159 7.534 -11.666 1 93.91 172 ARG B C 1
ATOM 3966 O O . ARG B 1 172 ? -4.584 6.419 -11.978 1 93.91 172 ARG B O 1
ATOM 3973 N N . VAL B 1 173 ? -3.473 7.693 -10.598 1 93.56 173 VAL B N 1
ATOM 3974 C CA . VAL B 1 173 ? -2.83 6.576 -9.914 1 93.56 173 VAL B CA 1
ATOM 3975 C C . VAL B 1 173 ? -3.765 6.019 -8.843 1 93.56 173 VAL B C 1
ATOM 3977 O O . VAL B 1 173 ? -3.63 4.864 -8.432 1 93.56 173 VAL B O 1
ATOM 3980 N N . ASN B 1 174 ? -4.61 6.854 -8.326 1 92.55 174 ASN B N 1
ATOM 3981 C CA . ASN B 1 174 ? -5.486 6.42 -7.243 1 92.55 174 ASN B CA 1
ATOM 3982 C C . ASN B 1 174 ? -6.917 6.21 -7.729 1 92.55 174 ASN B C 1
ATOM 3984 O O . ASN B 1 174 ? -7.585 7.162 -8.136 1 92.55 174 ASN B O 1
ATOM 3988 N N . CYS B 1 175 ? -7.332 5.022 -7.585 1 86.93 175 CYS B N 1
ATOM 3989 C CA . CYS B 1 175 ? -8.709 4.715 -7.956 1 86.93 175 CYS B CA 1
ATOM 3990 C C . CYS B 1 175 ? -9.693 5.432 -7.039 1 86.93 175 CYS B C 1
ATOM 3992 O O . CYS B 1 175 ? -9.629 5.287 -5.817 1 86.93 175 CYS B O 1
ATOM 3994 N N . GLY B 1 176 ? -10.555 6.268 -7.632 1 89.83 176 GLY B N 1
ATOM 3995 C CA . GLY B 1 176 ? -11.603 6.923 -6.865 1 89.83 176 GLY B CA 1
ATOM 3996 C C . GLY B 1 176 ? -11.132 8.183 -6.165 1 89.83 176 GLY B C 1
ATOM 3997 O O . GLY B 1 176 ? -11.782 8.663 -5.234 1 89.83 176 GLY B O 1
ATOM 3998 N N . PHE B 1 177 ? -10.057 8.751 -6.568 1 95.03 177 PHE B N 1
ATOM 3999 C CA . PHE B 1 177 ? -9.483 9.92 -5.912 1 95.03 177 PHE B CA 1
ATOM 4000 C C . PHE B 1 177 ? -10.514 11.036 -5.796 1 95.03 177 PHE B C 1
ATOM 4002 O O . PHE B 1 177 ? -10.582 11.722 -4.774 1 95.03 177 PHE B O 1
ATOM 4009 N N . GLU B 1 178 ? -11.286 11.231 -6.784 1 95.02 178 GLU B N 1
ATOM 4010 C CA . GLU B 1 178 ? -12.257 12.32 -6.827 1 95.02 178 GLU B CA 1
ATOM 4011 C C . GLU B 1 178 ? -13.332 12.144 -5.758 1 95.02 178 GLU B C 1
ATOM 4013 O O . GLU B 1 178 ? -13.93 13.122 -5.305 1 95.02 178 GLU B O 1
ATOM 4018 N N . ASP B 1 179 ? -13.55 10.936 -5.294 1 94.11 179 ASP B N 1
ATOM 4019 C CA . ASP B 1 179 ? -14.607 10.631 -4.334 1 94.11 179 ASP B CA 1
ATOM 4020 C C . ASP B 1 179 ? -14.055 10.567 -2.912 1 94.11 179 ASP B C 1
ATOM 4022 O O . ASP B 1 179 ? -14.791 10.269 -1.968 1 94.11 179 ASP B O 1
ATOM 4026 N N . TYR B 1 180 ? -12.747 10.823 -2.812 1 96.26 180 TYR B N 1
ATOM 4027 C CA . TYR B 1 180 ? -12.178 10.852 -1.47 1 96.26 180 TYR B CA 1
ATOM 4028 C C . TYR B 1 180 ? -12.933 11.831 -0.578 1 96.26 180 TYR B C 1
ATOM 4030 O O . TYR B 1 180 ? -13.256 12.944 -1.002 1 96.26 180 TYR B O 1
ATOM 4038 N N . ILE B 1 181 ? -13.275 11.387 0.612 1 97.11 181 ILE B N 1
ATOM 4039 C CA . ILE B 1 181 ? -13.963 12.247 1.569 1 97.11 181 ILE B CA 1
ATOM 4040 C C . ILE B 1 181 ? -12.943 13.08 2.341 1 97.11 181 ILE B C 1
ATOM 4042 O O . ILE B 1 181 ? -12.713 12.846 3.529 1 97.11 181 ILE B O 1
ATOM 4046 N N . ILE B 1 182 ? -12.334 14.008 1.661 1 97.59 182 ILE B N 1
ATOM 4047 C CA . ILE B 1 182 ? -11.357 14.969 2.161 1 97.59 182 ILE B CA 1
ATOM 4048 C C . ILE B 1 182 ? -11.585 16.328 1.502 1 97.59 182 ILE B C 1
ATOM 4050 O O . ILE B 1 182 ? -12.287 16.425 0.493 1 97.59 182 ILE B O 1
ATOM 4054 N N . ASP B 1 183 ? -11.084 17.359 2.056 1 97.67 183 ASP B N 1
ATOM 4055 C CA . ASP B 1 183 ? -11.175 18.675 1.431 1 97.67 183 ASP B CA 1
ATOM 4056 C C . ASP B 1 183 ? -9.992 18.922 0.497 1 97.67 183 ASP B C 1
ATOM 4058 O O . ASP B 1 183 ? -8.842 18.957 0.94 1 97.67 183 ASP B O 1
ATOM 4062 N N . LYS B 1 184 ? -10.233 19.04 -0.728 1 97.79 184 LYS B N 1
ATOM 4063 C CA . LYS B 1 184 ? -9.268 19.408 -1.76 1 97.79 184 LYS B CA 1
ATOM 4064 C C . LYS B 1 184 ? -9.457 20.858 -2.196 1 97.79 184 LYS B C 1
ATOM 4066 O O . LYS B 1 184 ? -10.482 21.207 -2.785 1 97.79 184 LYS B O 1
ATOM 4071 N N . VAL B 1 185 ? -8.443 21.664 -1.896 1 97.64 185 VAL B N 1
ATOM 4072 C CA . VAL B 1 185 ? -8.648 23.08 -2.182 1 97.64 185 VAL B CA 1
ATOM 4073 C C . VAL B 1 185 ? -7.419 23.648 -2.888 1 97.64 185 VAL B C 1
ATOM 4075 O O . VAL B 1 185 ? -6.288 23.259 -2.588 1 97.64 185 VAL B O 1
ATOM 4078 N N . GLU B 1 186 ? -7.649 24.554 -3.758 1 97.36 186 GLU B N 1
ATOM 4079 C CA . GLU B 1 186 ? -6.561 25.242 -4.446 1 97.36 186 GLU B CA 1
ATOM 4080 C C . GLU B 1 186 ? -5.924 26.301 -3.551 1 97.36 186 GLU B C 1
ATOM 4082 O O . GLU B 1 186 ? -4.753 26.647 -3.725 1 97.36 186 GLU B O 1
ATOM 4087 N N . ASN B 1 187 ? -6.683 26.788 -2.573 1 96.07 187 ASN B N 1
ATOM 4088 C CA . ASN B 1 187 ? -6.224 27.824 -1.653 1 96.07 187 ASN B CA 1
ATOM 4089 C C . ASN B 1 187 ? -5.071 27.331 -0.784 1 96.07 187 ASN B C 1
ATOM 4091 O O . ASN B 1 187 ? -4.961 26.134 -0.511 1 96.07 187 ASN B O 1
ATOM 4095 N N . SER B 1 188 ? -4.294 28.282 -0.365 1 94.97 188 SER B N 1
ATOM 4096 C CA . SER B 1 188 ? -3.244 27.991 0.606 1 94.97 188 SER B CA 1
ATOM 4097 C C . SER B 1 188 ? -3.826 27.756 1.996 1 94.97 188 SER B C 1
ATOM 4099 O O . SER B 1 188 ? -4.912 28.246 2.311 1 94.97 188 SER B O 1
ATOM 4101 N N . HIS B 1 189 ? -3.106 26.989 2.766 1 94.45 189 HIS B N 1
ATOM 4102 C CA . HIS B 1 189 ? -3.513 26.799 4.153 1 94.45 189 HIS B CA 1
ATOM 4103 C C . HIS B 1 189 ? -3.488 28.116 4.921 1 94.45 189 HIS B C 1
ATOM 4105 O O . HIS B 1 189 ? -4.212 28.28 5.905 1 94.45 189 HIS B O 1
ATOM 4111 N N . PHE B 1 190 ? -2.844 29.121 4.435 1 93.25 190 PHE B N 1
ATOM 4112 C CA . PHE B 1 190 ? -2.797 30.429 5.077 1 93.25 190 PHE B CA 1
ATOM 4113 C C . PHE B 1 190 ? -4.093 31.196 4.838 1 93.25 190 PHE B C 1
ATOM 4115 O O . PHE B 1 190 ? -4.394 32.153 5.554 1 93.25 190 PHE B O 1
ATOM 4122 N N . ASP B 1 191 ? -4.788 30.772 3.808 1 94.18 191 ASP B N 1
ATOM 4123 C CA . ASP B 1 191 ? -6.052 31.424 3.481 1 94.18 191 ASP B CA 1
ATOM 4124 C C . ASP B 1 191 ? -7.21 30.795 4.252 1 94.18 191 ASP B C 1
ATOM 4126 O O . ASP B 1 191 ? -8.274 31.403 4.39 1 94.18 191 ASP B O 1
ATOM 4130 N N . ILE B 1 192 ? -6.98 29.651 4.728 1 95.29 192 ILE B N 1
ATOM 4131 C CA . ILE B 1 192 ? -8.054 28.876 5.339 1 95.29 192 ILE B CA 1
ATOM 4132 C C . ILE B 1 192 ? -7.947 28.954 6.86 1 95.29 192 ILE B C 1
ATOM 4134 O O . ILE B 1 192 ? -8.96 29.062 7.555 1 95.29 192 ILE B O 1
ATOM 4138 N N . PHE B 1 193 ? -6.726 28.959 7.326 1 95.93 193 PHE B N 1
ATOM 4139 C CA . PHE B 1 193 ? -6.509 28.893 8.766 1 95.93 193 PHE B CA 1
ATOM 4140 C C . PHE B 1 193 ? -5.746 30.119 9.255 1 95.93 193 PHE B C 1
ATOM 4142 O O . PHE B 1 193 ? -4.971 30.714 8.504 1 95.93 193 PHE B O 1
ATOM 4149 N N . ARG B 1 194 ? -5.966 30.385 10.58 1 94.83 194 ARG B N 1
ATOM 4150 C CA . ARG B 1 194 ? -5.193 31.462 11.191 1 94.83 194 ARG B CA 1
ATOM 4151 C C . ARG B 1 194 ? -3.767 31.011 11.49 1 94.83 194 ARG B C 1
ATOM 4153 O O . ARG B 1 194 ? -3.54 29.857 11.86 1 94.83 194 ARG B O 1
ATOM 4160 N N . LYS B 1 195 ? -2.861 31.884 11.426 1 93.18 195 LYS B N 1
ATOM 4161 C CA . LYS B 1 195 ? -1.438 31.603 11.598 1 93.18 195 LYS B CA 1
ATOM 4162 C C . LYS B 1 195 ? -1.159 31.001 12.972 1 93.18 195 LYS B C 1
ATOM 4164 O O . LYS B 1 195 ? -0.298 30.13 13.111 1 93.18 195 LYS B O 1
ATOM 4169 N N . ASP B 1 196 ? -1.896 31.486 13.955 1 92.9 196 ASP B N 1
ATOM 4170 C CA . ASP B 1 196 ? -1.643 31.051 15.325 1 92.9 196 ASP B CA 1
ATOM 4171 C C . ASP B 1 196 ? -2.161 29.633 15.555 1 92.9 196 ASP B C 1
ATOM 4173 O O . ASP B 1 196 ? -1.805 28.989 16.544 1 92.9 196 ASP B O 1
ATOM 4177 N N . GLU B 1 197 ? -2.946 29.1 14.617 1 95.48 197 GLU B N 1
ATOM 4178 C CA . GLU B 1 197 ? -3.494 27.75 14.713 1 95.48 197 GLU B CA 1
ATOM 4179 C C . GLU B 1 197 ? -2.603 26.74 13.997 1 95.48 197 GLU B C 1
ATOM 4181 O O . GLU B 1 197 ? -2.73 25.532 14.211 1 95.48 197 GLU B O 1
ATOM 4186 N N . ILE B 1 198 ? -1.723 27.227 13.22 1 96.88 198 ILE B N 1
ATOM 4187 C CA . ILE B 1 198 ? -0.987 26.36 12.306 1 96.88 198 ILE B CA 1
ATOM 4188 C C . ILE B 1 198 ? 0.293 25.869 12.979 1 96.88 198 ILE B C 1
ATOM 4190 O O . ILE B 1 198 ? 1.03 26.657 13.576 1 96.88 198 ILE B O 1
ATOM 4194 N N . VAL B 1 199 ? 0.546 24.629 12.951 1 97.39 199 VAL B N 1
ATOM 4195 C CA . VAL B 1 199 ? 1.82 24.005 13.293 1 97.39 199 VAL B CA 1
ATOM 4196 C C . VAL B 1 199 ? 2.391 23.291 12.07 1 97.39 199 VAL B C 1
ATOM 4198 O O . VAL B 1 199 ? 1.829 22.297 11.606 1 97.39 199 VAL B O 1
ATOM 4201 N N . TYR B 1 200 ? 3.48 23.766 11.531 1 97.15 200 TYR B N 1
ATOM 4202 C CA . TYR B 1 200 ? 4.117 23.16 10.367 1 97.15 200 TYR B CA 1
ATOM 4203 C C . TYR B 1 200 ? 5.162 22.134 10.79 1 97.15 200 TYR B C 1
ATOM 4205 O O . TYR B 1 200 ? 6.114 22.465 11.501 1 97.15 200 TYR B O 1
ATOM 4213 N N . LEU B 1 201 ? 5.039 20.97 10.305 1 96.87 201 LEU B N 1
ATOM 4214 C CA . LEU B 1 201 ? 5.951 19.9 10.694 1 96.87 201 LEU B CA 1
ATOM 4215 C C . LEU B 1 201 ? 7.169 19.864 9.778 1 96.87 201 LEU B C 1
ATOM 4217 O O . LEU B 1 201 ? 7.028 19.842 8.553 1 96.87 201 LEU B O 1
ATOM 4221 N N . SER B 1 202 ? 8.329 19.862 10.354 1 94.21 202 SER B N 1
ATOM 4222 C CA . SER B 1 202 ? 9.6 19.798 9.64 1 94.21 202 SER B CA 1
ATOM 4223 C C . SER B 1 202 ? 10.654 19.056 10.454 1 94.21 202 SER B C 1
ATOM 4225 O O . SER B 1 202 ? 10.83 19.325 11.644 1 94.21 202 SER B O 1
ATOM 4227 N N . PRO B 1 203 ? 11.298 18.13 9.762 1 91.35 203 PRO B N 1
ATOM 4228 C CA . PRO B 1 203 ? 12.343 17.413 10.496 1 91.35 203 PRO B CA 1
ATOM 4229 C C . PRO B 1 203 ? 13.469 18.332 10.965 1 91.35 203 PRO B C 1
ATOM 4231 O O . PRO B 1 203 ? 14.21 17.984 11.888 1 91.35 203 PRO B O 1
ATOM 4234 N N . ASP B 1 204 ? 13.623 19.512 10.472 1 90.61 204 ASP B N 1
ATOM 4235 C CA . ASP B 1 204 ? 14.729 20.421 10.758 1 90.61 204 ASP B CA 1
ATOM 4236 C C . ASP B 1 204 ? 14.351 21.419 11.85 1 90.61 204 ASP B C 1
ATOM 4238 O O . ASP B 1 204 ? 15.158 22.273 12.224 1 90.61 204 ASP B O 1
ATOM 4242 N N . SER B 1 205 ? 13.124 21.324 12.316 1 93.61 205 SER B N 1
ATOM 4243 C CA . SER B 1 205 ? 12.676 22.25 13.351 1 93.61 205 SER B CA 1
ATOM 4244 C C . SER B 1 205 ? 13.398 21.995 14.67 1 93.61 205 SER B C 1
ATOM 4246 O O . SER B 1 205 ? 13.778 20.861 14.967 1 93.61 205 SER B O 1
ATOM 4248 N N . SER B 1 206 ? 13.559 22.929 15.507 1 92.82 206 SER B N 1
ATOM 4249 C CA . SER B 1 206 ? 14.167 22.792 16.826 1 92.82 206 SER B CA 1
ATOM 4250 C C . SER B 1 206 ? 13.123 22.445 17.882 1 92.82 206 SER B C 1
ATOM 4252 O O . SER B 1 206 ? 13.468 22.034 18.992 1 92.82 206 SER B O 1
ATOM 4254 N N . ASN B 1 207 ? 11.833 22.643 17.586 1 95.58 207 ASN B N 1
ATOM 4255 C CA . ASN B 1 207 ? 10.755 22.362 18.528 1 95.58 207 ASN B CA 1
ATOM 4256 C C . ASN B 1 207 ? 10.27 20.92 18.41 1 95.58 207 ASN B C 1
ATOM 4258 O O . ASN B 1 207 ? 10.165 20.384 17.306 1 95.58 207 ASN B O 1
ATOM 4262 N N . VAL B 1 208 ? 9.991 20.264 19.507 1 96.77 208 VAL B N 1
ATOM 4263 C CA . VAL B 1 208 ? 9.511 18.887 19.53 1 96.77 208 VAL B CA 1
ATOM 4264 C C . VAL B 1 208 ? 7.988 18.871 19.641 1 96.77 208 VAL B C 1
ATOM 4266 O O . VAL B 1 208 ? 7.408 19.641 20.41 1 96.77 208 VAL B O 1
ATOM 4269 N N . LEU B 1 209 ? 7.328 18.095 18.899 1 97.75 209 LEU B N 1
ATOM 4270 C CA . LEU B 1 209 ? 5.889 17.889 19.017 1 97.75 209 LEU B CA 1
ATOM 4271 C C . LEU B 1 209 ? 5.564 16.982 20.199 1 97.75 209 LEU B C 1
ATOM 4273 O O . LEU B 1 209 ? 5.767 15.768 20.13 1 97.75 209 LEU B O 1
ATOM 4277 N N . GLU B 1 210 ? 5.004 17.434 21.212 1 95.29 210 GLU B N 1
ATOM 4278 C CA . GLU B 1 210 ? 4.765 16.671 22.434 1 95.29 210 GLU B CA 1
ATOM 4279 C C . GLU B 1 210 ? 3.36 16.076 22.447 1 95.29 210 GLU B C 1
ATOM 4281 O O . GLU B 1 210 ? 3.156 14.963 22.936 1 95.29 210 GLU B O 1
ATOM 4286 N N . THR B 1 211 ? 2.397 16.844 21.995 1 96.46 211 THR B N 1
ATOM 4287 C CA . THR B 1 211 ? 1.002 16.418 21.956 1 96.46 211 THR B CA 1
ATOM 4288 C C . THR B 1 211 ? 0.295 16.992 20.731 1 96.46 211 THR B C 1
ATOM 4290 O O . THR B 1 211 ? 0.876 17.786 19.988 1 96.46 211 THR B O 1
ATOM 4293 N N . LEU B 1 212 ? -0.856 16.49 20.475 1 97.24 212 LEU B N 1
ATOM 4294 C CA . LEU B 1 212 ? -1.727 17.045 19.445 1 97.24 212 LEU B CA 1
ATOM 4295 C C . LEU B 1 212 ? -2.83 17.896 20.066 1 97.24 212 LEU B C 1
ATOM 4297 O O . LEU B 1 212 ? -3.648 17.392 20.839 1 97.24 212 LEU B O 1
ATOM 4301 N N . ASP B 1 213 ? -2.73 19.114 19.775 1 96.4 213 ASP B N 1
ATOM 4302 C CA . ASP B 1 213 ? -3.72 20.075 20.252 1 96.4 213 ASP B CA 1
ATOM 4303 C C . ASP B 1 213 ? -4.93 20.123 19.322 1 96.4 213 ASP B C 1
ATOM 4305 O O . ASP B 1 213 ? -4.799 20.449 18.14 1 96.4 213 ASP B O 1
ATOM 4309 N N . PRO B 1 214 ? -6.141 19.831 19.785 1 94.28 214 PRO B N 1
ATOM 4310 C CA . PRO B 1 214 ? -7.343 19.805 18.948 1 94.28 214 PRO B CA 1
ATOM 4311 C C . PRO B 1 214 ? -7.651 21.159 18.314 1 94.28 214 PRO B C 1
ATOM 4313 O O . PRO B 1 214 ? -8.398 21.232 17.335 1 94.28 214 PRO B O 1
ATOM 4316 N N . ASP B 1 215 ? -7.085 22.222 18.842 1 94.69 215 ASP B N 1
ATOM 4317 C CA . ASP B 1 215 ? -7.366 23.561 18.335 1 94.69 215 ASP B CA 1
ATOM 4318 C C . ASP B 1 215 ? -6.34 23.977 17.283 1 94.69 215 ASP B C 1
ATOM 4320 O O . ASP B 1 215 ? -6.392 25.094 16.765 1 94.69 215 ASP B O 1
ATOM 4324 N N . LYS B 1 216 ? -5.463 23.109 17.031 1 96.99 216 LYS B N 1
ATOM 4325 C CA . LYS B 1 216 ? -4.418 23.412 16.058 1 96.99 216 LYS B CA 1
ATOM 4326 C C . LYS B 1 216 ? -4.624 22.626 14.766 1 96.99 216 LYS B C 1
ATOM 4328 O O . LYS B 1 216 ? -5.397 21.666 14.734 1 96.99 216 LYS B O 1
ATOM 4333 N N . VAL B 1 217 ? -3.991 23.113 13.742 1 97.86 217 VAL B N 1
ATOM 4334 C CA . VAL B 1 217 ? -3.922 22.438 12.451 1 97.86 217 VAL B CA 1
ATOM 4335 C C . VAL B 1 217 ? -2.474 22.066 12.138 1 97.86 217 VAL B C 1
ATOM 4337 O O . VAL B 1 217 ? -1.579 22.91 12.22 1 97.86 217 VAL B O 1
ATOM 4340 N N . TYR B 1 218 ? -2.265 20.901 11.83 1 98.43 218 TYR B N 1
ATOM 4341 C CA . TYR B 1 218 ? -0.913 20.426 11.558 1 98.43 218 TYR B CA 1
ATOM 4342 C C . TYR B 1 218 ? -0.682 20.266 10.06 1 98.43 218 TYR B C 1
ATOM 4344 O O . TYR B 1 218 ? -1.471 19.616 9.371 1 98.43 218 TYR B O 1
ATOM 4352 N N . ILE B 1 219 ? 0.417 20.832 9.558 1 98.08 219 ILE B N 1
ATOM 4353 C CA . ILE B 1 219 ? 0.697 20.84 8.127 1 98.08 219 ILE B CA 1
ATOM 4354 C C . ILE B 1 219 ? 1.891 19.935 7.829 1 98.08 219 ILE B C 1
ATOM 4356 O O . ILE B 1 219 ? 2.934 20.038 8.48 1 98.08 219 ILE B O 1
ATOM 4360 N N . ILE B 1 220 ? 1.749 19.101 6.907 1 97.7 220 ILE B N 1
ATOM 4361 C CA . ILE B 1 220 ? 2.817 18.265 6.372 1 97.7 220 ILE B CA 1
ATOM 4362 C C . ILE B 1 220 ? 3.153 18.705 4.949 1 97.7 220 ILE B C 1
ATOM 4364 O O . ILE B 1 220 ? 2.26 18.86 4.113 1 97.7 220 ILE B O 1
ATOM 4368 N N . GLY B 1 221 ? 4.389 18.939 4.679 1 96.37 221 GLY B N 1
ATOM 4369 C CA . GLY B 1 221 ? 4.795 19.298 3.329 1 96.37 221 GLY B CA 1
ATOM 4370 C C . GLY B 1 221 ? 4.687 18.147 2.347 1 96.37 221 GLY B C 1
ATOM 4371 O O . GLY B 1 221 ? 5.22 17.063 2.593 1 96.37 221 GLY B O 1
ATOM 4372 N N . GLY B 1 222 ? 3.923 18.355 1.332 1 96.24 222 GLY B N 1
ATOM 4373 C CA . GLY B 1 222 ? 3.816 17.378 0.261 1 96.24 222 GLY B CA 1
ATOM 4374 C C . GLY B 1 222 ? 5.006 17.39 -0.679 1 96.24 222 GLY B C 1
ATOM 4375 O O . GLY B 1 222 ? 4.876 17.758 -1.848 1 96.24 222 GLY B O 1
ATOM 4376 N N . LEU B 1 223 ? 6.101 16.965 -0.157 1 94.07 223 LEU B N 1
ATOM 4377 C CA . LEU B 1 223 ? 7.357 17 -0.898 1 94.07 223 LEU B CA 1
ATOM 4378 C C . LEU B 1 223 ? 8.044 15.639 -0.868 1 94.07 223 LEU B C 1
ATOM 4380 O O . LEU B 1 223 ? 8.198 15.039 0.199 1 94.07 223 LEU B O 1
ATOM 4384 N N . VAL B 1 224 ? 8.286 15.132 -2.007 1 92.99 224 VAL B N 1
ATOM 4385 C CA . VAL B 1 224 ? 9.084 13.923 -2.174 1 92.99 224 VAL B CA 1
ATOM 4386 C C . VAL B 1 224 ? 10.348 14.244 -2.97 1 92.99 224 VAL B C 1
ATOM 4388 O O . VAL B 1 224 ? 10.272 14.782 -4.077 1 92.99 224 VAL B O 1
ATOM 4391 N N . ASP B 1 225 ? 11.45 14.028 -2.331 1 85.94 225 ASP B N 1
ATOM 4392 C CA . ASP B 1 225 ? 12.709 14.298 -3.019 1 85.94 225 ASP B CA 1
ATOM 4393 C C . ASP B 1 225 ? 13.637 13.087 -2.962 1 85.94 225 ASP B C 1
ATOM 4395 O O . ASP B 1 225 ? 13.928 12.572 -1.88 1 85.94 225 ASP B O 1
ATOM 4399 N N . GLU B 1 226 ? 14.047 12.648 -4.056 1 80.6 226 GLU B N 1
ATOM 4400 C CA . GLU B 1 226 ? 15.01 11.552 -4.115 1 80.6 226 GLU B CA 1
ATOM 4401 C C . GLU B 1 226 ? 16.34 11.951 -3.481 1 80.6 226 GLU B C 1
ATOM 4403 O O . GLU B 1 226 ? 17.027 11.115 -2.89 1 80.6 226 GLU B O 1
ATOM 4408 N N . SER B 1 227 ? 16.697 13.18 -3.688 1 74.32 227 SER B N 1
ATOM 4409 C CA . SER B 1 227 ? 17.795 13.79 -2.946 1 74.32 227 SER B CA 1
ATOM 4410 C C . SER B 1 227 ? 17.289 14.874 -2.001 1 74.32 227 SER B C 1
ATOM 4412 O O . SER B 1 227 ? 16.877 15.948 -2.444 1 74.32 227 SER B O 1
ATOM 4414 N N . PRO B 1 228 ? 17.224 14.379 -0.802 1 75.46 228 PRO B N 1
ATOM 4415 C CA . PRO B 1 228 ? 16.595 15.287 0.161 1 75.46 228 PRO B CA 1
ATOM 4416 C C . PRO B 1 228 ? 17.21 16.684 0.142 1 75.46 228 PRO B C 1
ATOM 4418 O O . PRO B 1 228 ? 18.436 16.823 0.149 1 75.46 228 PRO B O 1
ATOM 4421 N N . GLN B 1 229 ? 16.351 17.615 -0.139 1 76.89 229 GLN B N 1
ATOM 4422 C CA . GLN B 1 229 ? 16.718 19.019 0.015 1 76.89 229 GLN B CA 1
ATOM 4423 C C . GLN B 1 229 ? 16.445 19.507 1.435 1 76.89 229 GLN B C 1
ATOM 4425 O O . GLN B 1 229 ? 15.306 19.461 1.905 1 76.89 229 GLN B O 1
ATOM 4430 N N . LYS B 1 230 ? 17.469 19.959 2.03 1 77.1 230 LYS B N 1
ATOM 4431 C CA . LYS B 1 230 ? 17.337 20.361 3.427 1 77.1 230 LYS B CA 1
ATOM 4432 C C . LYS B 1 230 ? 16.612 21.698 3.548 1 77.1 230 LYS B C 1
ATOM 4434 O O . LYS B 1 230 ? 16.736 22.559 2.675 1 77.1 230 LYS B O 1
ATOM 4439 N N . ASN B 1 231 ? 15.794 21.825 4.487 1 83.79 231 ASN B N 1
ATOM 4440 C CA . ASN B 1 231 ? 15.236 23.069 5.006 1 83.79 231 ASN B CA 1
ATOM 4441 C C . ASN B 1 231 ? 14.184 23.648 4.064 1 83.79 231 ASN B C 1
ATOM 4443 O O . ASN B 1 231 ? 13.829 24.823 4.17 1 83.79 231 ASN B O 1
ATOM 4447 N N . VAL B 1 232 ? 13.736 22.872 3.133 1 83.48 232 VAL B N 1
ATOM 4448 C CA . VAL B 1 232 ? 12.743 23.403 2.205 1 83.48 232 VAL B CA 1
ATOM 4449 C C . VAL B 1 232 ? 11.454 23.726 2.956 1 83.48 232 VAL B C 1
ATOM 4451 O O . VAL B 1 232 ? 10.933 24.84 2.858 1 83.48 232 VAL B O 1
ATOM 4454 N N . THR B 1 233 ? 10.992 22.873 3.728 1 82.25 233 THR B N 1
ATOM 4455 C CA . THR B 1 233 ? 9.737 23.072 4.444 1 82.25 233 THR B CA 1
ATOM 4456 C C . THR B 1 233 ? 9.914 24.078 5.577 1 82.25 233 THR B C 1
ATOM 4458 O O . THR B 1 233 ? 9.027 24.897 5.831 1 82.25 233 THR B O 1
ATOM 4461 N N . LEU B 1 234 ? 11.09 24.034 6.24 1 83.38 234 LEU B N 1
ATOM 4462 C CA . LEU B 1 234 ? 11.37 24.986 7.309 1 83.38 234 LEU B CA 1
ATOM 4463 C C . LEU B 1 234 ? 11.428 26.411 6.767 1 83.38 234 LEU B C 1
ATOM 4465 O O . LEU B 1 234 ? 10.862 27.33 7.363 1 83.38 234 LEU B O 1
ATOM 4469 N N . SER B 1 235 ? 12.063 26.524 5.672 1 85.06 235 SER B N 1
ATOM 4470 C CA . SER B 1 235 ? 12.187 27.846 5.066 1 85.06 235 SER B CA 1
ATOM 4471 C C . SER B 1 235 ? 10.823 28.405 4.674 1 85.06 235 SER B C 1
ATOM 4473 O O . SER B 1 235 ? 10.552 29.59 4.875 1 85.06 235 SER B O 1
ATOM 4475 N N . ASN B 1 236 ? 10.03 27.564 4.146 1 83.53 236 ASN B N 1
ATOM 4476 C CA . ASN B 1 236 ? 8.68 27.977 3.778 1 83.53 236 ASN B CA 1
ATOM 4477 C C . ASN B 1 236 ? 7.88 28.429 4.996 1 83.53 236 ASN B C 1
ATOM 4479 O O . ASN B 1 236 ? 7.157 29.425 4.935 1 83.53 236 ASN B O 1
ATOM 4483 N N . ALA B 1 237 ? 8.058 27.74 6.085 1 84.51 237 ALA B N 1
ATOM 4484 C CA . ALA B 1 237 ? 7.362 28.082 7.322 1 84.51 237 ALA B CA 1
ATOM 4485 C C . ALA B 1 237 ? 7.921 29.365 7.93 1 84.51 237 ALA B C 1
ATOM 4487 O O . ALA B 1 237 ? 7.169 30.191 8.453 1 84.51 237 ALA B O 1
ATOM 4488 N N . ASP B 1 238 ? 9.182 29.479 7.879 1 83.19 238 ASP B N 1
ATOM 4489 C CA . ASP B 1 238 ? 9.841 30.658 8.432 1 83.19 238 ASP B CA 1
ATOM 4490 C C . ASP B 1 238 ? 9.408 31.924 7.697 1 83.19 238 ASP B C 1
ATOM 4492 O O . ASP B 1 238 ? 9.127 32.947 8.324 1 83.19 238 ASP B O 1
ATOM 4496 N N . VAL B 1 239 ? 9.384 31.791 6.4 1 80.79 239 VAL B N 1
ATOM 4497 C CA . VAL B 1 239 ? 8.975 32.922 5.573 1 80.79 239 VAL B CA 1
ATOM 4498 C C . VAL B 1 239 ? 7.575 33.377 5.977 1 80.79 239 VAL B C 1
ATOM 4500 O O . VAL B 1 239 ? 7.278 34.574 5.966 1 80.79 239 VAL B O 1
ATOM 4503 N N . ASN B 1 240 ? 6.8 32.495 6.539 1 83.82 240 ASN B N 1
ATOM 4504 C CA . ASN B 1 240 ? 5.418 32.801 6.891 1 83.82 240 ASN B CA 1
ATOM 4505 C C . ASN B 1 240 ? 5.245 32.964 8.398 1 83.82 240 ASN B C 1
ATOM 4507 O O . ASN B 1 240 ? 4.128 33.156 8.882 1 83.82 240 ASN B O 1
ATOM 4511 N N . GLU B 1 241 ? 6.372 32.817 9.155 1 85.06 241 GLU B N 1
ATOM 4512 C CA . GLU B 1 241 ? 6.4 33.029 10.599 1 85.06 241 GLU B CA 1
ATOM 4513 C C . GLU B 1 241 ? 5.439 32.084 11.315 1 85.06 241 GLU B C 1
ATOM 4515 O O . GLU B 1 241 ? 4.644 32.516 12.152 1 85.06 241 GLU B O 1
ATOM 4520 N N . ILE B 1 242 ? 5.46 30.857 10.888 1 91.13 242 ILE B N 1
ATOM 4521 C CA . ILE B 1 242 ? 4.59 29.839 11.468 1 91.13 242 ILE B CA 1
ATOM 4522 C C . ILE B 1 242 ? 5.392 28.959 12.423 1 91.13 242 ILE B C 1
ATOM 4524 O O . ILE B 1 242 ? 6.591 28.748 12.225 1 91.13 242 ILE B O 1
ATOM 4528 N N . TYR B 1 243 ? 4.724 28.63 13.466 1 94.29 243 TYR B N 1
ATOM 4529 C CA . TYR B 1 243 ? 5.331 27.702 14.414 1 94.29 243 TYR B CA 1
ATOM 4530 C C . TYR B 1 243 ? 5.647 26.369 13.747 1 94.29 243 TYR B C 1
ATOM 4532 O O . TYR B 1 243 ? 4.841 25.85 12.97 1 94.29 243 TYR B O 1
ATOM 4540 N N . THR B 1 244 ? 6.846 25.815 13.951 1 96.05 244 THR B N 1
ATOM 4541 C CA . THR B 1 244 ? 7.264 24.542 13.372 1 96.05 244 THR B CA 1
ATOM 4542 C C . THR B 1 244 ? 7.586 23.53 14.468 1 96.05 244 THR B C 1
ATOM 4544 O O . THR B 1 244 ? 7.932 23.909 15.588 1 96.05 244 THR B O 1
ATOM 4547 N N . ALA B 1 245 ? 7.461 22.299 14.201 1 96.95 245 ALA B N 1
ATOM 4548 C CA . ALA B 1 245 ? 7.799 21.228 15.135 1 96.95 245 ALA B CA 1
ATOM 4549 C C . ALA B 1 245 ? 8.243 19.972 14.391 1 96.95 245 ALA B C 1
ATOM 4551 O O . ALA B 1 245 ? 7.915 19.79 13.216 1 96.95 245 ALA B O 1
ATOM 4552 N N . HIS B 1 246 ? 9.067 19.186 14.986 1 96.86 246 HIS B N 1
ATOM 4553 C CA . HIS B 1 246 ? 9.426 17.878 14.45 1 96.86 246 HIS B CA 1
ATOM 4554 C C . HIS B 1 246 ? 8.88 16.755 15.326 1 96.86 246 HIS B C 1
ATOM 4556 O O . HIS B 1 246 ? 8.557 16.975 16.495 1 96.86 246 HIS B O 1
ATOM 4562 N N . LEU B 1 247 ? 8.725 15.58 14.828 1 96.81 247 LEU B N 1
ATOM 4563 C CA . LEU B 1 247 ? 8.26 14.412 15.568 1 96.81 247 LEU B CA 1
ATOM 4564 C C . LEU B 1 247 ? 9.265 14.014 16.644 1 96.81 247 LEU B C 1
ATOM 4566 O O . LEU B 1 247 ? 10.474 14.175 16.46 1 96.81 247 LEU B O 1
ATOM 4570 N N . PRO B 1 248 ? 8.87 13.526 17.727 1 96.42 248 PRO B N 1
ATOM 4571 C CA . PRO B 1 248 ? 9.761 13.182 18.837 1 96.42 248 PRO B CA 1
ATOM 4572 C C . PRO B 1 248 ? 10.466 11.843 18.634 1 96.42 248 PRO B C 1
ATOM 4574 O O . PRO B 1 248 ? 10.419 10.976 19.511 1 96.42 248 PRO B O 1
ATOM 4577 N N . ILE B 1 249 ? 11.11 11.679 17.534 1 94.05 249 ILE B N 1
ATOM 4578 C CA . ILE B 1 249 ? 11.812 10.44 17.217 1 94.05 249 ILE B CA 1
ATOM 4579 C C . ILE B 1 249 ? 13.033 10.292 18.121 1 94.05 249 ILE B C 1
ATOM 4581 O O . ILE B 1 249 ? 13.21 9.261 18.773 1 94.05 249 ILE B O 1
ATOM 4585 N N . ALA B 1 250 ? 13.799 11.341 18.241 1 90.01 250 ALA B N 1
ATOM 4586 C CA . ALA B 1 250 ? 15.026 11.299 19.032 1 90.01 250 ALA B CA 1
ATOM 4587 C C . ALA B 1 250 ? 14.715 11.157 20.52 1 90.01 250 ALA B C 1
ATOM 4589 O O . ALA B 1 250 ? 15.54 10.655 21.287 1 90.01 250 ALA B O 1
ATOM 4590 N N . GLU B 1 251 ? 13.572 11.596 20.937 1 93.11 251 GLU B N 1
ATOM 4591 C CA . GLU B 1 251 ? 13.171 11.547 22.34 1 93.11 251 GLU B CA 1
ATOM 4592 C C . GLU B 1 251 ? 12.772 10.133 22.751 1 93.11 251 GLU B C 1
ATOM 4594 O O . GLU B 1 251 ? 13.03 9.713 23.881 1 93.11 251 GLU B O 1
ATOM 4599 N N . TYR B 1 252 ? 12.245 9.383 21.81 1 94.39 252 TYR B N 1
ATOM 4600 C CA . TYR B 1 252 ? 11.68 8.091 22.183 1 94.39 252 TYR B CA 1
ATOM 4601 C C . TYR B 1 252 ? 12.473 6.949 21.558 1 94.39 252 TYR B C 1
ATOM 4603 O O . TYR B 1 252 ? 12.332 5.792 21.963 1 94.39 252 TYR B O 1
ATOM 4611 N N . MET B 1 253 ? 13.246 7.227 20.506 1 91.74 253 MET B N 1
ATOM 4612 C CA . MET B 1 253 ? 13.967 6.168 19.805 1 91.74 253 MET B CA 1
ATOM 4613 C C . MET B 1 253 ? 15.463 6.46 19.768 1 91.74 253 MET B C 1
ATOM 4615 O O . MET B 1 253 ? 15.879 7.61 19.923 1 91.74 253 MET B O 1
ATOM 4619 N N . GLU B 1 254 ? 16.182 5.385 19.598 1 90.72 254 GLU B N 1
ATOM 4620 C CA . GLU B 1 254 ? 17.634 5.498 19.511 1 90.72 254 GLU B CA 1
ATOM 4621 C C . GLU B 1 254 ? 18.178 4.722 18.315 1 90.72 254 GLU B C 1
ATOM 4623 O O . GLU B 1 254 ? 17.521 3.81 17.81 1 90.72 254 GLU B O 1
ATOM 4628 N N . LYS B 1 255 ? 19.297 5.198 17.93 1 85.55 255 LYS B N 1
ATOM 4629 C CA . LYS B 1 255 ? 19.97 4.58 16.792 1 85.55 255 LYS B CA 1
ATOM 4630 C C . LYS B 1 255 ? 20.526 3.208 17.161 1 85.55 255 LYS B C 1
ATOM 4632 O O . LYS B 1 255 ? 21.048 3.019 18.262 1 85.55 255 LYS B O 1
ATOM 4637 N N . THR B 1 256 ? 20.146 2.29 16.31 1 80.53 256 THR B N 1
ATOM 4638 C CA . THR B 1 256 ? 20.692 0.957 16.536 1 80.53 256 THR B CA 1
ATOM 4639 C C . THR B 1 256 ? 22.154 0.891 16.104 1 80.53 256 THR B C 1
ATOM 4641 O O . THR B 1 256 ? 22.591 1.669 15.253 1 80.53 256 THR B O 1
ATOM 4644 N N . ASP B 1 257 ? 22.878 0.052 16.829 1 69.74 257 ASP B N 1
ATOM 4645 C CA . ASP B 1 257 ? 24.274 -0.151 16.453 1 69.74 257 ASP B CA 1
ATOM 4646 C C . ASP B 1 257 ? 24.382 -0.843 15.096 1 69.74 257 ASP B C 1
ATOM 4648 O O . ASP B 1 257 ? 23.549 -1.684 14.754 1 69.74 257 ASP B O 1
ATOM 4652 N N . GLY B 1 258 ? 25.175 -0.33 14.162 1 61.33 258 GLY B N 1
ATOM 4653 C CA . GLY B 1 258 ? 25.509 -1.043 12.939 1 61.33 258 GLY B CA 1
ATOM 4654 C C . GLY B 1 258 ? 24.981 -0.363 11.69 1 61.33 258 GLY B C 1
ATOM 4655 O O . GLY B 1 258 ? 25.346 -0.735 10.573 1 61.33 258 GLY B O 1
ATOM 4656 N N . LYS B 1 259 ? 23.864 0.436 12.044 1 61.05 259 LYS B N 1
ATOM 4657 C CA . LYS B 1 259 ? 23.415 1.051 10.798 1 61.05 259 LYS B CA 1
ATOM 4658 C C . LYS B 1 259 ? 24.091 2.402 10.577 1 61.05 259 LYS B C 1
ATOM 4660 O O . LYS B 1 259 ? 24.26 3.178 11.52 1 61.05 259 LYS B O 1
ATOM 4665 N N . PHE B 1 260 ? 24.736 2.581 9.434 1 55.85 260 PHE B N 1
ATOM 4666 C CA . PHE B 1 260 ? 25.567 3.743 9.14 1 55.85 260 PHE B CA 1
ATOM 4667 C C . PHE B 1 260 ? 24.705 4.951 8.793 1 55.85 260 PHE B C 1
ATOM 4669 O O . PHE B 1 260 ? 25.135 6.095 8.957 1 55.85 260 PHE B O 1
ATOM 4676 N N . SER B 1 261 ? 23.48 4.667 8.199 1 64.06 261 SER B N 1
ATOM 4677 C CA . SER B 1 261 ? 22.758 5.865 7.784 1 64.06 261 SER B CA 1
ATOM 4678 C C . SER B 1 261 ? 21.418 5.979 8.504 1 64.06 261 SER B C 1
ATOM 4680 O O . SER B 1 261 ? 20.656 5.012 8.565 1 64.06 261 SER B O 1
ATOM 4682 N N . TYR B 1 262 ? 21.393 6.895 9.416 1 76.19 262 TYR B N 1
ATOM 4683 C CA . TYR B 1 262 ? 20.147 7.213 10.104 1 76.19 262 TYR B CA 1
ATOM 4684 C C . TYR B 1 262 ? 19.47 8.423 9.473 1 76.19 262 TYR B C 1
ATOM 4686 O O . TYR B 1 262 ? 20.142 9.36 9.034 1 76.19 262 TYR B O 1
ATOM 4694 N N . SER B 1 263 ? 18.259 8.207 9.08 1 78.28 263 SER B N 1
ATOM 4695 C CA . SER B 1 263 ? 17.524 9.349 8.544 1 78.28 263 SER B CA 1
ATOM 4696 C C . SER B 1 263 ? 16.251 9.61 9.342 1 78.28 263 SER B C 1
ATOM 4698 O O . SER B 1 263 ? 15.496 8.681 9.638 1 78.28 263 SER B O 1
ATOM 4700 N N . LYS B 1 264 ? 16.126 10.856 9.763 1 82.69 264 LYS B N 1
ATOM 4701 C CA . LYS B 1 264 ? 14.891 11.27 10.423 1 82.69 264 LYS B CA 1
ATOM 4702 C C . LYS B 1 264 ? 13.831 11.673 9.403 1 82.69 264 LYS B C 1
ATOM 4704 O O . LYS B 1 264 ? 12.7 12 9.771 1 82.69 264 LYS B O 1
ATOM 4709 N N . ILE B 1 265 ? 14.23 11.699 8.171 1 87.12 265 ILE B N 1
ATOM 4710 C CA . ILE B 1 265 ? 13.308 12.09 7.11 1 87.12 265 ILE B CA 1
ATOM 4711 C C . ILE B 1 265 ? 12.352 10.939 6.808 1 87.12 265 ILE B C 1
ATOM 4713 O O . ILE B 1 265 ? 12.787 9.822 6.518 1 87.12 265 ILE B O 1
ATOM 4717 N N . LEU B 1 266 ? 11.151 11.2 6.967 1 92.49 266 LEU B N 1
ATOM 4718 C CA . LEU B 1 266 ? 10.105 10.207 6.748 1 92.49 266 LEU B CA 1
ATOM 4719 C C . LEU B 1 266 ? 9.228 10.594 5.562 1 92.49 266 LEU B C 1
ATOM 4721 O O . LEU B 1 266 ? 9.149 11.77 5.201 1 92.49 266 LEU B O 1
ATOM 4725 N N . ALA B 1 267 ? 8.616 9.606 4.94 1 94.14 267 ALA B N 1
ATOM 4726 C CA . ALA B 1 267 ? 7.608 9.852 3.911 1 94.14 267 ALA B CA 1
ATOM 4727 C C . ALA B 1 267 ? 6.363 10.503 4.507 1 94.14 267 ALA B C 1
ATOM 4729 O O . ALA B 1 267 ? 6.11 10.388 5.709 1 94.14 267 ALA B O 1
ATOM 4730 N N . ILE B 1 268 ? 5.577 11.111 3.69 1 96.87 268 ILE B N 1
ATOM 4731 C CA . ILE B 1 268 ? 4.386 11.852 4.092 1 96.87 268 ILE B CA 1
ATOM 4732 C C . ILE B 1 268 ? 3.397 10.909 4.774 1 96.87 268 ILE B C 1
ATOM 4734 O O . ILE B 1 268 ? 2.854 11.23 5.834 1 96.87 268 ILE B O 1
ATOM 4738 N N . ASN B 1 269 ? 3.178 9.74 4.148 1 96.72 269 ASN B N 1
ATOM 4739 C CA . ASN B 1 269 ? 2.216 8.805 4.721 1 96.72 269 ASN B CA 1
ATOM 4740 C C . ASN B 1 269 ? 2.713 8.23 6.044 1 96.72 269 ASN B C 1
ATOM 4742 O O . ASN B 1 269 ? 1.913 7.882 6.915 1 96.72 269 ASN B O 1
ATOM 4746 N N . GLN B 1 270 ? 4.034 8.148 6.269 1 96.65 270 GLN B N 1
ATOM 4747 C CA . GLN B 1 270 ? 4.597 7.705 7.541 1 96.65 270 GLN B CA 1
ATOM 4748 C C . GLN B 1 270 ? 4.354 8.737 8.639 1 96.65 270 GLN B C 1
ATOM 4750 O O . GLN B 1 270 ? 3.939 8.388 9.746 1 96.65 270 GLN B O 1
ATOM 4755 N N . VAL B 1 271 ? 4.656 10.004 8.296 1 97.91 271 VAL B N 1
ATOM 4756 C CA . VAL B 1 271 ? 4.38 11.074 9.248 1 97.91 271 VAL B CA 1
ATOM 4757 C C . VAL B 1 271 ? 2.899 11.065 9.621 1 97.91 271 VAL B C 1
ATOM 4759 O O . VAL B 1 271 ? 2.549 11.137 10.801 1 97.91 271 VAL B O 1
ATOM 4762 N N . PHE B 1 272 ? 2.063 10.901 8.656 1 98.5 272 PHE B N 1
ATOM 4763 C CA . PHE B 1 272 ? 0.619 10.872 8.858 1 98.5 272 PHE B CA 1
ATOM 4764 C C . PHE B 1 272 ? 0.222 9.707 9.757 1 98.5 272 PHE B C 1
ATOM 4766 O O . PHE B 1 272 ? -0.573 9.875 10.684 1 98.5 272 PHE B O 1
ATOM 4773 N N . ASP B 1 273 ? 0.765 8.58 9.507 1 98.14 273 ASP B N 1
ATOM 4774 C CA . ASP B 1 273 ? 0.43 7.384 10.274 1 98.14 273 ASP B CA 1
ATOM 4775 C C . ASP B 1 273 ? 0.862 7.529 11.732 1 98.14 273 ASP B C 1
ATOM 4777 O O . ASP B 1 273 ? 0.165 7.07 12.64 1 98.14 273 ASP B O 1
ATOM 4781 N N . ILE B 1 274 ? 2.021 8.1 11.902 1 98.2 274 ILE B N 1
ATOM 4782 C CA . ILE B 1 274 ? 2.491 8.345 13.261 1 98.2 274 ILE B CA 1
ATOM 4783 C C . ILE B 1 274 ? 1.499 9.243 13.996 1 98.2 274 ILE B C 1
ATOM 4785 O O . ILE B 1 274 ? 1.074 8.928 15.11 1 98.2 274 ILE B O 1
ATOM 4789 N N . LEU B 1 275 ? 1.078 10.325 13.376 1 98.65 275 LEU B N 1
ATOM 4790 C CA . LEU B 1 275 ? 0.127 11.25 13.984 1 98.65 275 LEU B CA 1
ATOM 4791 C C . LEU B 1 275 ? -1.214 10.567 14.229 1 98.65 275 LEU B C 1
ATOM 4793 O O . LEU B 1 275 ? -1.827 10.753 15.283 1 98.65 275 LEU B O 1
ATOM 4797 N N . LEU B 1 276 ? -1.638 9.796 13.251 1 98.51 276 LEU B N 1
ATOM 4798 C CA . LEU B 1 276 ? -2.916 9.098 13.341 1 98.51 276 LEU B CA 1
ATOM 4799 C C . LEU B 1 276 ? -2.915 8.111 14.504 1 98.51 276 LEU B C 1
ATOM 4801 O O . LEU B 1 276 ? -3.878 8.048 15.271 1 98.51 276 LEU B O 1
ATOM 4805 N N . THR B 1 277 ? -1.87 7.356 14.63 1 97.97 277 THR B N 1
ATOM 4806 C CA . THR B 1 277 ? -1.762 6.389 15.718 1 97.97 277 THR B CA 1
ATOM 4807 C C . THR B 1 277 ? -1.737 7.097 17.07 1 97.97 277 THR B C 1
ATOM 4809 O O . THR B 1 277 ? -2.412 6.674 18.01 1 97.97 277 THR B O 1
ATOM 4812 N N . TYR B 1 278 ? -0.96 8.135 17.172 1 98.25 278 TYR B N 1
ATOM 4813 C CA . TYR B 1 278 ? -0.938 8.896 18.416 1 98.25 278 TYR B CA 1
ATOM 4814 C C . TYR B 1 278 ? -2.32 9.45 18.741 1 98.25 278 TYR B C 1
ATOM 4816 O O . TYR B 1 278 ? -2.748 9.428 19.898 1 98.25 278 TYR B O 1
ATOM 4824 N N . HIS B 1 279 ? -2.971 9.946 17.737 1 98.03 279 HIS B N 1
ATOM 4825 C CA . HIS B 1 279 ? -4.305 10.512 17.9 1 98.03 279 HIS B CA 1
ATOM 4826 C C . HIS B 1 279 ? -5.28 9.477 18.451 1 98.03 279 HIS B C 1
ATOM 4828 O O . HIS B 1 279 ? -6.172 9.813 19.233 1 98.03 279 HIS B O 1
ATOM 4834 N N . ASN B 1 280 ? -5.141 8.242 18.063 1 97.25 280 ASN B N 1
ATOM 4835 C CA . ASN B 1 280 ? -6.069 7.181 18.437 1 97.25 280 ASN B CA 1
ATOM 4836 C C . ASN B 1 280 ? -5.653 6.506 19.741 1 97.25 280 ASN B C 1
ATOM 4838 O O . ASN B 1 280 ? -6.493 5.958 20.457 1 97.25 280 ASN B O 1
ATOM 4842 N N . THR B 1 281 ? -4.32 6.599 20.148 1 96.64 281 THR B N 1
ATOM 4843 C CA . THR B 1 281 ? -3.859 5.816 21.289 1 96.64 281 THR B CA 1
ATOM 4844 C C . THR B 1 281 ? -3.321 6.727 22.389 1 96.64 281 THR B C 1
ATOM 4846 O O . THR B 1 281 ? -3.239 6.325 23.551 1 96.64 281 THR B O 1
ATOM 4849 N N . GLY B 1 282 ? -2.795 7.87 21.986 1 96.21 282 GLY B N 1
ATOM 4850 C CA . GLY B 1 282 ? -2.181 8.785 22.936 1 96.21 282 GLY B CA 1
ATOM 4851 C C . GLY B 1 282 ? -0.782 8.366 23.349 1 96.21 282 GLY B C 1
ATOM 4852 O O . GLY B 1 282 ? -0.238 8.882 24.327 1 96.21 282 GLY B O 1
ATOM 4853 N N . ASP B 1 283 ? -0.213 7.419 22.57 1 96.77 283 ASP B N 1
ATOM 4854 C CA . ASP B 1 283 ? 1.076 6.841 22.938 1 96.77 283 ASP B CA 1
ATOM 4855 C C . ASP B 1 283 ? 2.099 7.024 21.819 1 96.77 283 ASP B C 1
ATOM 4857 O O . ASP B 1 283 ? 2.024 6.356 20.786 1 96.77 283 ASP B O 1
ATOM 4861 N N . TRP B 1 284 ? 3.163 7.773 22.068 1 97 284 TRP B N 1
ATOM 4862 C CA . TRP B 1 284 ? 4.185 8.054 21.065 1 97 284 TRP B CA 1
ATOM 4863 C C . TRP B 1 284 ? 5.001 6.803 20.755 1 97 284 TRP B C 1
ATOM 4865 O O . TRP B 1 284 ? 5.453 6.615 19.623 1 97 284 TRP B O 1
ATOM 4875 N N . ARG B 1 285 ? 5.243 6.006 21.715 1 95.6 285 ARG B N 1
ATOM 4876 C CA . ARG B 1 285 ? 6.017 4.792 21.48 1 95.6 285 ARG B CA 1
ATOM 4877 C C . ARG B 1 285 ? 5.321 3.885 20.471 1 95.6 285 ARG B C 1
ATOM 4879 O O . ARG B 1 285 ? 5.948 3.402 19.526 1 95.6 285 ARG B O 1
ATOM 4886 N N . GLU B 1 286 ? 4.043 3.759 20.723 1 95.84 286 GLU B N 1
ATOM 4887 C CA . GLU B 1 286 ? 3.258 2.969 19.78 1 95.84 286 GLU B CA 1
ATOM 4888 C C . GLU B 1 286 ? 3.217 3.631 18.406 1 95.84 286 GLU B C 1
ATOM 4890 O O . GLU B 1 286 ? 3.334 2.955 17.381 1 95.84 286 GLU B O 1
ATOM 4895 N N . ALA B 1 287 ? 3.069 4.897 18.393 1 97.45 287 ALA B N 1
ATOM 4896 C CA . ALA B 1 287 ? 2.969 5.652 17.146 1 97.45 287 ALA B CA 1
ATOM 4897 C C . ALA B 1 287 ? 4.257 5.546 16.336 1 97.45 287 ALA B C 1
ATOM 4899 O O . ALA B 1 287 ? 4.22 5.298 15.128 1 97.45 287 ALA B O 1
ATOM 4900 N N . LEU B 1 288 ? 5.41 5.679 16.994 1 96.26 288 LEU B N 1
ATOM 4901 C CA . LEU B 1 288 ? 6.698 5.676 16.31 1 96.26 288 LEU B CA 1
ATOM 4902 C C . LEU B 1 288 ? 7.068 4.268 15.853 1 96.26 288 LEU B C 1
ATOM 4904 O O . LEU B 1 288 ? 7.659 4.093 14.785 1 96.26 288 LEU B O 1
ATOM 4908 N N . LEU B 1 289 ? 6.715 3.314 16.587 1 92.25 289 LEU B N 1
ATOM 4909 C CA . LEU B 1 289 ? 6.946 1.932 16.179 1 92.25 289 LEU B CA 1
ATOM 4910 C C . LEU B 1 289 ? 6.158 1.599 14.917 1 92.25 289 LEU B C 1
ATOM 4912 O O . LEU B 1 289 ? 6.632 0.843 14.066 1 92.25 289 LEU B O 1
ATOM 4916 N N . THR B 1 290 ? 5.024 2.178 14.874 1 89.49 290 THR B N 1
ATOM 4917 C CA . THR B 1 290 ? 4.141 1.915 13.743 1 89.49 290 THR B CA 1
ATOM 4918 C C . THR B 1 290 ? 4.599 2.686 12.509 1 89.49 290 THR B C 1
ATOM 4920 O O . THR B 1 290 ? 4.505 2.184 11.387 1 89.49 290 THR B O 1
ATOM 4923 N N . GLY B 1 291 ? 5.087 3.776 12.725 1 91.96 291 GLY B N 1
ATOM 4924 C CA . GLY B 1 291 ? 5.286 4.677 11.601 1 91.96 291 GLY B CA 1
ATOM 4925 C C . GLY B 1 291 ? 6.727 4.733 11.13 1 91.96 291 GLY B C 1
ATOM 4926 O O . GLY B 1 291 ? 6.996 5.084 9.98 1 91.96 291 GLY B O 1
ATOM 4927 N N . VAL B 1 292 ? 7.687 4.407 11.952 1 91.26 292 VAL B N 1
ATOM 4928 C CA . VAL B 1 292 ? 9.092 4.473 11.564 1 91.26 292 VAL B CA 1
ATOM 4929 C C . VAL B 1 292 ? 9.539 3.123 11.007 1 91.26 292 VAL B C 1
ATOM 4931 O O . VAL B 1 292 ? 9.551 2.121 11.726 1 91.26 292 VAL B O 1
ATOM 4934 N N . PRO B 1 293 ? 9.976 3.143 9.832 1 86.04 293 PRO B N 1
ATOM 4935 C CA . PRO B 1 293 ? 10.432 1.881 9.244 1 86.04 293 PRO B CA 1
ATOM 4936 C C . PRO B 1 293 ? 11.654 1.306 9.957 1 86.04 293 PRO B C 1
ATOM 4938 O O . PRO B 1 293 ? 12.534 2.057 10.384 1 86.04 293 PRO B O 1
ATOM 4941 N N . ALA B 1 294 ? 11.735 0.043 9.961 1 78.74 294 ALA B N 1
ATOM 4942 C CA . ALA B 1 294 ? 12.841 -0.652 10.615 1 78.74 294 ALA B CA 1
ATOM 4943 C C . ALA B 1 294 ? 14.166 -0.349 9.921 1 78.74 294 ALA B C 1
ATOM 4945 O O . ALA B 1 294 ? 15.207 -0.252 10.574 1 78.74 294 ALA B O 1
ATOM 4946 N N . ARG B 1 295 ? 14.151 -0.121 8.666 1 75.95 295 ARG B N 1
ATOM 4947 C CA . ARG B 1 295 ? 15.361 0.078 7.876 1 75.95 295 ARG B CA 1
ATOM 4948 C C . ARG B 1 295 ? 16.064 1.374 8.268 1 75.95 295 ARG B C 1
ATOM 4950 O O . ARG B 1 295 ? 17.235 1.576 7.94 1 75.95 295 ARG B O 1
ATOM 4957 N N . LYS B 1 296 ? 15.288 2.258 8.926 1 81.94 296 LYS B N 1
ATOM 4958 C CA . LYS B 1 296 ? 15.885 3.522 9.348 1 81.94 296 LYS B CA 1
ATOM 4959 C C . LYS B 1 296 ? 16.864 3.311 10.499 1 81.94 296 LYS B C 1
ATOM 4961 O O . LYS B 1 296 ? 17.679 4.187 10.797 1 81.94 296 LYS B O 1
ATOM 4966 N N . GLY B 1 297 ? 16.785 2.2 11.186 1 80.33 297 GLY B N 1
ATOM 4967 C CA . GLY B 1 297 ? 17.789 1.838 12.175 1 80.33 297 GLY B CA 1
ATOM 4968 C C . GLY B 1 297 ? 17.474 2.363 13.563 1 80.33 297 GLY B C 1
ATOM 4969 O O . GLY B 1 297 ? 18.372 2.513 14.394 1 80.33 297 GLY B O 1
ATOM 4970 N N . TYR B 1 298 ? 16.235 2.745 13.74 1 85.13 298 TYR B N 1
ATOM 4971 C CA . TYR B 1 298 ? 15.833 3.25 15.049 1 85.13 298 TYR B CA 1
ATOM 4972 C C . TYR B 1 298 ? 15.072 2.187 15.832 1 85.13 298 TYR B C 1
ATOM 4974 O O . TYR B 1 298 ? 14.303 1.413 15.257 1 85.13 298 TYR B O 1
ATOM 4982 N N . VAL B 1 299 ? 15.42 2.148 17.106 1 86.62 299 VAL B N 1
ATOM 4983 C CA . VAL B 1 299 ? 14.698 1.289 18.04 1 86.62 299 VAL B CA 1
ATOM 4984 C C . VAL B 1 299 ? 14.231 2.108 19.24 1 86.62 299 VAL B C 1
ATOM 4986 O O . VAL B 1 299 ? 14.797 3.162 19.539 1 86.62 299 VAL B O 1
ATOM 4989 N N . LEU B 1 300 ? 13.244 1.66 19.93 1 91.3 300 LEU B N 1
ATOM 4990 C CA . LEU B 1 300 ? 12.716 2.381 21.083 1 91.3 300 LEU B CA 1
ATOM 4991 C C . LEU B 1 300 ? 13.742 2.43 22.21 1 91.3 300 LEU B C 1
ATOM 4993 O O . LEU B 1 300 ? 14.417 1.435 22.485 1 91.3 300 LEU B O 1
ATOM 4997 N N . LYS B 1 301 ? 13.762 3.614 22.82 1 89.84 301 LYS B N 1
ATOM 4998 C CA . LYS B 1 301 ? 14.574 3.729 24.028 1 89.84 301 LYS B CA 1
ATOM 4999 C C . LYS B 1 301 ? 13.99 2.895 25.165 1 89.84 301 LYS B C 1
ATOM 5001 O O . LYS B 1 301 ? 12.769 2.804 25.311 1 89.84 301 LYS B O 1
ATOM 5006 N N . GLU B 1 302 ? 14.825 2.161 25.827 1 82.67 302 GLU B N 1
ATOM 5007 C CA . GLU B 1 302 ? 14.369 1.404 26.989 1 82.67 302 GLU B CA 1
ATOM 5008 C C . GLU B 1 302 ? 13.871 2.333 28.092 1 82.67 302 GLU B C 1
ATOM 5010 O O . GLU B 1 302 ? 14.338 3.468 28.214 1 82.67 302 GLU B O 1
ATOM 5015 N N . TYR B 1 303 ? 12.695 1.966 28.715 1 71.42 303 TYR B N 1
ATOM 5016 C CA . TYR B 1 303 ? 12.177 2.744 29.835 1 71.42 303 TYR B CA 1
ATOM 5017 C C . TYR B 1 303 ? 13.255 2.97 30.887 1 71.42 303 TYR B C 1
ATOM 5019 O O . TYR B 1 303 ? 14.07 2.083 31.15 1 71.42 303 TYR B O 1
ATOM 5027 N N . GLU B 1 304 ? 13.833 3.992 31 1 53.81 304 GLU B N 1
ATOM 5028 C CA . GLU B 1 304 ? 14.666 4.18 32.184 1 53.81 304 GLU B CA 1
ATOM 5029 C C . GLU B 1 304 ? 13.904 3.824 33.458 1 53.81 304 GLU B C 1
ATOM 5031 O O . GLU B 1 304 ? 12.85 4.399 33.737 1 53.81 304 GLU B O 1
ATOM 5036 N N . THR B 1 305 ? 13.673 2.644 33.921 1 45.11 305 THR B N 1
ATOM 5037 C CA . THR B 1 305 ? 13.188 2.271 35.246 1 45.11 305 THR B CA 1
ATOM 5038 C C . THR B 1 305 ? 13.579 3.322 36.28 1 45.11 305 THR B C 1
ATOM 5040 O O . THR B 1 305 ? 13.137 3.264 37.43 1 45.11 305 THR B O 1
ATOM 5043 N N . GLY B 1 306 ? 14.711 4.003 36.319 1 38.67 306 GLY B N 1
ATOM 5044 C CA . GLY B 1 306 ? 15.051 4.629 37.587 1 38.67 306 GLY B CA 1
ATOM 5045 C C . GLY B 1 306 ? 14.103 5.747 37.974 1 38.67 306 GLY B C 1
ATOM 5046 O O . GLY B 1 306 ? 13.921 6.031 39.16 1 38.67 306 GLY B O 1
ATOM 5047 N N . ASN B 1 307 ? 13.879 6.929 37.337 1 35.62 307 ASN B N 1
ATOM 5048 C CA . ASN B 1 307 ? 13.297 8.044 38.075 1 35.62 307 ASN B CA 1
ATOM 5049 C C . ASN B 1 307 ? 11.79 7.876 38.25 1 35.62 307 ASN B C 1
ATOM 5051 O O . ASN B 1 307 ? 11.064 7.695 37.271 1 35.62 307 ASN B O 1
ATOM 5055 N N . GLU B 1 308 ? 11.184 7.522 39.452 1 35.15 308 GLU B N 1
ATOM 5056 C CA . GLU B 1 308 ? 9.995 7.536 40.299 1 35.15 308 GLU B CA 1
ATOM 5057 C C . GLU B 1 308 ? 9.142 8.773 40.032 1 35.15 308 GLU B C 1
ATOM 5059 O O . GLU B 1 308 ? 8.19 9.047 40.765 1 35.15 308 GLU B O 1
ATOM 5064 N N . THR B 1 309 ? 9.434 9.899 39.386 1 32.11 309 THR B N 1
ATOM 5065 C CA . THR B 1 309 ? 8.434 10.946 39.563 1 32.11 309 THR B CA 1
ATOM 5066 C C . THR B 1 309 ? 7.133 10.577 38.856 1 32.11 309 THR B C 1
ATOM 5068 O O . THR B 1 309 ? 7.067 10.579 37.625 1 32.11 309 THR B O 1
ATOM 5071 N N . GLU B 1 310 ? 6.42 9.558 39.155 1 34.98 310 GLU B N 1
ATOM 5072 C CA . GLU B 1 310 ? 4.985 9.34 39.006 1 34.98 310 GLU B CA 1
ATOM 5073 C C . GLU B 1 310 ? 4.199 10.613 39.304 1 34.98 310 GLU B C 1
ATOM 5075 O O . GLU B 1 310 ? 2.973 10.578 39.426 1 34.98 310 GLU B O 1
ATOM 5080 N N . THR B 1 311 ? 4.798 11.74 39.829 1 30.93 311 THR B N 1
ATOM 5081 C CA . THR B 1 311 ? 3.912 12.738 40.419 1 30.93 311 THR B CA 1
ATOM 5082 C C . THR B 1 311 ? 2.93 13.271 39.38 1 30.93 311 THR B C 1
ATOM 5084 O O . THR B 1 311 ? 1.729 13.362 39.643 1 30.93 311 THR B O 1
ATOM 5087 N N . THR B 1 312 ? 3.319 14.325 38.576 1 30.44 312 THR B N 1
ATOM 5088 C CA . THR B 1 312 ? 2.5 15.504 38.319 1 30.44 312 THR B CA 1
ATOM 5089 C C . THR B 1 312 ? 1.467 15.219 37.232 1 30.44 312 THR B C 1
ATOM 5091 O O . THR B 1 312 ? 0.492 15.959 37.086 1 30.44 312 THR B O 1
ATOM 5094 N N . ILE B 1 313 ? 1.667 14.313 36.284 1 32.5 313 ILE B N 1
ATOM 5095 C CA . ILE B 1 313 ? 0.617 14.519 35.293 1 32.5 313 ILE B CA 1
ATOM 5096 C C . ILE B 1 313 ? -0.691 13.911 35.794 1 32.5 313 ILE B C 1
ATOM 5098 O O . ILE B 1 313 ? -1.725 14.015 35.13 1 32.5 313 ILE B O 1
ATOM 5102 N N . LEU B 1 314 ? -0.72 13.234 36.949 1 32.8 314 LEU B N 1
ATOM 5103 C CA . LEU B 1 314 ? -2.013 12.809 37.474 1 32.8 314 LEU B CA 1
ATOM 5104 C C . LEU B 1 314 ? -2.819 14.005 37.969 1 32.8 314 LEU B C 1
ATOM 5106 O O . LEU B 1 314 ? -4.019 13.886 38.229 1 32.8 314 LEU B O 1
ATOM 5110 N N . GLN B 1 315 ? -2.191 15.133 38.455 1 29.74 315 GLN B N 1
ATOM 5111 C CA . GLN B 1 315 ? -2.978 16.096 39.218 1 29.74 315 GLN B CA 1
ATOM 5112 C C . GLN B 1 315 ? -3.87 16.927 38.301 1 29.74 315 GLN B C 1
ATOM 5114 O O . GLN B 1 315 ? -4.824 17.559 38.759 1 29.74 315 GLN B O 1
ATOM 5119 N N . TYR B 1 316 ? -3.538 17.19 37.093 1 27.29 316 TYR B N 1
ATOM 5120 C CA . TYR B 1 316 ? -4.445 18.171 36.508 1 27.29 316 TYR B CA 1
ATOM 5121 C C . TYR B 1 316 ? -5.803 17.548 36.208 1 27.29 316 TYR B C 1
ATOM 5123 O O . TYR B 1 316 ? -6.7 18.217 35.69 1 27.29 316 TYR B O 1
ATOM 5131 N N . SER B 1 317 ? -5.984 16.279 36.278 1 27.72 317 SER B N 1
ATOM 5132 C CA . SER B 1 317 ? -7.391 15.961 36.06 1 27.72 317 SER B CA 1
ATOM 5133 C C . SER B 1 317 ? -8.252 16.431 37.228 1 27.72 317 SER B C 1
ATOM 5135 O O . SER B 1 317 ? -9.481 16.349 37.173 1 27.72 317 SER B O 1
ATOM 5137 N N . LYS B 1 318 ? -7.741 16.476 38.458 1 29.87 318 LYS B N 1
ATOM 5138 C CA . LYS B 1 318 ? -8.732 16.747 39.494 1 29.87 318 LYS B CA 1
ATOM 5139 C C . LYS B 1 318 ? -9.184 18.204 39.456 1 29.87 318 LYS B C 1
ATOM 5141 O O . LYS B 1 318 ? -10.035 18.617 40.247 1 29.87 318 LYS B O 1
ATOM 5146 N N . LEU B 1 319 ? -8.387 19.115 38.977 1 24.98 319 LEU B N 1
ATOM 5147 C CA . LEU B 1 319 ? -8.842 20.471 39.264 1 24.98 319 LEU B CA 1
ATOM 5148 C C . LEU B 1 319 ? -10.039 20.837 38.394 1 24.98 319 LEU B C 1
ATOM 5150 O O . LEU B 1 319 ? -10.677 21.871 38.61 1 24.98 319 LEU B O 1
ATOM 5154 N N . THR B 1 320 ? -10.209 20.448 37.082 1 23.44 320 THR B N 1
ATOM 5155 C CA . THR B 1 320 ? -11.39 21.074 36.498 1 23.44 320 THR B CA 1
ATOM 5156 C C . THR B 1 320 ? -12.657 20.327 36.908 1 23.44 320 THR B C 1
ATOM 5158 O O . THR B 1 320 ? -13.74 20.598 36.385 1 23.44 320 THR B O 1
ATOM 5161 N N . LEU B 1 321 ? -12.638 19.783 38.174 1 22.88 321 LEU B N 1
ATOM 5162 C CA . LEU B 1 321 ? -13.96 19.89 38.783 1 22.88 321 LEU B CA 1
ATOM 5163 C C . LEU B 1 321 ? -14.251 21.327 39.2 1 22.88 321 LEU B C 1
ATOM 5165 O O . LEU B 1 321 ? -13.417 21.975 39.837 1 22.88 321 LEU B O 1
#

InterPro domains:
  IPR007356 tRNA (guanine(9)-N1)-methyltransferase, eukaryotic [PF27710] (26-297)
  IPR007356 tRNA (guanine(9)-N1)-methyltransferase, eukaryotic [PTHR13563] (13-306)
  IPR028564 tRNA methyltransferase TRM10-type domain [PS51675] (103-299)
  IPR038459 tRNA methyltransferase TRM10-type domain superfamily [G3DSA:3.40.1280.30] (97-297)
  IPR047911 tRNA methyltransferase 10 homolog B, TRM10-type domain [cd18100] (115-296)

Sequence (642 aa):
MAESSILEDCDSSIQDEQTTIQSSCKLSKKAEKRLKKYQAIVQLKKLKRKEKKERRRARKREEKVCDCNDGDDEVGQSTEVLKGNTAHTEKGKETKRDRCRMIRTRLKNAMKDGLCICIDCGFEKNMDKKEICKLSQQLGRLYGSNRQAQKPFHVYFTNLDTEGTIYKECVRVNCGFEDYIIDKVENSHFDIFRKDEIVYLSPDSSNVLETLDPDKVYIIGGLVDESPQKNVTLSNADVNEIYTAHLPIAEYMEKTDGKFSYSKILAINQVFDILLTYHNTGDWREALLTGVPARKGYVLKEYETGNETETTILQYSKLTLMAESSILEDCDSSIQDEQTTIQSSCKLSKKAEKRLKKYQAIVQLKKLKRKEKKERRRARKREEKVCDCNDGDDEVGQSTEVLKGNTAHTEKGKETKRDRCRMIRTRLKNAMKDGLCICIDCGFEKNMDKKEICKLSQQLGRLYGSNRQAQKPFHVYFTNLDTEGTIYKECVRVNCGFEDYIIDKVENSHFDIFRKDEIVYLSPDSSNVLETLDPDKVYIIGGLVDESPQKNVTLSNADVNEIYTAHLPIAEYMEKTDGKFSYSKILAINQVFDILLTYHNTGDWREALLTGVPARKGYVLKEYETGNETETTILQYSKLTL

Secondary structure (DSSP, 8-state):
-----STT-TTSSTTS------------HHHHHHHHHHHHHHHHHHHHHHHHHHHHHHHHHHHS-------------------------S-----HHHHHHHHHHHHHHHHHHSPEEEEE---GGG--HHHHHHHHHHHHHHHHHHHH-SS--EEEEES--TTSHHHHHHHHHSTTGGG-SSEE-SS-HHHHS-GGGEEEE-TT-SSB-----TT-EEEEE----SSPPTTHHHHHHHHTT-EEEB-SHHHHEEEPTT-S-------HHHHHHHHHHHHHH--HHHHHHHHS-GGG-EEEPP---------GGGTHHHHT-/--S---TT---S-TTS------------HHHHHHHHHHHHHHHHHHHHHHHHHHHHHHHHHHHS-------------------------------HHHHHHHHHHHHHHHHHHSPEEEEE---GGG--HHHHHHHHHHHHHHHHHHHH-SS--EEEEES--TTSHHHHHHHHHSTTGGG-SSEE-SS-HHHHS-GGGEEEE-TT-SSB-----TT-EEEEE----SSPPTTHHHHHHHHTT-EEEB-SHHHHEEEPTT-S-------HHHHHHHHHHHHHH--HHHHHHHHS-GGG-EEEPP---------GGGTHHHHT-

Solvent-accessible surface area (backbone atoms only — not comparable to full-atom values): 37851 Å² total; per-residue (Å²): 136,84,81,85,70,75,90,74,72,84,78,72,75,82,72,70,73,79,75,61,83,72,76,75,73,74,63,50,74,66,53,46,50,53,46,50,53,49,50,48,50,50,50,49,49,50,49,50,48,49,48,49,49,48,46,46,49,44,44,45,52,53,59,62,52,59,79,63,70,73,62,86,70,68,67,70,69,83,70,83,75,83,81,77,79,73,80,81,63,93,69,75,82,76,46,72,66,50,50,43,51,49,43,51,49,51,41,54,49,12,63,74,73,34,45,38,38,33,36,38,41,72,42,60,89,76,36,52,73,67,33,43,49,53,42,29,53,34,53,48,48,37,50,52,54,39,62,70,41,93,68,33,56,17,46,31,38,20,30,40,41,79,84,35,70,61,45,50,41,25,51,53,43,27,89,62,47,89,70,50,87,53,47,77,32,54,54,48,63,75,76,75,42,58,65,91,31,38,36,38,50,25,80,81,39,92,38,69,50,83,74,85,58,75,82,35,34,40,34,40,60,51,70,47,57,95,67,76,68,81,57,56,59,49,48,57,32,54,77,66,72,38,52,51,22,15,77,52,52,76,79,48,31,36,78,42,89,88,55,85,64,73,59,84,78,70,54,64,36,33,54,49,44,22,53,48,40,25,71,66,67,73,34,63,70,62,10,46,64,72,30,51,59,66,84,39,29,55,40,72,55,73,77,72,80,71,83,75,82,78,60,68,85,67,53,67,69,64,61,83,105,132,84,79,94,70,80,85,78,71,94,82,82,80,83,77,71,73,81,74,64,84,76,75,76,75,76,64,51,75,65,53,46,48,51,47,50,52,48,51,49,49,50,48,49,49,49,49,52,48,50,47,49,50,49,46,47,49,44,44,45,49,56,59,60,54,55,77,60,84,72,66,88,67,69,68,72,69,84,70,85,76,81,82,76,81,74,80,82,63,92,69,75,82,75,45,73,68,50,51,41,51,49,45,51,49,51,42,53,51,13,62,74,72,34,45,37,37,32,37,38,41,72,41,59,89,79,35,52,73,69,34,42,49,52,44,29,52,35,54,46,49,37,50,52,54,38,63,70,39,92,67,32,55,16,45,32,38,20,30,41,42,80,86,34,69,60,43,50,41,27,51,53,43,27,90,61,48,88,71,50,88,54,48,77,32,55,54,47,63,74,77,76,42,59,66,91,32,38,37,38,50,22,80,80,39,91,39,70,50,84,74,85,58,75,80,35,34,40,35,40,61,51,68,47,55,96,67,76,66,81,56,55,60,48,50,59,32,54,77,67,70,38,51,52,22,13,77,50,51,76,80,48,30,37,77,41,88,88,55,87,64,73,59,84,77,68,56,63,36,30,53,48,44,22,53,49,41,23,72,68,67,74,35,62,69,60,9,46,64,71,28,50,59,65,84,38,28,56,40,72,53,73,77,72,80,72,84,75,80,77,59,68,84,67,55,68,69,66,60,84,105

pLDDT: mean 75.14, std 26.54, range [16.83, 98.69]

Foldseek 3Di:
DDPPPDDPDDPPDPPPDPPPPPVVPPQPPVRVVVVVVVVVVVVVVVVVVVVVVVVVVVVVVVVLPLCPVPPPLPLVQPPPPDPPPDDPDVPDDCPPSNVSVVLVVLLVVQLVQNQEEEEEPQCLVVDDLVQLLVLLVLVLSLLNLQSPAPRHHQYEYELDDCPDPSVVSNPVPHPCSVVRSHHYYNHHPVVVDPQQQEEEEDQPDPAADDARDSSHYYYYYSGGDPDDDPCPSVVVCVVVVHHYHYYCQVVFKDAAPPDPAADSDFHPSLVSQLNSVCVRPVDNQSSCVSRPDVSNRIDTDDPPVPDPCPPDPVPVVPPVD/DDDPPDPPDPDDDPPPDPPDDPVPPPQPPVRVVVVVVVVVVVVVVVVVVVVVVVVCVVVCVVVVVLPPDDDVLPLVQPDPPDDDPDDPDVPDDCPPSNVSVVLVVLLLVQLVQNQEEEEEPQCLVVDDLVQLLVLLVLVLSLLVLQSPAPRHHQYEYELDDCPDPSVVSNPVPHPCSVVRSHHYYNHHPVVVDPQQQEEEEDQPDPAADDARDSSHYYYYYSGGDPPDDPCPSVVVCVVVVHHYHYYCQVVWKDAAPPQPAADSDFHPSLVSQLNSVCVRPVDNQSSCVSRPDVSNRIDTDDPPVPDPCPPDPVPVVPPVD

Organism: Saccoglossus kowalevskii (NCBI:txid10224)

Nearest PDB structures (foldseek):
  9gch-assembly1_F  TM=7.499E-01  e=3.820E-22  Homo sapiens
  8cbo-assembly1_E  TM=9.205E-01  e=1.265E-19  Homo sapiens
  8cbl-assembly1_F  TM=7.721E-01  e=7.035E-22  Homo sapiens
  8cbk-assembly1_F  TM=7.724E-01  e=1.464E-21  Homo sapiens
  7onu-assembly1_F  TM=7.967E-01  e=3.507E-20  Homo sapiens

Radius of gyration: 36.45 Å; Cα contacts (8 Å, |Δi|>4): 758; chains: 2; bounding box: 155×95×93 Å